Protein 3IMM (pdb70)

Sequence (579 aa):
NKWKPLFGKNLENANNYNPEVWSETDGVLGAVKDESIWTKDEYENFELDLDFKTDVGTNSGVVVYCTDTKDWIPNSVEIQIADDHCEKWGNGKPYEKCGAIYGHLGAVQDKVVKKPGEWNHRIKCAGQHIVILNGKKVTEDSKWTSGTKNPDGSDIPSWLPKPFAEELPTKGFIGLQQGGKHGDSLIWFRNIKIRSLNKWKPLFGKNLENANYNPEVWSETDGVLGAVKDESIWTKDEYENNFELDLDFKTDVGTNSGVVVYCTDTKDWIPNSVEIQIADDHCEKWWGNGKPYEKCGAIYGHLGAVQDKKVVKKPGEWNHRIKCAGQHIVILNGKKVTEDSKWTSGTKNPDGSDIPSWLPKPFAELPTKGFIGLQQGGKHGDSLIWFRNIKIRSLNKWKPLFGKNLENANYNPEVWSETDGVLGAVKDESIWTKDEYENFELLDLDFKTDVGTNSGVVVYCTDTTKDWIPNSVEIQIADDHCEKWGNGKPYEKCGAIYGHLGAVQDKVVKKPGEWNHHRIKCAGQHIVILNGKKVTEDSKWTSGTKNPDGSDIPSWLPKPFAELPTKGFIGLQGKHGDSLIWFRNIKIRSL

Nearest PDB structures (foldseek):
  3imm-assembly3_C  TM=9.948E-01  e=1.982E-38  Parabacteroides distasonis ATCC 8503
  3s5q-assembly1_A  TM=9.882E-01  e=2.092E-29  Parabacteroides distasonis ATCC 8503
  3wvj-assembly1_A  TM=5.140E-01  e=2.475E-04  Acetivibrio thermocellus ATCC 27405
  3i4i-assembly2_B  TM=4.918E-01  e=4.552E-04  uncultured murine large bowel bacterium BAC 14
  3o5s-assembly1_A  TM=4.762E-01  e=1.819E-03  Bacillus subtilis

Solvent-accessible surface area: 25806 Å² total

Structure (mmCIF, N/CA/C/O backbone):
data_3IMM
#
_entry.id   3IMM
#
_cell.length_a   45.404
_cell.length_b   45.404
_cell.length_c   241.069
_cell.angle_alpha   90.000
_cell.angle_beta   90.000
_cell.angle_gamma   120.000
#
_symmetry.space_group_name_H-M   'P 31'
#
loop_
_entity.id
_entity.type
_entity.pdbx_description
1 polymer 'Putative secreted glycosylhydrolase'
2 non-polymer 'SODIUM ION'
3 non-polymer 'CHLORIDE ION'
4 non-polymer 2-AMINO-2-HYDROXYMETHYL-PROPANE-1,3-DIOL
5 water water
#
loop_
_atom_site.group_PDB
_atom_site.id
_atom_site.type_symbol
_atom_site.label_atom_id
_atom_site.label_alt_id
_atom_site.label_comp_id
_atom_site.label_asym_id
_atom_site.label_entity_id
_atom_site.label_seq_id
_atom_site.pdbx_PDB_ins_code
_atom_site.Cartn_x
_atom_site.Cartn_y
_atom_site.Cartn_z
_atom_site.occupancy
_atom_site.B_iso_or_equiv
_atom_site.auth_seq_id
_atom_site.auth_comp_id
_atom_site.auth_asym_id
_atom_site.auth_atom_id
_atom_site.pdbx_PDB_model_num
ATOM 1 N N . ASN A 1 5 ? 8.148 -24.983 14.560 1.00 55.20 26 ASN A N 1
ATOM 2 C CA . ASN A 1 5 ? 8.456 -26.376 15.024 1.00 55.43 26 ASN A CA 1
ATOM 3 C C . ASN A 1 5 ? 9.979 -26.683 15.150 1.00 52.96 26 ASN A C 1
ATOM 4 O O . ASN A 1 5 ? 10.671 -26.041 15.946 1.00 55.06 26 ASN A O 1
ATOM 6 N N . LYS A 1 6 ? 10.490 -27.675 14.411 1.00 47.93 27 LYS A N 1
ATOM 7 C CA . LYS A 1 6 ? 11.930 -27.994 14.399 1.00 44.50 27 LYS A CA 1
ATOM 8 C C . LYS A 1 6 ? 12.587 -27.754 13.041 1.00 41.12 27 LYS A C 1
ATOM 9 O O . LYS A 1 6 ? 11.918 -27.763 12.000 1.00 39.41 27 LYS A O 1
ATOM 15 N N . TRP A 1 7 ? 13.908 -27.585 13.066 1.00 35.22 28 TRP A N 1
ATOM 16 C CA . TRP A 1 7 ? 14.696 -27.302 11.862 1.00 33.88 28 TRP A CA 1
ATOM 17 C C . TRP A 1 7 ? 14.817 -28.560 11.059 1.00 31.56 28 TRP A C 1
ATOM 18 O O . TRP A 1 7 ? 15.016 -29.621 11.628 1.00 31.69 28 TRP A O 1
ATOM 29 N N . LYS A 1 8 ? 14.718 -28.446 9.756 1.00 30.29 29 LYS A N 1
ATOM 30 C CA . LYS A 1 8 ? 15.137 -29.535 8.881 1.00 33.35 29 LYS A CA 1
ATOM 31 C C . LYS A 1 8 ? 16.000 -28.976 7.741 1.00 31.33 29 LYS A C 1
ATOM 32 O O . LYS A 1 8 ? 15.828 -27.798 7.319 1.00 31.67 29 LYS A O 1
ATOM 38 N N . PRO A 1 9 ? 16.925 -29.807 7.244 1.00 31.43 30 PRO A N 1
ATOM 39 C CA . PRO A 1 9 ? 17.680 -29.429 6.077 1.00 31.31 30 PRO A CA 1
ATOM 40 C C . PRO A 1 9 ? 16.726 -29.097 4.909 1.00 30.76 30 PRO A C 1
ATOM 41 O O . PRO A 1 9 ? 15.797 -29.857 4.617 1.00 27.96 30 PRO A O 1
ATOM 45 N N . LEU A 1 10 ? 16.929 -27.957 4.278 1.00 29.72 31 LEU A N 1
ATOM 46 C CA . LEU A 1 10 ? 15.988 -27.495 3.267 1.00 31.30 31 LEU A CA 1
ATOM 47 C C . LEU A 1 10 ? 15.867 -28.505 2.125 1.00 31.42 31 LEU A C 1
ATOM 48 O O . LEU A 1 10 ? 14.798 -28.672 1.561 1.00 33.78 31 LEU A O 1
ATOM 53 N N . PHE A 1 11 ? 16.971 -29.142 1.756 1.00 32.34 32 PHE A N 1
ATOM 54 C CA . PHE A 1 11 ? 16.969 -30.009 0.597 1.00 32.45 32 PHE A CA 1
ATOM 55 C C . PHE A 1 11 ? 17.098 -31.455 1.024 1.00 31.52 32 PHE A C 1
ATOM 56 O O . PHE A 1 11 ? 17.378 -32.309 0.192 1.00 33.12 32 PHE A O 1
ATOM 64 N N . GLY A 1 12 ? 16.851 -31.731 2.302 1.00 29.75 33 GLY A N 1
ATOM 65 C CA . GLY A 1 12 ? 17.067 -33.040 2.872 1.00 31.17 33 GLY A CA 1
ATOM 66 C C . GLY A 1 12 ? 18.520 -33.428 2.843 1.00 33.16 33 GLY A C 1
ATOM 67 O O . GLY A 1 12 ? 19.373 -32.587 2.672 1.00 35.78 33 GLY A O 1
ATOM 68 N N . LYS A 1 13 ? 18.798 -34.722 2.971 1.00 34.39 34 LYS A N 1
ATOM 69 C CA . LYS A 1 13 ? 20.160 -35.242 2.821 1.00 34.61 34 LYS A CA 1
ATOM 70 C C . LYS A 1 13 ? 20.408 -35.599 1.377 1.00 34.58 34 LYS A C 1
ATOM 71 O O . LYS A 1 13 ? 19.517 -36.090 0.677 1.00 31.22 34 LYS A O 1
ATOM 77 N N . ASN A 1 14 ? 21.627 -35.330 0.930 1.00 36.05 35 ASN A N 1
ATOM 78 C CA . ASN A 1 14 ? 22.056 -35.637 -0.439 1.00 36.71 35 ASN A CA 1
ATOM 79 C C . ASN A 1 14 ? 21.158 -35.016 -1.516 1.00 34.83 35 ASN A C 1
ATOM 80 O O . ASN A 1 14 ? 20.965 -35.595 -2.596 1.00 33.41 35 ASN A O 1
ATOM 85 N N . LEU A 1 15 ? 20.605 -33.849 -1.181 1.00 31.75 36 LEU A N 1
ATOM 86 C CA . LEU A 1 15 ? 19.724 -33.097 -2.060 1.00 30.36 36 LEU A CA 1
ATOM 87 C C . LEU A 1 15 ? 18.463 -33.884 -2.481 1.00 31.46 36 LEU A C 1
ATOM 88 O O . LEU A 1 15 ? 17.804 -33.535 -3.459 1.00 30.08 36 LEU A O 1
ATOM 93 N N . GLU A 1 16 ? 18.086 -34.881 -1.686 1.00 31.20 37 GLU A N 1
ATOM 94 C CA . GLU A 1 16 ? 16.943 -35.762 -1.993 1.00 33.28 37 GLU A CA 1
ATOM 95 C C . GLU A 1 16 ? 15.634 -35.004 -2.159 1.00 34.13 37 GLU A C 1
ATOM 96 O O . GLU A 1 16 ? 14.744 -35.448 -2.902 1.00 34.04 37 GLU A O 1
ATOM 102 N N . ASN A 1 17 ? 15.509 -33.864 -1.467 1.00 32.13 38 ASN A N 1
ATOM 103 C CA . ASN A 1 17 ? 14.294 -33.044 -1.513 1.00 32.23 38 ASN A CA 1
ATOM 104 C C . ASN A 1 17 ? 14.402 -31.799 -2.380 1.00 29.49 38 ASN A C 1
ATOM 105 O O . ASN A 1 17 ? 13.577 -30.895 -2.245 1.00 29.26 38 ASN A O 1
ATOM 110 N N . ALA A 1 18 ? 15.346 -31.808 -3.331 1.00 30.33 39 ALA A N 1
ATOM 111 C CA . ALA A 1 18 ? 15.530 -30.713 -4.257 1.00 28.91 39 ALA A CA 1
ATOM 112 C C . ALA A 1 18 ? 15.320 -31.102 -5.716 1.00 29.77 39 ALA A C 1
ATOM 113 O O . ALA A 1 18 ? 15.551 -32.258 -6.108 1.00 29.62 39 ALA A O 1
ATOM 115 N N A ASN A 1 19 ? 14.832 -30.152 -6.518 0.50 29.45 40 ASN A N 1
ATOM 116 N N B ASN A 1 19 ? 14.965 -30.087 -6.497 0.50 30.12 40 ASN A N 1
ATOM 117 C CA A ASN A 1 19 ? 14.843 -30.301 -7.970 0.50 29.33 40 ASN A CA 1
ATOM 118 C CA B ASN A 1 19 ? 14.818 -30.164 -7.935 0.50 30.60 40 ASN A CA 1
ATOM 119 C C A ASN A 1 19 ? 16.036 -29.511 -8.479 0.50 29.53 40 ASN A C 1
ATOM 120 C C B ASN A 1 19 ? 16.037 -29.454 -8.522 0.50 30.36 40 ASN A C 1
ATOM 121 O O A ASN A 1 19 ? 16.168 -28.296 -8.248 0.50 29.31 40 ASN A O 1
ATOM 122 O O B ASN A 1 19 ? 16.202 -28.230 -8.370 0.50 29.95 40 ASN A O 1
ATOM 131 N N . TYR A 1 20 ? 16.915 -30.231 -9.151 1.00 28.26 41 TYR A N 1
ATOM 132 C CA . TYR A 1 20 ? 18.154 -29.697 -9.688 1.00 28.10 41 TYR A CA 1
ATOM 133 C C . TYR A 1 20 ? 18.776 -30.691 -10.683 1.00 27.82 41 TYR A C 1
ATOM 134 O O . TYR A 1 20 ? 18.486 -31.898 -10.690 1.00 27.76 41 TYR A O 1
ATOM 143 N N . ASN A 1 21 ? 19.686 -30.158 -11.473 1.00 27.48 42 ASN A N 1
ATOM 144 C CA . ASN A 1 21 ? 20.554 -30.934 -12.313 1.00 29.27 42 ASN A CA 1
ATOM 145 C C . ASN A 1 21 ? 21.850 -31.277 -11.557 1.00 28.26 42 ASN A C 1
ATOM 146 O O . ASN A 1 21 ? 22.597 -30.364 -11.189 1.00 30.15 42 ASN A O 1
ATOM 151 N N . PRO A 1 22 ? 22.153 -32.574 -11.361 1.00 31.31 43 PRO A N 1
ATOM 152 C CA . PRO A 1 22 ? 23.380 -32.899 -10.624 1.00 31.00 43 PRO A CA 1
ATOM 153 C C . PRO A 1 22 ? 24.695 -32.554 -11.327 1.00 32.95 43 PRO A C 1
ATOM 154 O O . PRO A 1 22 ? 25.753 -32.667 -10.701 1.00 33.76 43 PRO A O 1
ATOM 158 N N . GLU A 1 23 ? 24.651 -32.179 -12.606 1.00 32.80 44 GLU A N 1
ATOM 159 C CA . GLU A 1 23 ? 25.835 -31.639 -13.268 1.00 33.41 44 GLU A CA 1
ATOM 160 C C . GLU A 1 23 ? 26.025 -30.149 -12.980 1.00 33.21 44 GLU A C 1
ATOM 161 O O . GLU A 1 23 ? 27.039 -29.566 -13.371 1.00 35.89 44 GLU A O 1
ATOM 167 N N . VAL A 1 24 ? 25.041 -29.519 -12.339 1.00 29.32 45 VAL A N 1
ATOM 168 C CA . VAL A 1 24 ? 25.157 -28.129 -11.981 1.00 28.67 45 VAL A CA 1
ATOM 169 C C . VAL A 1 24 ? 25.436 -28.044 -10.472 1.00 28.75 45 VAL A C 1
ATOM 170 O O . VAL A 1 24 ? 26.382 -27.393 -10.042 1.00 27.51 45 VAL A O 1
ATOM 174 N N . TRP A 1 25 ? 24.615 -28.721 -9.684 1.00 28.20 46 TRP A N 1
ATOM 175 C CA . TRP A 1 25 ? 24.616 -28.519 -8.241 1.00 29.25 46 TRP A CA 1
ATOM 176 C C . TRP A 1 25 ? 25.110 -29.734 -7.551 1.00 27.90 46 TRP A C 1
ATOM 177 O O . TRP A 1 25 ? 24.666 -30.832 -7.859 1.00 29.62 46 TRP A O 1
ATOM 188 N N . SER A 1 26 ? 26.005 -29.533 -6.594 1.00 29.21 47 SER A N 1
ATOM 189 C CA . SER A 1 26 ? 26.549 -30.653 -5.807 1.00 28.36 47 SER A CA 1
ATOM 190 C C . SER A 1 26 ? 27.073 -30.188 -4.445 1.00 27.90 47 SER A C 1
ATOM 191 O O . SER A 1 26 ? 27.464 -29.030 -4.235 1.00 27.50 47 SER A O 1
ATOM 194 N N . GLU A 1 27 ? 27.030 -31.096 -3.503 1.00 28.02 48 GLU A N 1
ATOM 195 C CA . GLU A 1 27 ? 27.656 -30.915 -2.211 1.00 29.82 48 GLU A CA 1
ATOM 196 C C . GLU A 1 27 ? 29.079 -31.518 -2.144 1.00 29.79 48 GLU A C 1
ATOM 197 O O . GLU A 1 27 ? 29.272 -32.720 -2.431 1.00 28.98 48 GLU A O 1
ATOM 203 N N . THR A 1 28 ? 30.049 -30.698 -1.717 1.00 28.18 49 THR A N 1
ATOM 204 C CA . THR A 1 28 ? 31.450 -31.112 -1.553 1.00 27.27 49 THR A CA 1
ATOM 205 C C . THR A 1 28 ? 31.821 -30.814 -0.112 1.00 27.19 49 THR A C 1
ATOM 206 O O . THR A 1 28 ? 31.734 -29.659 0.332 1.00 26.59 49 THR A O 1
ATOM 210 N N . ASP A 1 29 ? 32.165 -31.856 0.646 1.00 28.37 50 ASP A N 1
ATOM 211 C CA . ASP A 1 29 ? 32.551 -31.685 2.041 1.00 29.17 50 ASP A CA 1
ATOM 212 C C . ASP A 1 29 ? 31.490 -30.929 2.852 1.00 27.82 50 ASP A C 1
ATOM 213 O O . ASP A 1 29 ? 31.810 -30.131 3.745 1.00 27.53 50 ASP A O 1
ATOM 218 N N . GLY A 1 30 ? 30.223 -31.195 2.551 1.00 29.07 51 GLY A N 1
ATOM 219 C CA . GLY A 1 30 ? 29.122 -30.586 3.283 1.00 28.90 51 GLY A CA 1
ATOM 220 C C . GLY A 1 30 ? 28.737 -29.181 2.826 1.00 27.82 51 GLY A C 1
ATOM 221 O O . GLY A 1 30 ? 27.930 -28.517 3.468 1.00 30.37 51 GLY A O 1
ATOM 222 N N . VAL A 1 31 ? 29.315 -28.732 1.720 1.00 27.05 52 VAL A N 1
ATOM 223 C CA . VAL A 1 31 ? 29.174 -27.340 1.251 1.00 26.14 52 VAL A CA 1
ATOM 224 C C . VAL A 1 31 ? 28.592 -27.416 -0.164 1.00 27.71 52 VAL A C 1
ATOM 225 O O . VAL A 1 31 ? 29.123 -28.134 -1.004 1.00 27.31 52 VAL A O 1
ATOM 229 N N . LEU A 1 32 ? 27.452 -26.745 -0.367 1.00 25.74 53 LEU A N 1
ATOM 230 C CA . LEU A 1 32 ? 26.718 -26.760 -1.605 1.00 26.26 53 LEU A CA 1
ATOM 231 C C . LEU A 1 32 ? 27.263 -25.689 -2.550 1.00 27.38 53 LEU A C 1
ATOM 232 O O . LEU A 1 32 ? 27.481 -24.562 -2.149 1.00 26.95 53 LEU A O 1
ATOM 237 N N . GLY A 1 33 ? 27.466 -26.040 -3.809 1.00 26.79 54 GLY A N 1
ATOM 238 C CA . GLY A 1 33 ? 27.829 -25.038 -4.822 1.00 28.22 54 GLY A CA 1
ATOM 239 C C . GLY A 1 33 ? 27.393 -25.487 -6.194 1.00 29.95 54 GLY A C 1
ATOM 240 O O . GLY A 1 33 ? 26.984 -26.637 -6.375 1.00 30.77 54 GLY A O 1
ATOM 241 N N . ALA A 1 34 ? 27.533 -24.581 -7.148 1.00 27.82 55 ALA A N 1
ATOM 242 C CA . ALA A 1 34 ? 27.049 -24.739 -8.503 1.00 30.06 55 ALA A CA 1
ATOM 243 C C . ALA A 1 34 ? 28.203 -24.443 -9.458 1.00 30.14 55 ALA A C 1
ATOM 244 O O . ALA A 1 34 ? 29.022 -23.565 -9.203 1.00 32.28 55 ALA A O 1
ATOM 246 N N . VAL A 1 35 ? 28.263 -25.185 -10.552 1.00 32.17 56 VAL A N 1
ATOM 247 C CA . VAL A 1 35 ? 29.254 -24.947 -11.570 1.00 32.28 56 VAL A CA 1
ATOM 248 C C . VAL A 1 35 ? 28.631 -24.387 -12.844 1.00 33.62 56 VAL A C 1
ATOM 249 O O . VAL A 1 35 ? 29.344 -24.047 -13.789 1.00 33.61 56 VAL A O 1
ATOM 253 N N . LYS A 1 36 ? 27.306 -24.312 -12.880 1.00 33.51 57 LYS A N 1
ATOM 254 C CA . LYS A 1 36 ? 26.614 -23.682 -14.019 1.00 34.65 57 LYS A CA 1
ATOM 255 C C . LYS A 1 36 ? 25.479 -22.798 -13.502 1.00 34.75 57 LYS A C 1
ATOM 256 O O . LYS A 1 36 ? 25.256 -22.691 -12.278 1.00 29.74 57 LYS A O 1
ATOM 261 N N . ASP A 1 37 ? 24.765 -22.176 -14.446 1.00 34.42 58 ASP A N 1
ATOM 262 C CA . ASP A 1 37 ? 23.895 -21.042 -14.133 1.00 36.22 58 ASP A CA 1
ATOM 263 C C . ASP A 1 37 ? 22.502 -21.403 -13.598 1.00 35.57 58 ASP A C 1
ATOM 264 O O . ASP A 1 37 ? 21.877 -20.591 -12.935 1.00 38.31 58 ASP A O 1
ATOM 269 N N . GLU A 1 38 ? 22.035 -22.622 -13.849 1.00 34.70 59 GLU A N 1
ATOM 270 C CA . GLU A 1 38 ? 20.698 -23.027 -13.426 1.00 34.83 59 GLU A CA 1
ATOM 271 C C . GLU A 1 38 ? 20.533 -23.068 -11.910 1.00 34.04 59 GLU A C 1
ATOM 272 O O . GLU A 1 38 ? 21.489 -23.331 -11.178 1.00 34.05 59 GLU A O 1
ATOM 278 N N . SER A 1 39 ? 19.306 -22.792 -11.462 1.00 32.87 60 SER A N 1
ATOM 279 C CA . SER A 1 39 ? 18.938 -22.742 -10.062 1.00 31.45 60 SER A CA 1
ATOM 280 C C . SER A 1 39 ? 18.688 -24.125 -9.444 1.00 30.69 60 SER A C 1
ATOM 281 O O . SER A 1 39 ? 18.560 -25.143 -10.153 1.00 31.86 60 SER A O 1
ATOM 284 N N . ILE A 1 40 ? 18.598 -24.158 -8.119 1.00 27.57 61 ILE A N 1
ATOM 285 C CA . ILE A 1 40 ? 18.206 -25.369 -7.367 1.00 26.68 61 ILE A CA 1
ATOM 286 C C . ILE A 1 40 ? 16.955 -25.006 -6.565 1.00 28.03 61 ILE A C 1
ATOM 287 O O . ILE A 1 40 ? 16.889 -23.914 -5.978 1.00 29.81 61 ILE A O 1
ATOM 292 N N . TRP A 1 41 ? 15.950 -25.889 -6.563 1.00 27.82 62 TRP A N 1
ATOM 293 C CA . TRP A 1 41 ? 14.683 -25.565 -5.944 1.00 27.64 62 TRP A CA 1
ATOM 294 C C . TRP A 1 41 ? 14.287 -26.619 -4.974 1.00 29.67 62 TRP A C 1
ATOM 295 O O . TRP A 1 41 ? 14.661 -27.787 -5.119 1.00 29.57 62 TRP A O 1
ATOM 306 N N . THR A 1 42 ? 13.485 -26.202 -3.996 1.00 28.60 63 THR A N 1
ATOM 307 C CA . THR A 1 42 ? 12.772 -27.144 -3.181 1.00 29.17 63 THR A CA 1
ATOM 308 C C . THR A 1 42 ? 11.744 -27.861 -4.059 1.00 29.38 63 THR A C 1
ATOM 309 O O . THR A 1 42 ? 11.274 -27.312 -5.058 1.00 26.69 63 THR A O 1
ATOM 313 N N . LYS A 1 43 ? 11.417 -29.103 -3.699 1.00 30.29 64 LYS A N 1
ATOM 314 C CA . LYS A 1 43 ? 10.382 -29.841 -4.393 1.00 30.51 64 LYS A CA 1
ATOM 315 C C . LYS A 1 43 ? 8.994 -29.423 -3.881 1.00 32.28 64 LYS A C 1
ATOM 316 O O . LYS A 1 43 ? 7.978 -29.629 -4.565 1.00 32.86 64 LYS A O 1
ATOM 322 N N . ASP A 1 44 ? 8.974 -28.827 -2.688 1.00 31.87 65 ASP A N 1
ATOM 323 C CA . ASP A 1 44 ? 7.749 -28.419 -1.992 1.00 32.88 65 ASP A CA 1
ATOM 324 C C . ASP A 1 44 ? 7.661 -26.892 -1.806 1.00 30.61 65 ASP A C 1
ATOM 325 O O . ASP A 1 44 ? 8.663 -26.196 -1.850 1.00 30.22 65 ASP A O 1
ATOM 330 N N . GLU A 1 45 ? 6.448 -26.394 -1.589 1.00 30.35 66 GLU A N 1
ATOM 331 C CA . GLU A 1 45 ? 6.209 -24.971 -1.351 1.00 30.98 66 GLU A CA 1
ATOM 332 C C . GLU A 1 45 ? 6.168 -24.688 0.135 1.00 31.48 66 GLU A C 1
ATOM 333 O O . GLU A 1 45 ? 5.805 -25.550 0.940 1.00 32.14 66 GLU A O 1
ATOM 339 N N . TYR A 1 46 ? 6.604 -23.485 0.481 1.00 30.60 67 TYR A N 1
ATOM 340 C CA . TYR A 1 46 ? 6.696 -23.026 1.851 1.00 31.05 67 TYR A CA 1
ATOM 341 C C . TYR A 1 46 ? 6.085 -21.634 2.015 1.00 29.43 67 TYR A C 1
ATOM 342 O O . TYR A 1 46 ? 6.211 -20.777 1.145 1.00 29.49 67 TYR A O 1
ATOM 351 N N . GLU A 1 47 ? 5.447 -21.436 3.153 1.00 28.47 68 GLU A N 1
ATOM 352 C CA . GLU A 1 47 ? 5.034 -20.127 3.633 1.00 31.19 68 GLU A CA 1
ATOM 353 C C . GLU A 1 47 ? 5.199 -20.119 5.143 1.00 30.06 68 GLU A C 1
ATOM 354 O O . GLU A 1 47 ? 5.245 -21.204 5.784 1.00 30.47 68 GLU A O 1
ATOM 360 N N . ASN A 1 48 ? 5.293 -18.927 5.719 1.00 26.44 69 ASN A N 1
ATOM 361 C CA . ASN A 1 48 ? 5.306 -18.795 7.200 1.00 30.02 69 ASN A CA 1
ATOM 362 C C . ASN A 1 48 ? 6.427 -19.618 7.814 1.00 30.00 69 ASN A C 1
ATOM 363 O O . ASN A 1 48 ? 6.218 -20.531 8.617 1.00 28.74 69 ASN A O 1
ATOM 368 N N . PHE A 1 49 ? 7.627 -19.261 7.392 1.00 29.46 70 PHE A N 1
ATOM 369 C CA . PHE A 1 49 ? 8.817 -19.988 7.708 1.00 27.86 70 PHE A CA 1
ATOM 370 C C . PHE A 1 49 ? 9.992 -19.050 8.000 1.00 26.65 70 PHE A C 1
ATOM 371 O O . PHE A 1 49 ? 9.931 -17.875 7.728 1.00 27.65 70 PHE A O 1
ATOM 379 N N . GLU A 1 50 ? 11.019 -19.608 8.629 1.00 30.01 71 GLU A N 1
ATOM 380 C CA . GLU A 1 50 ? 12.316 -18.995 8.688 1.00 27.72 71 GLU A CA 1
ATOM 381 C C . GLU A 1 50 ? 13.358 -19.928 8.089 1.00 28.79 71 GLU A C 1
ATOM 382 O O . GLU A 1 50 ? 13.393 -21.170 8.386 1.00 27.17 71 GLU A O 1
ATOM 388 N N . LEU A 1 51 ? 14.169 -19.332 7.212 1.00 27.07 72 LEU A N 1
ATOM 389 C CA . LEU A 1 51 ? 15.196 -20.024 6.469 1.00 28.74 72 LEU A CA 1
ATOM 390 C C . LEU A 1 51 ? 16.527 -19.519 7.010 1.00 29.03 72 LEU A C 1
ATOM 391 O O . LEU A 1 51 ? 16.742 -18.320 7.103 1.00 28.79 72 LEU A O 1
ATOM 396 N N . ASP A 1 52 ? 17.393 -20.451 7.400 1.00 28.66 73 ASP A N 1
ATOM 397 C CA . ASP A 1 52 ? 18.771 -20.182 7.818 1.00 30.60 73 ASP A CA 1
ATOM 398 C C . ASP A 1 52 ? 19.723 -20.778 6.802 1.00 32.81 73 ASP A C 1
ATOM 399 O O . ASP A 1 52 ? 19.488 -21.894 6.266 1.00 32.51 73 ASP A O 1
ATOM 404 N N . LEU A 1 53 ? 20.816 -20.062 6.565 1.00 31.24 74 LEU A N 1
ATOM 405 C CA . LEU A 1 53 ? 21.871 -20.571 5.713 1.00 31.06 74 LEU A CA 1
ATOM 406 C C . LEU A 1 53 ? 23.173 -19.852 6.003 1.00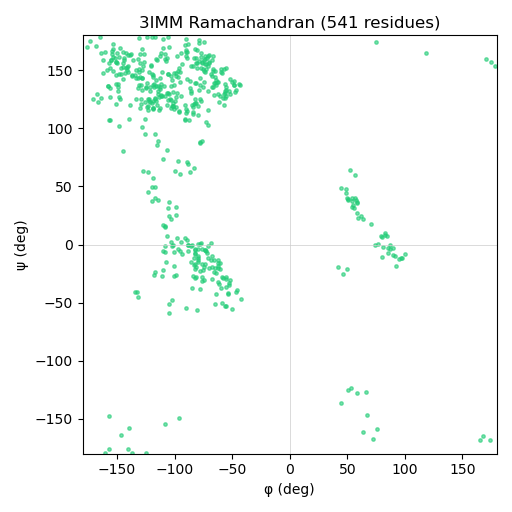 29.97 74 LEU A C 1
ATOM 407 O O . LEU A 1 53 ? 23.177 -18.691 6.399 1.00 29.28 74 LEU A O 1
ATOM 412 N N . ASP A 1 54 ? 24.273 -20.561 5.808 1.00 28.74 75 ASP A N 1
ATOM 413 C CA . ASP A 1 54 ? 25.595 -19.981 5.847 1.00 28.40 75 ASP A CA 1
ATOM 414 C C . ASP A 1 54 ? 25.926 -19.763 4.404 1.00 28.05 75 ASP A C 1
ATOM 415 O O . ASP A 1 54 ? 25.472 -20.543 3.552 1.00 29.29 75 ASP A O 1
ATOM 420 N N . PHE A 1 55 ? 26.693 -18.706 4.112 1.00 28.30 76 PHE A N 1
ATOM 421 C CA . PHE A 1 55 ? 27.292 -18.550 2.810 1.00 27.64 76 PHE A CA 1
ATOM 422 C C . PHE A 1 55 ? 28.667 -17.900 2.908 1.00 28.04 76 PHE A C 1
ATOM 423 O O . PHE A 1 55 ? 28.957 -17.160 3.873 1.00 25.44 76 PHE A O 1
ATOM 431 N N . LYS A 1 56 ? 29.516 -18.203 1.919 1.00 29.17 77 LYS A N 1
ATOM 432 C CA . LYS A 1 56 ? 30.858 -17.594 1.775 1.00 29.27 77 LYS A CA 1
ATOM 433 C C . LYS A 1 56 ? 30.965 -16.974 0.390 1.00 29.41 77 LYS A C 1
ATOM 434 O O . LYS A 1 56 ? 30.604 -17.578 -0.607 1.00 30.03 77 LYS A O 1
ATOM 440 N N . THR A 1 57 ? 31.482 -15.767 0.324 1.00 30.11 78 THR A N 1
ATOM 441 C CA . THR A 1 57 ? 31.638 -15.100 -0.952 1.00 27.20 78 THR A CA 1
ATOM 442 C C . THR A 1 57 ? 33.035 -15.234 -1.511 1.00 28.96 78 THR A C 1
ATOM 443 O O . THR A 1 57 ? 33.984 -15.602 -0.815 1.00 26.94 78 THR A O 1
ATOM 447 N N . ASP A 1 58 ? 33.089 -14.968 -2.808 1.00 28.21 79 ASP A N 1
ATOM 448 C CA . ASP A 1 58 ? 34.273 -14.666 -3.571 1.00 31.00 79 ASP A CA 1
ATOM 449 C C . ASP A 1 58 ? 34.277 -13.144 -3.845 1.00 29.52 79 ASP A C 1
ATOM 450 O O . ASP A 1 58 ? 33.253 -12.446 -3.662 1.00 29.45 79 ASP A O 1
ATOM 455 N N . VAL A 1 59 ? 35.391 -12.634 -4.360 1.00 29.87 80 VAL A N 1
ATOM 456 C CA . VAL A 1 59 ? 35.468 -11.248 -4.741 1.00 28.89 80 VAL A CA 1
ATOM 457 C C . VAL A 1 59 ? 34.420 -11.060 -5.834 1.00 31.07 80 VAL A C 1
ATOM 458 O O . VAL A 1 59 ? 34.408 -11.800 -6.799 1.00 30.49 80 VAL A O 1
ATOM 462 N N . GLY A 1 60 ? 33.489 -10.143 -5.605 1.00 29.21 81 GLY A N 1
ATOM 463 C CA . GLY A 1 60 ? 32.504 -9.739 -6.607 1.00 31.11 81 GLY A CA 1
ATOM 464 C C . GLY A 1 60 ? 31.292 -10.633 -6.733 1.00 31.49 81 GLY A C 1
ATOM 465 O O . GLY A 1 60 ? 30.516 -10.475 -7.673 1.00 28.23 81 GLY A O 1
ATOM 466 N N . THR A 1 61 ? 31.129 -11.577 -5.797 1.00 29.37 82 THR A N 1
ATOM 467 C CA . THR A 1 61 ? 29.920 -12.403 -5.740 1.00 30.93 82 THR A CA 1
ATOM 468 C C . THR A 1 61 ? 28.607 -11.607 -5.851 1.00 30.05 82 THR A C 1
ATOM 469 O O . THR A 1 61 ? 28.421 -10.607 -5.177 1.00 29.37 82 THR A O 1
ATOM 473 N N . ASN A 1 62 ? 27.714 -12.063 -6.716 1.00 30.56 83 ASN A N 1
ATOM 474 C CA . ASN A 1 62 ? 26.367 -11.509 -6.821 1.00 31.86 83 ASN A CA 1
ATOM 475 C C . ASN A 1 62 ? 25.396 -12.677 -7.024 1.00 31.12 83 ASN A C 1
ATOM 476 O O . ASN A 1 62 ? 25.362 -13.295 -8.077 1.00 33.55 83 ASN A O 1
ATOM 481 N N . SER A 1 63 ? 24.626 -12.984 -5.999 1.00 29.77 84 SER A N 1
ATOM 482 C CA . SER A 1 63 ? 23.765 -14.176 -5.999 1.00 31.78 84 SER A CA 1
ATOM 483 C C . SER A 1 63 ? 22.503 -13.840 -5.195 1.00 30.02 84 SER A C 1
ATOM 484 O O . SER A 1 63 ? 22.210 -12.688 -4.981 1.00 28.17 84 SER A O 1
ATOM 487 N N . GLY A 1 64 ? 21.731 -14.823 -4.769 1.00 32.87 85 GLY A N 1
ATOM 488 C CA . GLY A 1 64 ? 20.479 -14.504 -4.076 1.00 31.35 85 GLY A CA 1
ATOM 489 C C . GLY A 1 64 ? 19.704 -15.733 -3.690 1.00 31.80 85 GLY A C 1
ATOM 490 O O . GLY A 1 64 ? 19.850 -16.775 -4.297 1.00 31.79 85 GLY A O 1
ATOM 491 N N . VAL A 1 65 ? 18.897 -15.593 -2.648 1.00 31.30 86 VAL A N 1
ATOM 492 C CA . VAL A 1 65 ? 18.004 -16.628 -2.194 1.00 28.01 86 VAL A CA 1
ATOM 493 C C . VAL A 1 65 ? 16.632 -16.231 -2.727 1.00 29.34 86 VAL A C 1
ATOM 494 O O . VAL A 1 65 ? 16.209 -15.065 -2.573 1.00 27.66 86 VAL A O 1
ATOM 498 N N . VAL A 1 66 ? 15.937 -17.177 -3.349 1.00 27.42 87 VAL A N 1
ATOM 499 C CA . VAL A 1 66 ? 14.626 -16.907 -3.929 1.00 26.95 87 VAL A CA 1
ATOM 500 C C . VAL A 1 66 ? 13.567 -17.546 -3.057 1.00 25.29 87 VAL A C 1
ATOM 501 O O . VAL A 1 66 ? 13.700 -18.687 -2.683 1.00 26.32 87 VAL A O 1
ATOM 505 N N . VAL A 1 67 ? 12.544 -16.789 -2.697 1.00 25.27 88 VAL A N 1
ATOM 506 C CA . VAL A 1 67 ? 11.424 -17.308 -1.890 1.00 25.45 88 VAL A CA 1
ATOM 507 C C . VAL A 1 67 ? 10.132 -16.986 -2.627 1.00 27.04 88 VAL A C 1
ATOM 508 O O . VAL A 1 67 ? 10.109 -16.178 -3.593 1.00 27.57 88 VAL A O 1
ATOM 512 N N . TYR A 1 68 ? 9.063 -17.659 -2.220 1.00 27.10 89 TYR A N 1
ATOM 513 C CA . TYR A 1 68 ? 7.740 -17.363 -2.734 1.00 25.84 89 TYR A CA 1
ATOM 514 C C . TYR A 1 68 ? 7.681 -17.516 -4.251 1.00 26.80 89 TYR A C 1
ATOM 515 O O . TYR A 1 68 ? 7.003 -16.730 -4.945 1.00 28.39 89 TYR A O 1
ATOM 524 N N . CYS A 1 69 ? 8.392 -18.505 -4.776 1.00 28.15 90 CYS A N 1
ATOM 525 C CA . CYS A 1 69 ? 8.427 -18.719 -6.214 1.00 30.45 90 CYS A CA 1
ATOM 526 C C . CYS A 1 69 ? 7.250 -19.561 -6.657 1.00 28.63 90 CYS A C 1
ATOM 527 O O . CYS A 1 69 ? 7.097 -20.676 -6.224 1.00 30.56 90 CYS A O 1
ATOM 530 N N . THR A 1 70 ? 6.419 -19.004 -7.536 1.00 30.49 91 THR A N 1
ATOM 531 C CA . THR A 1 70 ? 5.196 -19.669 -7.965 1.00 29.79 91 THR A CA 1
ATOM 532 C C . THR A 1 70 ? 5.384 -20.302 -9.350 1.00 32.20 91 THR A C 1
ATOM 533 O O . THR A 1 70 ? 4.484 -20.977 -9.840 1.00 29.96 91 THR A O 1
ATOM 537 N N . ASP A 1 71 ? 6.580 -20.155 -9.926 1.00 31.26 92 ASP A N 1
ATOM 538 C CA . ASP A 1 71 ? 6.910 -20.773 -11.193 1.00 31.54 92 ASP A CA 1
ATOM 539 C C . ASP A 1 71 ? 8.407 -20.914 -11.274 1.00 31.15 92 ASP A C 1
ATOM 540 O O . ASP A 1 71 ? 9.102 -19.922 -11.458 1.00 33.21 92 ASP A O 1
ATOM 545 N N . THR A 1 72 ? 8.930 -22.127 -11.143 1.00 33.72 93 THR A N 1
ATOM 546 C CA . THR A 1 72 ? 10.401 -22.315 -11.127 1.00 34.61 93 THR A CA 1
ATOM 547 C C . THR A 1 72 ? 11.046 -22.198 -12.546 1.00 34.19 93 THR A C 1
ATOM 548 O O . THR A 1 72 ? 12.253 -21.976 -12.664 1.00 36.09 93 THR A O 1
ATOM 552 N N . LYS A 1 73 ? 10.244 -22.287 -13.606 1.00 35.73 94 LYS A N 1
ATOM 553 C CA . LYS A 1 73 ? 10.750 -22.052 -14.984 1.00 37.33 94 LYS A CA 1
ATOM 554 C C . LYS A 1 73 ? 10.833 -20.527 -15.252 1.00 37.31 94 LYS A C 1
ATOM 555 O O . LYS A 1 73 ? 11.909 -20.001 -15.542 1.00 40.81 94 LYS A O 1
ATOM 557 N N . ASP A 1 74 ? 9.714 -19.827 -15.091 1.00 35.87 95 ASP A N 1
ATOM 558 C CA . ASP A 1 74 ? 9.661 -18.362 -15.223 1.00 33.41 95 ASP A CA 1
ATOM 559 C C . ASP A 1 74 ? 9.694 -17.673 -13.851 1.00 30.86 95 ASP A C 1
ATOM 560 O O . ASP A 1 74 ? 8.758 -16.959 -13.457 1.00 28.18 95 ASP A O 1
ATOM 565 N N . TRP A 1 75 ? 10.799 -17.867 -13.143 1.00 29.54 96 TRP A N 1
ATOM 566 C CA . TRP A 1 75 ? 10.874 -17.520 -11.725 1.00 30.64 96 TRP A CA 1
ATOM 567 C C . TRP A 1 75 ? 11.159 -16.058 -11.455 1.00 30.56 96 TRP A C 1
ATOM 568 O O . TRP A 1 75 ? 10.735 -15.527 -10.451 1.00 28.18 96 TRP A O 1
ATOM 579 N N . ILE A 1 76 ? 11.866 -15.411 -12.384 1.00 30.80 97 ILE A N 1
ATOM 580 C CA . ILE A 1 76 ? 12.437 -14.109 -12.126 1.00 28.92 97 ILE A CA 1
ATOM 581 C C . ILE A 1 76 ? 11.336 -13.091 -11.759 1.00 29.13 97 ILE A C 1
ATOM 582 O O . ILE A 1 76 ? 11.471 -12.398 -10.759 1.00 31.14 97 ILE A O 1
ATOM 587 N N . PRO A 1 77 ? 10.258 -12.988 -12.570 1.00 29.49 98 PRO A N 1
ATOM 588 C CA . PRO A 1 77 ? 9.172 -12.096 -12.204 1.00 29.31 98 PRO A CA 1
ATOM 589 C C . PRO A 1 77 ? 8.166 -12.677 -11.210 1.00 30.15 98 PRO A C 1
ATOM 590 O O . PRO A 1 77 ? 7.303 -11.963 -10.754 1.00 33.38 98 PRO A O 1
ATOM 594 N N . ASN A 1 78 ? 8.262 -13.957 -10.867 1.00 30.50 99 ASN A N 1
ATOM 595 C CA . ASN A 1 78 ? 7.249 -14.581 -10.013 1.00 28.84 99 ASN A CA 1
ATOM 596 C C . ASN A 1 78 ? 7.866 -15.034 -8.719 1.00 28.52 99 ASN A C 1
ATOM 597 O O . ASN A 1 78 ? 7.680 -16.161 -8.304 1.00 27.92 99 ASN A O 1
ATOM 602 N N . SER A 1 79 ? 8.610 -14.138 -8.075 1.00 29.08 100 SER A N 1
ATOM 603 C CA . SER A 1 79 ? 9.331 -14.501 -6.855 1.00 28.21 100 SER A CA 1
ATOM 604 C C . SER A 1 79 ? 9.883 -13.271 -6.144 1.00 28.00 100 SER A C 1
ATOM 605 O O . SER A 1 79 ? 9.869 -12.161 -6.677 1.00 25.94 100 SER A O 1
ATOM 608 N N . VAL A 1 80 ? 10.387 -13.500 -4.932 1.00 25.05 101 VAL A N 1
ATOM 609 C CA . VAL A 1 80 ? 11.128 -12.470 -4.205 1.00 27.15 101 VAL A CA 1
ATOM 610 C C . VAL A 1 80 ? 12.570 -12.951 -4.024 1.00 27.45 101 VAL A C 1
ATOM 611 O O . VAL A 1 80 ? 12.809 -14.144 -3.705 1.00 25.87 101 VAL A O 1
ATOM 615 N N . GLU A 1 81 ? 13.529 -12.051 -4.253 1.00 26.99 102 GLU A N 1
ATOM 616 C CA . GLU A 1 81 ? 14.946 -12.377 -4.132 1.00 28.97 102 GLU A CA 1
ATOM 617 C C . GLU A 1 81 ? 15.630 -11.535 -3.051 1.00 28.55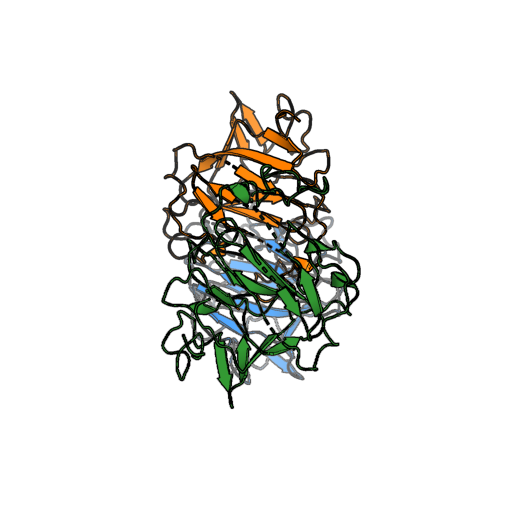 102 GLU A C 1
ATOM 618 O O . GLU A 1 81 ? 15.604 -10.285 -3.057 1.00 27.64 102 GLU A O 1
ATOM 624 N N . ILE A 1 82 ? 16.224 -12.270 -2.117 1.00 26.70 103 ILE A N 1
ATOM 625 C CA . ILE A 1 82 ? 17.081 -11.719 -1.103 1.00 27.04 103 ILE A CA 1
ATOM 626 C C . ILE A 1 82 ? 18.490 -11.735 -1.677 1.00 28.45 103 ILE A C 1
ATOM 627 O O . ILE A 1 82 ? 19.053 -12.786 -1.942 1.00 24.35 103 ILE A O 1
ATOM 632 N N . GLN A 1 83 ? 19.017 -10.539 -1.908 1.00 28.07 104 GLN A N 1
ATOM 633 C CA . GLN A 1 83 ? 20.339 -10.376 -2.493 1.00 28.36 104 GLN A CA 1
ATOM 634 C C . GLN A 1 83 ? 21.459 -10.919 -1.605 1.00 28.77 104 GLN A C 1
ATOM 635 O O . GLN A 1 83 ? 21.502 -10.656 -0.399 1.00 26.35 104 GLN A O 1
ATOM 641 N N . ILE A 1 84 ? 22.406 -11.609 -2.229 1.00 30.25 105 ILE A N 1
ATOM 642 C CA . ILE A 1 84 ? 23.671 -11.966 -1.594 1.00 30.74 105 ILE A CA 1
ATOM 643 C C . ILE A 1 84 ? 24.747 -11.386 -2.460 1.00 31.91 105 ILE A C 1
ATOM 644 O O . ILE A 1 84 ? 24.770 -11.625 -3.661 1.00 33.29 105 ILE A O 1
ATOM 649 N N . ALA A 1 85 ? 25.627 -10.590 -1.868 1.00 31.12 106 ALA A N 1
ATOM 650 C CA . ALA A 1 85 ? 26.611 -9.883 -2.645 1.00 30.84 106 ALA A CA 1
ATOM 651 C C . ALA A 1 85 ? 27.836 -9.584 -1.818 1.00 29.01 106 ALA A C 1
ATOM 652 O O . ALA A 1 85 ? 27.761 -9.371 -0.613 1.00 28.30 106 ALA A O 1
ATOM 654 N N . ASP A 1 86 ? 28.965 -9.551 -2.503 1.00 30.66 107 ASP A N 1
ATOM 655 C CA . ASP A 1 86 ? 30.205 -9.014 -1.942 1.00 31.26 107 ASP A CA 1
ATOM 656 C C . ASP A 1 86 ? 30.199 -7.496 -1.924 1.00 31.34 107 ASP A C 1
ATOM 657 O O . ASP A 1 86 ? 30.665 -6.860 -2.848 1.00 29.80 107 ASP A O 1
ATOM 662 N N . ASP A 1 87 ? 29.701 -6.914 -0.842 1.00 29.86 108 ASP A N 1
ATOM 663 C CA . ASP A 1 87 ? 29.652 -5.464 -0.703 1.00 30.40 108 ASP A CA 1
ATOM 664 C C . ASP A 1 87 ? 31.048 -4.790 -0.706 1.00 28.31 108 ASP A C 1
ATOM 665 O O . ASP A 1 87 ? 31.146 -3.574 -0.764 1.00 28.77 108 ASP A O 1
ATOM 670 N N . HIS A 1 88 ? 32.110 -5.558 -0.560 1.00 29.49 109 HIS A N 1
ATOM 671 C CA . HIS A 1 88 ? 33.442 -4.967 -0.472 1.00 30.33 109 HIS A CA 1
ATOM 672 C C . HIS A 1 88 ? 34.070 -4.786 -1.834 1.00 32.93 109 HIS A C 1
ATOM 673 O O . HIS A 1 88 ? 35.140 -4.258 -1.927 1.00 31.91 109 HIS A O 1
ATOM 680 N N . CYS A 1 89 ? 33.414 -5.264 -2.881 1.00 35.04 110 CYS A N 1
ATOM 681 C CA . CYS A 1 89 ? 33.854 -5.013 -4.253 1.00 37.50 110 CYS A CA 1
ATOM 682 C C . CYS A 1 89 ? 32.996 -3.879 -4.770 1.00 37.62 110 CYS A C 1
ATOM 683 O O . CYS A 1 89 ? 31.775 -3.998 -4.730 1.00 40.40 110 CYS A O 1
ATOM 686 N N . GLU A 1 90 ? 33.601 -2.800 -5.225 1.00 36.78 111 GLU A N 1
ATOM 687 C CA . GLU A 1 90 ? 32.831 -1.658 -5.732 1.00 38.51 111 GLU A CA 1
ATOM 688 C C . GLU A 1 90 ? 32.994 -1.526 -7.239 1.00 36.19 111 GLU A C 1
ATOM 689 O O . GLU A 1 90 ? 33.666 -0.628 -7.685 1.00 37.74 111 GLU A O 1
ATOM 691 N N . LYS A 1 91 ? 32.372 -2.416 -8.015 1.00 35.83 112 LYS A N 1
ATOM 692 C CA . LYS A 1 91 ? 32.624 -2.501 -9.484 1.00 34.37 112 LYS A CA 1
ATOM 693 C C . LYS A 1 91 ? 31.815 -1.543 -10.348 1.00 33.73 112 LYS A C 1
ATOM 694 O O . LYS A 1 91 ? 32.300 -1.051 -11.376 1.00 33.70 112 LYS A O 1
ATOM 700 N N . TRP A 1 92 ? 30.570 -1.341 -9.944 1.00 32.49 113 TRP A N 1
ATOM 701 C CA . TRP A 1 92 ? 29.590 -0.604 -10.709 1.00 33.57 113 TRP A CA 1
ATOM 702 C C . TRP A 1 92 ? 29.433 0.736 -10.044 1.00 35.04 113 TRP A C 1
ATOM 703 O O . TRP A 1 92 ? 28.335 1.284 -9.961 1.00 38.60 113 TRP A O 1
ATOM 714 N N . GLY A 1 93 ? 30.558 1.239 -9.540 1.00 37.55 114 GLY A N 1
ATOM 715 C CA . GLY A 1 93 ? 30.584 2.398 -8.642 1.00 37.79 114 GLY A CA 1
ATOM 716 C C . GLY A 1 93 ? 29.961 2.166 -7.272 1.00 37.61 114 GLY A C 1
ATOM 717 O O . GLY A 1 93 ? 30.000 1.052 -6.699 1.00 37.74 114 GLY A O 1
ATOM 718 N N . ASN A 1 94 ? 29.356 3.233 -6.755 1.00 36.94 115 ASN A N 1
ATOM 719 C CA . ASN A 1 94 ? 28.701 3.199 -5.456 1.00 35.81 115 ASN A CA 1
ATOM 720 C C . ASN A 1 94 ? 27.658 2.088 -5.374 1.00 35.76 115 ASN A C 1
ATOM 721 O O . ASN A 1 94 ? 27.383 1.583 -4.290 1.00 34.15 115 ASN A O 1
ATOM 726 N N . GLY A 1 95 ? 27.079 1.719 -6.518 1.00 37.12 116 GLY A N 1
ATOM 727 C CA . GLY A 1 95 ? 26.047 0.691 -6.546 1.00 37.42 116 GLY A CA 1
ATOM 728 C C . GLY A 1 95 ? 24.726 1.214 -6.014 1.00 37.30 116 GLY A C 1
ATOM 729 O O . GLY A 1 95 ? 24.633 2.359 -5.549 1.00 37.29 116 GLY A O 1
ATOM 730 N N . LYS A 1 96 ? 23.696 0.386 -6.110 1.00 32.84 117 LYS A N 1
ATOM 731 C CA . LYS A 1 96 ? 22.352 0.765 -5.673 1.00 32.75 117 LYS A CA 1
ATOM 732 C C . LYS A 1 96 ? 22.121 0.073 -4.334 1.00 30.10 117 LYS A C 1
ATOM 733 O O . LYS A 1 96 ? 22.621 -1.010 -4.133 1.00 29.55 117 LYS A O 1
ATOM 736 N N . PRO A 1 97 ? 21.405 0.711 -3.395 1.00 31.79 118 PRO A N 1
ATOM 737 C CA . PRO A 1 97 ? 21.123 0.030 -2.125 1.00 30.26 118 PRO A CA 1
ATOM 738 C C . PRO A 1 97 ? 20.495 -1.349 -2.242 1.00 28.75 118 PRO A C 1
ATOM 739 O O . PRO A 1 97 ? 20.785 -2.205 -1.413 1.00 29.37 118 PRO A O 1
ATOM 743 N N . TYR A 1 98 ? 19.637 -1.578 -3.237 1.00 30.91 119 TYR A N 1
ATOM 744 C CA . TYR A 1 98 ? 18.976 -2.904 -3.386 1.00 30.36 119 TYR A CA 1
ATOM 745 C C . TYR A 1 98 ? 19.881 -3.983 -4.003 1.00 31.06 119 TYR A C 1
ATOM 746 O O . TYR A 1 98 ? 19.454 -5.134 -4.193 1.00 29.56 119 TYR A O 1
ATOM 755 N N . GLU A 1 99 ? 21.122 -3.606 -4.318 1.00 32.38 120 GLU A N 1
ATOM 756 C CA . GLU A 1 99 ? 22.142 -4.543 -4.788 1.00 31.18 120 GLU A CA 1
ATOM 757 C C . GLU A 1 99 ? 23.066 -5.004 -3.667 1.00 32.46 120 GLU A C 1
ATOM 758 O O . GLU A 1 99 ? 23.883 -5.879 -3.882 1.00 33.12 120 GLU A O 1
ATOM 764 N N . LYS A 1 100 ? 22.901 -4.471 -2.466 1.00 32.73 121 LYS A N 1
ATOM 765 C CA . LYS A 1 100 ? 23.743 -4.820 -1.338 1.00 30.78 121 LYS A CA 1
ATOM 766 C C . LYS A 1 100 ? 23.307 -6.107 -0.675 1.00 30.70 121 LYS A C 1
ATOM 767 O O . LYS A 1 100 ? 22.159 -6.533 -0.809 1.00 26.16 121 LYS A O 1
ATOM 773 N N . CYS A 1 101 ? 24.223 -6.700 0.085 1.00 30.24 122 CYS A N 1
ATOM 774 C CA . CYS A 1 101 ? 23.954 -8.005 0.697 1.00 28.47 122 CYS A CA 1
ATOM 775 C C . CYS A 1 101 ? 22.839 -7.888 1.733 1.00 28.05 122 CYS A C 1
ATOM 776 O O . CYS A 1 101 ? 22.888 -6.999 2.582 1.00 30.29 122 CYS A O 1
ATOM 779 N N . GLY A 1 102 ? 21.822 -8.754 1.612 1.00 28.17 123 GLY A N 1
ATOM 780 C CA . GLY A 1 102 ? 20.658 -8.759 2.490 1.00 27.83 123 GLY A CA 1
ATOM 781 C C . GLY A 1 102 ? 19.557 -7.814 2.027 1.00 28.30 123 GLY A C 1
ATOM 782 O O . GLY A 1 102 ? 18.532 -7.739 2.651 1.00 27.88 123 GLY A O 1
ATOM 783 N N . ALA A 1 103 ? 19.758 -7.107 0.918 1.00 26.31 124 ALA A N 1
ATOM 784 C CA . ALA A 1 103 ? 18.683 -6.360 0.332 1.00 26.50 124 ALA A CA 1
ATOM 785 C C . ALA A 1 103 ? 17.634 -7.286 -0.279 1.00 26.49 124 ALA A C 1
ATOM 786 O O . ALA A 1 103 ? 17.900 -8.450 -0.567 1.00 27.28 124 ALA A O 1
ATOM 788 N N . ILE A 1 104 ? 16.452 -6.724 -0.519 1.00 24.87 125 ILE A N 1
ATOM 789 C CA . ILE A 1 104 ? 15.454 -7.347 -1.402 1.00 27.09 125 ILE A CA 1
ATOM 790 C C . ILE A 1 104 ? 15.731 -6.796 -2.783 1.00 26.20 125 ILE A C 1
ATOM 791 O O . ILE A 1 104 ? 15.509 -5.585 -3.082 1.00 27.35 125 ILE A O 1
ATOM 796 N N . TYR A 1 105 ? 16.296 -7.663 -3.618 1.00 27.57 126 TYR A N 1
ATOM 797 C CA . TYR A 1 105 ? 16.895 -7.243 -4.855 1.00 27.47 126 TYR A CA 1
ATOM 798 C C . TYR A 1 105 ? 15.877 -6.489 -5.678 1.00 26.83 126 TYR A C 1
ATOM 799 O O . TYR A 1 105 ? 14.750 -6.939 -5.861 1.00 29.87 126 TYR A O 1
ATOM 808 N N . GLY A 1 106 ? 16.303 -5.350 -6.181 1.00 26.36 127 GLY A N 1
ATOM 809 C CA . GLY A 1 106 ? 15.438 -4.495 -7.021 1.00 27.85 127 GLY A CA 1
ATOM 810 C C . GLY A 1 106 ? 14.335 -3.719 -6.339 1.00 28.28 127 GLY A C 1
ATOM 811 O O . GLY A 1 106 ? 13.625 -2.914 -7.010 1.00 29.23 127 GLY A O 1
ATOM 812 N N . HIS A 1 107 ? 14.224 -3.879 -5.010 1.00 27.84 128 HIS A N 1
ATOM 813 C CA . HIS A 1 107 ? 13.052 -3.412 -4.256 1.00 27.40 128 HIS A CA 1
ATOM 814 C C . HIS A 1 107 ? 13.327 -2.622 -2.974 1.00 28.20 128 HIS A C 1
ATOM 815 O O . HIS A 1 107 ? 12.616 -1.640 -2.675 1.00 24.52 128 HIS A O 1
ATOM 822 N N . LEU A 1 108 ? 14.318 -3.053 -2.200 1.00 26.34 129 LEU A N 1
ATOM 823 C CA . LEU A 1 108 ? 14.579 -2.474 -0.893 1.00 26.02 129 LEU A CA 1
ATOM 824 C C . LEU A 1 108 ? 16.025 -2.684 -0.461 1.00 27.47 129 LEU A C 1
ATOM 825 O O . LEU A 1 108 ? 16.520 -3.813 -0.448 1.00 28.45 129 LEU A O 1
ATOM 830 N N . GLY A 1 109 ? 16.689 -1.585 -0.102 1.00 27.01 130 GLY A N 1
ATOM 831 C CA . GLY A 1 109 ? 18.054 -1.617 0.380 1.00 28.28 130 GLY A CA 1
ATOM 832 C C . GLY A 1 109 ? 18.173 -2.167 1.792 1.00 32.02 130 GLY A C 1
ATOM 833 O O . GLY A 1 109 ? 17.185 -2.218 2.544 1.00 29.94 130 GLY A O 1
ATOM 834 N N . ALA A 1 110 ? 19.396 -2.564 2.149 1.00 34.22 131 ALA A N 1
ATOM 835 C CA . ALA A 1 110 ? 19.725 -2.928 3.532 1.00 34.93 131 ALA A CA 1
ATOM 836 C C . ALA A 1 110 ? 19.977 -1.632 4.294 1.00 35.27 131 ALA A C 1
ATOM 837 O O . ALA A 1 110 ? 20.270 -0.604 3.688 1.00 33.49 131 ALA A O 1
ATOM 839 N N . VAL A 1 111 ? 19.813 -1.652 5.621 1.00 38.94 132 VAL A N 1
ATOM 840 C CA . VAL A 1 111 ? 19.991 -0.423 6.400 1.00 39.96 132 VAL A CA 1
ATOM 841 C C . VAL A 1 111 ? 21.479 -0.095 6.577 1.00 42.21 132 VAL A C 1
ATOM 842 O O . VAL A 1 111 ? 21.850 1.084 6.653 1.00 42.93 132 VAL A O 1
ATOM 846 N N . GLN A 1 112 ? 22.334 -1.118 6.634 1.00 42.79 133 GLN A N 1
ATOM 847 C CA . GLN A 1 112 ? 23.785 -0.876 6.589 1.00 42.96 133 GLN A CA 1
ATOM 848 C C . GLN A 1 112 ? 24.352 -1.812 5.568 1.00 41.68 133 GLN A C 1
ATOM 849 O O . GLN A 1 112 ? 23.804 -2.894 5.361 1.00 40.16 133 GLN A O 1
ATOM 855 N N . ASP A 1 113 ? 25.450 -1.414 4.928 1.00 41.15 134 ASP A N 1
ATOM 856 C CA . ASP A 1 113 ? 26.162 -2.366 4.068 1.00 42.17 134 ASP A CA 1
ATOM 857 C C . ASP A 1 113 ? 27.486 -2.699 4.741 1.00 39.03 134 ASP A C 1
ATOM 858 O O . ASP A 1 113 ? 27.824 -2.162 5.812 1.00 36.47 134 ASP A O 1
ATOM 863 N N . LYS A 1 114 ? 28.193 -3.610 4.081 1.00 37.95 135 LYS A N 1
ATOM 864 C CA . LYS A 1 114 ? 29.401 -4.208 4.586 1.00 34.63 135 LYS A CA 1
ATOM 865 C C . LYS A 1 114 ? 29.163 -4.808 5.982 1.00 31.69 135 LYS A C 1
ATOM 866 O O . LYS A 1 114 ? 30.064 -4.886 6.809 1.00 31.70 135 LYS A O 1
ATOM 872 N N . VAL A 1 115 ? 27.946 -5.286 6.205 1.00 30.41 136 VAL A N 1
ATOM 873 C CA . VAL A 1 115 ? 27.700 -6.293 7.253 1.00 29.98 136 VAL A CA 1
ATOM 874 C C . VAL A 1 115 ? 28.218 -7.681 6.793 1.00 29.33 136 VAL A C 1
ATOM 875 O O . VAL A 1 115 ? 28.626 -8.508 7.597 1.00 27.76 136 VAL A O 1
ATOM 879 N N . VAL A 1 116 ? 28.187 -7.933 5.494 1.00 29.02 137 VAL A N 1
ATOM 880 C CA . VAL A 1 116 ? 28.733 -9.147 4.939 1.00 26.55 137 VAL A CA 1
ATOM 881 C C . VAL A 1 116 ? 30.228 -9.099 5.188 1.00 28.34 137 VAL A C 1
ATOM 882 O O . VAL A 1 116 ? 30.848 -8.043 5.176 1.00 26.23 137 VAL A O 1
ATOM 886 N N . LYS A 1 117 ? 30.806 -10.263 5.467 1.00 30.14 138 LYS A N 1
ATOM 887 C CA . LYS A 1 117 ? 32.241 -10.354 5.697 1.00 29.59 138 LYS A CA 1
ATOM 888 C C . LYS A 1 117 ? 32.951 -10.336 4.363 1.00 28.84 138 LYS A C 1
ATOM 889 O O . LYS A 1 117 ? 32.317 -10.340 3.301 1.00 29.72 138 LYS A O 1
ATOM 895 N N . LYS A 1 118 ? 34.271 -10.283 4.414 1.00 30.42 139 LYS A N 1
ATOM 896 C CA . LYS A 1 118 ? 35.093 -10.225 3.199 1.00 30.93 139 LYS A CA 1
ATOM 897 C C . LYS A 1 118 ? 35.139 -11.585 2.522 1.00 30.07 139 LYS A C 1
ATOM 898 O O . LYS A 1 118 ? 34.878 -12.577 3.174 1.00 33.22 139 LYS A O 1
ATOM 904 N N . PRO A 1 119 ? 35.455 -11.627 1.208 1.00 28.28 140 PRO A N 1
ATOM 905 C CA . PRO A 1 119 ? 35.531 -12.862 0.483 1.00 30.39 140 PRO A CA 1
ATOM 906 C C . PRO A 1 119 ? 36.259 -13.898 1.287 1.00 29.61 140 PRO A C 1
ATOM 907 O O . PRO A 1 119 ? 37.240 -13.571 1.929 1.00 28.44 140 PRO A O 1
ATOM 911 N N . GLY A 1 120 ? 35.744 -15.126 1.280 1.00 30.27 141 GLY A N 1
ATOM 912 C CA . GLY A 1 120 ? 36.406 -16.257 1.980 1.00 31.37 141 GLY A CA 1
ATOM 913 C C . GLY A 1 120 ? 36.115 -16.440 3.462 1.00 30.50 141 GLY A C 1
ATOM 914 O O . GLY A 1 120 ? 36.604 -17.407 4.071 1.00 30.02 141 GLY A O 1
ATOM 915 N N . GLU A 1 121 ? 35.322 -15.529 4.043 1.00 29.60 142 GLU A N 1
ATOM 916 C CA . GLU A 1 121 ? 34.883 -15.644 5.436 1.00 30.00 142 GLU A CA 1
ATOM 917 C C . GLU A 1 121 ? 33.465 -16.125 5.444 1.00 29.18 142 GLU A C 1
ATOM 918 O O . GLU A 1 121 ? 32.694 -15.675 4.619 1.00 29.00 142 GLU A O 1
ATOM 924 N N . TRP A 1 122 ? 33.102 -16.997 6.381 1.00 27.61 143 TRP A N 1
ATOM 925 C CA . TRP A 1 122 ? 31.744 -17.530 6.407 1.00 27.21 143 TRP A CA 1
ATOM 926 C C . TRP A 1 122 ? 30.775 -16.537 7.000 1.00 27.45 143 TRP A C 1
ATOM 927 O O . TRP A 1 122 ? 31.073 -15.857 7.981 1.00 26.08 143 TRP A O 1
ATOM 938 N N . ASN A 1 123 ? 29.624 -16.445 6.354 1.00 27.45 144 ASN A N 1
ATOM 939 C CA . ASN A 1 123 ? 28.510 -15.617 6.812 1.00 27.95 144 ASN A CA 1
ATOM 940 C C . ASN A 1 123 ? 27.324 -16.464 7.233 1.00 27.44 144 ASN A C 1
ATOM 941 O O . ASN A 1 123 ? 27.206 -17.641 6.868 1.00 25.53 144 ASN A O 1
ATOM 946 N N . HIS A 1 124 ? 26.431 -15.843 7.999 1.00 25.34 145 HIS A N 1
ATOM 947 C CA . HIS A 1 124 ? 25.173 -16.485 8.353 1.00 25.17 145 HIS A CA 1
ATOM 948 C C . HIS A 1 124 ? 24.029 -15.515 8.071 1.00 27.04 145 HIS A C 1
ATOM 949 O O . HIS A 1 124 ? 24.155 -14.311 8.295 1.00 25.92 145 HIS A O 1
ATOM 964 N N . ARG A 1 126 ? 19.615 -15.362 8.253 1.00 28.07 147 ARG A N 1
ATOM 965 C CA . ARG A 1 126 ? 18.270 -15.856 8.574 1.00 27.42 147 ARG A CA 1
ATOM 966 C C . ARG A 1 126 ? 17.215 -14.983 7.858 1.00 26.55 147 ARG A C 1
ATOM 967 O O . ARG A 1 126 ? 17.264 -13.741 7.914 1.00 28.19 147 ARG A O 1
ATOM 975 N N . ILE A 1 127 ? 16.299 -15.629 7.158 1.00 27.64 148 ILE A N 1
ATOM 976 C CA . ILE A 1 127 ? 15.235 -14.932 6.425 1.00 28.00 148 ILE A CA 1
ATOM 977 C C . ILE A 1 127 ? 13.926 -15.411 7.024 1.00 27.46 148 ILE A C 1
ATOM 978 O O . ILE A 1 127 ? 13.642 -16.586 6.994 1.00 28.98 148 ILE A O 1
ATOM 983 N N . LYS A 1 128 ? 13.167 -14.499 7.606 1.00 27.02 149 LYS A N 1
ATOM 984 C CA . LYS A 1 128 ? 11.876 -14.801 8.199 1.00 26.96 149 LYS A CA 1
ATOM 985 C C . LYS A 1 128 ? 10.812 -14.324 7.228 1.00 28.30 149 LYS A C 1
ATOM 986 O O . LYS A 1 128 ? 10.738 -13.131 6.892 1.00 26.51 149 LYS A O 1
ATOM 992 N N . CYS A 1 129 ? 10.000 -15.276 6.771 1.00 28.45 150 CYS A N 1
ATOM 993 C CA . CYS A 1 129 ? 9.007 -15.013 5.750 1.00 27.81 150 CYS A CA 1
ATOM 994 C C . CYS A 1 129 ? 7.610 -15.258 6.304 1.00 26.97 150 CYS A C 1
ATOM 995 O O . CYS A 1 129 ? 7.112 -16.373 6.321 1.00 26.81 150 CYS A O 1
ATOM 998 N N . ALA A 1 130 ? 6.989 -14.183 6.761 1.00 28.46 151 ALA A N 1
ATOM 999 C CA . ALA A 1 130 ? 5.719 -14.242 7.453 1.00 28.20 151 ALA A CA 1
ATOM 1000 C C . ALA A 1 130 ? 4.680 -13.530 6.606 1.00 28.69 151 ALA A C 1
ATOM 1001 O O . ALA A 1 130 ? 4.420 -12.347 6.782 1.00 26.59 151 ALA A O 1
ATOM 1003 N N . GLY A 1 131 ? 4.093 -14.261 5.658 1.00 28.94 152 GLY A N 1
ATOM 1004 C CA . GLY A 1 131 ? 3.239 -13.641 4.647 1.00 29.11 152 GLY A CA 1
ATOM 1005 C C . GLY A 1 131 ? 3.943 -12.460 3.981 1.00 26.95 152 GLY A C 1
ATOM 1006 O O . GLY A 1 131 ? 5.061 -12.599 3.470 1.00 27.47 152 GLY A O 1
ATOM 1007 N N . GLN A 1 132 ? 3.304 -11.297 3.998 1.00 26.26 153 GLN A N 1
ATOM 1008 C CA . GLN A 1 132 ? 3.862 -10.081 3.352 1.00 26.65 153 GLN A CA 1
ATOM 1009 C C . GLN A 1 132 ? 5.060 -9.452 4.066 1.00 27.20 153 GLN A C 1
ATOM 1010 O O . GLN A 1 132 ? 5.667 -8.505 3.544 1.00 26.81 153 GLN A O 1
ATOM 1016 N N . HIS A 1 133 ? 5.387 -9.945 5.260 1.00 28.26 154 HIS A N 1
ATOM 1017 C CA . HIS A 1 133 ? 6.537 -9.458 6.035 1.00 29.34 154 HIS A CA 1
ATOM 1018 C C . HIS A 1 133 ? 7.749 -10.385 5.908 1.00 29.38 154 HIS A C 1
ATOM 1019 O O . HIS A 1 133 ? 7.683 -11.576 6.292 1.00 31.02 154 HIS A O 1
ATOM 1026 N N . ILE A 1 134 ? 8.822 -9.840 5.332 1.00 28.34 155 ILE A N 1
ATOM 1027 C CA . ILE A 1 134 ? 10.126 -10.518 5.171 1.00 27.22 155 ILE A CA 1
ATOM 1028 C C . ILE A 1 134 ? 11.156 -9.731 5.977 1.00 27.50 155 ILE A C 1
ATOM 1029 O O . ILE A 1 134 ? 11.216 -8.515 5.882 1.00 27.80 155 ILE A O 1
ATOM 1050 N N . VAL A 1 136 ? 15.392 -9.826 7.034 1.00 24.98 157 VAL A N 1
ATOM 1051 C CA . VAL A 1 136 ? 16.685 -10.437 6.789 1.00 24.50 157 VAL A CA 1
ATOM 1052 C C . VAL A 1 136 ? 17.615 -10.082 7.946 1.00 25.34 157 VAL A C 1
ATOM 1053 O O . VAL A 1 136 ? 17.841 -8.914 8.270 1.00 23.82 157 VAL A O 1
ATOM 1057 N N . ILE A 1 137 ? 18.196 -11.120 8.534 1.00 24.15 158 ILE A N 1
ATOM 1058 C CA . ILE A 1 137 ? 19.141 -10.961 9.578 1.00 24.04 158 ILE A CA 1
ATOM 1059 C C . ILE A 1 137 ? 20.443 -11.502 9.024 1.00 24.86 158 ILE A C 1
ATOM 1060 O O . ILE A 1 137 ? 20.505 -12.669 8.669 1.00 25.46 158 ILE A O 1
ATOM 1065 N N . LEU A 1 138 ? 21.475 -10.667 8.960 1.00 25.86 159 LEU A N 1
ATOM 1066 C CA . LEU A 1 138 ? 22.772 -11.046 8.352 1.00 25.43 159 LEU A CA 1
ATOM 1067 C C . LEU A 1 138 ? 23.865 -10.889 9.425 1.00 27.10 159 LEU A C 1
ATOM 1068 O O . LEU A 1 138 ? 23.990 -9.835 10.008 1.00 24.79 159 LEU A O 1
ATOM 1073 N N . ASN A 1 139 ? 24.601 -11.961 9.724 1.00 25.55 160 ASN A N 1
ATOM 1074 C CA . ASN A 1 139 ? 25.630 -11.927 10.740 1.00 26.02 160 ASN A CA 1
ATOM 1075 C C . ASN A 1 139 ? 25.143 -11.324 12.073 1.00 27.49 160 ASN A C 1
ATOM 1076 O O . ASN A 1 139 ? 25.844 -10.567 12.736 1.00 24.93 160 ASN A O 1
ATOM 1081 N N . GLY A 1 140 ? 23.917 -11.682 12.437 1.00 28.38 161 GLY A N 1
ATOM 1082 C CA . GLY A 1 140 ? 23.312 -11.245 13.660 1.00 25.75 161 GLY A CA 1
ATOM 1083 C C . GLY A 1 140 ? 22.756 -9.836 13.638 1.00 25.41 161 GLY A C 1
ATOM 1084 O O . GLY A 1 140 ? 22.324 -9.361 14.651 1.00 27.91 161 GLY A O 1
ATOM 1085 N N . LYS A 1 141 ? 22.737 -9.181 12.486 1.00 28.24 162 LYS A N 1
ATOM 1086 C CA . LYS A 1 141 ? 22.214 -7.799 12.356 1.00 26.71 162 LYS A CA 1
ATOM 1087 C C . LYS A 1 141 ? 20.939 -7.794 11.547 1.00 26.95 162 LYS A C 1
ATOM 1088 O O . LYS A 1 141 ? 20.899 -8.325 10.419 1.00 25.15 162 LYS A O 1
ATOM 1094 N N . LYS A 1 142 ? 19.893 -7.177 12.098 1.00 28.15 163 LYS A N 1
ATOM 1095 C CA . LYS A 1 142 ? 18.670 -6.979 11.352 1.00 28.13 163 LYS A CA 1
ATOM 1096 C C . LYS A 1 142 ? 18.920 -5.921 10.278 1.00 28.76 163 LYS A C 1
ATOM 1097 O O . LYS A 1 142 ? 18.932 -4.723 10.572 1.00 29.94 163 LYS A O 1
ATOM 1103 N N . VAL A 1 143 ? 19.083 -6.364 9.038 1.00 27.12 164 VAL A N 1
ATOM 1104 C CA . VAL A 1 143 ? 19.430 -5.467 7.953 1.00 27.49 164 VAL A CA 1
ATOM 1105 C C . VAL A 1 143 ? 18.249 -5.014 7.083 1.00 27.55 164 VAL A C 1
ATOM 1106 O O . VAL A 1 143 ? 18.295 -3.936 6.536 1.00 28.16 164 VAL A O 1
ATOM 1110 N N . THR A 1 144 ? 17.191 -5.806 6.997 1.00 27.52 165 THR A N 1
ATOM 1111 C CA . THR A 1 144 ? 16.139 -5.548 6.017 1.00 26.81 165 THR A CA 1
ATOM 1112 C C . THR A 1 144 ? 14.831 -6.024 6.570 1.00 26.68 165 THR A C 1
ATOM 1113 O O . THR A 1 144 ? 14.744 -7.115 7.136 1.00 24.11 165 THR A O 1
ATOM 1117 N N . GLU A 1 145 ? 13.814 -5.187 6.407 1.00 26.59 166 GLU A N 1
ATOM 1118 C CA . GLU A 1 145 ? 12.442 -5.491 6.845 1.00 27.76 166 GLU A CA 1
ATOM 1119 C C . GLU A 1 145 ? 11.499 -4.931 5.807 1.00 29.72 166 GLU A C 1
ATOM 1120 O O . GLU A 1 145 ? 11.344 -3.715 5.689 1.00 29.96 166 GLU A O 1
ATOM 1134 N N . ASP A 1 147 ? 7.668 -4.824 4.235 1.00 25.64 168 ASP A N 1
ATOM 1135 C CA . ASP A 1 147 ? 6.214 -5.118 4.145 1.00 28.16 168 ASP A CA 1
ATOM 1136 C C . ASP A 1 147 ? 5.773 -4.966 2.689 1.00 26.14 168 ASP A C 1
ATOM 1137 O O . ASP A 1 147 ? 5.532 -3.874 2.231 1.00 26.66 168 ASP A O 1
ATOM 1150 N N . SER A 1 149 ? 3.106 -5.117 1.171 1.00 28.79 170 SER A N 1
ATOM 1151 C CA . SER A 1 149 ? 1.860 -4.396 0.890 1.00 28.03 170 SER A CA 1
ATOM 1152 C C . SER A 1 149 ? 2.129 -2.969 0.464 1.00 27.18 170 SER A C 1
ATOM 1153 O O . SER A 1 149 ? 1.299 -2.403 -0.214 1.00 27.27 170 SER A O 1
ATOM 1156 N N . LYS A 1 150 ? 3.307 -2.425 0.797 1.00 26.32 171 LYS A N 1
ATOM 1157 C CA . LYS A 1 150 ? 3.695 -1.080 0.367 1.00 27.10 171 LYS A CA 1
ATOM 1158 C C . LYS A 1 150 ? 4.070 -1.032 -1.094 1.00 27.43 171 LYS A C 1
ATOM 1159 O O . LYS A 1 150 ? 4.090 0.037 -1.690 1.00 28.51 171 LYS A O 1
ATOM 1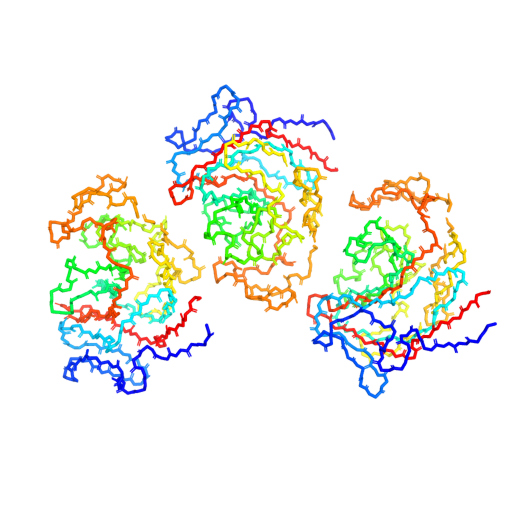165 N N . TRP A 1 151 ? 4.385 -2.176 -1.685 1.00 26.93 172 TRP A N 1
ATOM 1166 C CA . TRP A 1 151 ? 4.873 -2.211 -3.075 1.00 26.76 172 TRP A CA 1
ATOM 1167 C C . TRP A 1 151 ? 3.676 -2.329 -4.030 1.00 28.18 172 TRP A C 1
ATOM 1168 O O . TRP A 1 151 ? 3.442 -3.385 -4.642 1.00 28.97 172 TRP A O 1
ATOM 1179 N N . THR A 1 152 ? 2.923 -1.236 -4.115 1.00 28.40 173 THR A N 1
ATOM 1180 C CA . THR A 1 152 ? 1.754 -1.148 -4.962 1.00 30.09 173 THR A CA 1
ATOM 1181 C C . THR A 1 152 ? 2.149 -0.935 -6.424 1.00 28.56 173 THR A C 1
ATOM 1182 O O . THR A 1 152 ? 1.399 -1.286 -7.318 1.00 29.14 173 THR A O 1
ATOM 1186 N N . SER A 1 153 ? 3.348 -0.413 -6.648 1.00 28.49 174 SER A N 1
ATOM 1187 C CA . SER A 1 153 ? 3.898 -0.259 -7.986 1.00 27.89 174 SER A CA 1
ATOM 1188 C C . SER A 1 153 ? 4.903 -1.362 -8.322 1.00 29.03 174 SER A C 1
ATOM 1189 O O . SER A 1 153 ? 5.750 -1.754 -7.494 1.00 28.78 174 SER A O 1
ATOM 1192 N N . GLY A 1 154 ? 4.793 -1.867 -9.555 1.00 28.95 175 GLY A N 1
ATOM 1193 C CA . GLY A 1 154 ? 5.830 -2.661 -10.186 1.00 28.89 175 GLY A CA 1
ATOM 1194 C C . GLY A 1 154 ? 6.938 -1.881 -10.895 1.00 27.34 175 GLY A C 1
ATOM 1195 O O . GLY A 1 154 ? 7.849 -2.476 -11.435 1.00 28.59 175 GLY A O 1
ATOM 1196 N N . THR A 1 155 ? 6.878 -0.560 -10.890 1.00 26.27 176 THR A N 1
ATOM 1197 C CA . THR A 1 155 ? 7.893 0.238 -11.581 1.00 27.94 176 THR A CA 1
ATOM 1198 C C . THR A 1 155 ? 8.706 1.158 -10.623 1.00 28.58 176 THR A C 1
ATOM 1199 O O . THR A 1 155 ? 9.876 1.507 -10.914 1.00 26.75 176 THR A O 1
ATOM 1203 N N . LYS A 1 156 ? 8.113 1.545 -9.490 1.00 27.38 177 LYS A N 1
ATOM 1204 C CA . LYS A 1 156 ? 8.780 2.446 -8.573 1.00 27.40 177 LYS A CA 1
ATOM 1205 C C . LYS A 1 156 ? 8.709 1.946 -7.137 1.00 27.03 177 LYS A C 1
ATOM 1206 O O . LYS A 1 156 ? 7.665 1.499 -6.676 1.00 30.44 177 LYS A O 1
ATOM 1212 N N . ASN A 1 157 ? 9.840 1.996 -6.445 1.00 26.89 178 ASN A N 1
ATOM 1213 C CA . ASN A 1 157 ? 9.942 1.498 -5.066 1.00 26.50 178 ASN A CA 1
ATOM 1214 C C . ASN A 1 157 ? 9.522 2.558 -4.093 1.00 26.58 178 ASN A C 1
ATOM 1215 O O . ASN A 1 157 ? 9.661 3.756 -4.379 1.00 25.09 178 ASN A O 1
ATOM 1220 N N . PRO A 1 158 ? 9.043 2.145 -2.910 1.00 28.72 179 PRO A N 1
ATOM 1221 C CA . PRO A 1 158 ? 8.746 3.127 -1.868 1.00 28.90 179 PRO A CA 1
ATOM 1222 C C . PRO A 1 158 ? 9.894 4.087 -1.557 1.00 29.54 179 PRO A C 1
ATOM 1223 O O . PRO A 1 158 ? 9.661 5.217 -1.176 1.00 27.68 179 PRO A O 1
ATOM 1227 N N . ASP A 1 159 ? 11.126 3.645 -1.720 1.00 31.37 180 ASP A N 1
ATOM 1228 C CA . ASP A 1 159 ? 12.291 4.543 -1.557 1.00 32.87 180 ASP A CA 1
ATOM 1229 C C . ASP A 1 159 ? 12.591 5.451 -2.769 1.00 30.06 180 ASP A C 1
ATOM 1230 O O . ASP A 1 159 ? 13.527 6.234 -2.730 1.00 27.81 180 ASP A O 1
ATOM 1235 N N . GLY A 1 160 ? 11.789 5.350 -3.824 1.00 30.31 181 GLY A N 1
ATOM 1236 C CA . GLY A 1 160 ? 11.887 6.273 -4.977 1.00 31.21 181 GLY A CA 1
ATOM 1237 C C . GLY A 1 160 ? 12.691 5.773 -6.168 1.00 31.20 181 GLY A C 1
ATOM 1238 O O . GLY A 1 160 ? 12.644 6.368 -7.243 1.00 27.44 181 GLY A O 1
ATOM 1239 N N . SER A 1 161 ? 13.418 4.672 -5.977 1.00 29.73 182 SER A N 1
ATOM 1240 C CA . SER A 1 161 ? 14.231 4.084 -7.019 1.00 30.45 182 SER A CA 1
ATOM 1241 C C . SER A 1 161 ? 13.362 3.302 -8.006 1.00 31.58 182 SER A C 1
ATOM 1242 O O . SER A 1 161 ? 12.303 2.776 -7.656 1.00 28.94 182 SER A O 1
ATOM 1245 N N . ASP A 1 162 ? 13.819 3.207 -9.245 1.00 33.11 183 ASP A N 1
ATOM 1246 C CA . ASP A 1 162 ? 13.032 2.479 -10.251 1.00 31.92 183 ASP A CA 1
ATOM 1247 C C . ASP A 1 162 ? 13.299 0.987 -10.101 1.00 28.90 183 ASP A C 1
ATOM 1248 O O . ASP A 1 162 ? 14.426 0.590 -9.873 1.00 26.93 183 ASP A O 1
ATOM 1253 N N . ILE A 1 163 ? 12.231 0.194 -10.230 1.00 26.24 184 ILE A N 1
ATOM 1254 C CA . ILE A 1 163 ? 12.318 -1.266 -10.240 1.00 27.09 184 ILE A CA 1
ATOM 1255 C C . ILE A 1 163 ? 12.775 -1.714 -11.626 1.00 29.19 184 ILE A C 1
ATOM 1256 O O . ILE A 1 163 ? 12.212 -1.263 -12.622 1.00 28.30 184 ILE A O 1
ATOM 1261 N N . PRO A 1 164 ? 13.766 -2.621 -11.699 1.00 27.80 185 PRO A N 1
ATOM 1262 C CA . PRO A 1 164 ? 14.224 -3.079 -13.021 1.00 27.98 185 PRO A CA 1
ATOM 1263 C C . PRO A 1 164 ? 13.070 -3.551 -13.882 1.00 28.74 185 PRO A C 1
ATOM 1264 O O . PRO A 1 164 ? 12.118 -4.158 -13.376 1.00 28.71 185 PRO A O 1
ATOM 1268 N N . SER A 1 165 ? 13.149 -3.262 -15.174 1.00 29.31 186 SER A N 1
ATOM 1269 C CA . SER A 1 165 ? 12.071 -3.571 -16.082 1.00 28.71 186 SER A CA 1
ATOM 1270 C C . SER A 1 165 ? 11.670 -5.051 -16.054 1.00 28.54 186 SER A C 1
ATOM 1271 O O . SER A 1 165 ? 10.498 -5.383 -16.245 1.00 28.88 186 SER A O 1
ATOM 1274 N N . TRP A 1 166 ? 12.624 -5.937 -15.757 1.00 29.35 187 TRP A N 1
ATOM 1275 C CA . TRP A 1 166 ? 12.353 -7.383 -15.714 1.00 27.64 187 TRP A CA 1
ATOM 1276 C C . TRP A 1 166 ? 11.623 -7.876 -14.455 1.00 29.36 187 TRP A C 1
ATOM 1277 O O . TRP A 1 166 ? 11.337 -9.088 -14.330 1.00 30.13 187 TRP A O 1
ATOM 1288 N N . LEU A 1 167 ? 11.282 -6.957 -13.543 1.00 28.81 188 LEU A N 1
ATOM 1289 C CA . LEU A 1 167 ? 10.530 -7.305 -12.315 1.00 28.40 188 LEU A CA 1
ATOM 1290 C C . LEU A 1 167 ? 9.230 -6.502 -12.219 1.00 28.59 188 LEU A C 1
ATOM 1291 O O . LEU A 1 167 ? 9.057 -5.711 -11.293 1.00 28.72 188 LEU A O 1
ATOM 1296 N N . PRO A 1 168 ? 8.311 -6.687 -13.198 1.00 29.53 189 PRO A N 1
ATOM 1297 C CA . PRO A 1 168 ? 7.182 -5.785 -13.293 1.00 28.72 189 PRO A CA 1
ATOM 1298 C C . PRO A 1 168 ? 6.020 -6.035 -12.326 1.00 28.75 189 PRO A C 1
ATOM 1299 O O . PRO A 1 168 ? 5.161 -5.180 -12.185 1.00 29.55 189 PRO A O 1
ATOM 1303 N N . LYS A 1 169 ? 5.974 -7.175 -11.668 1.00 28.88 190 LYS A N 1
ATOM 1304 C CA . LYS A 1 169 ? 4.775 -7.545 -10.912 1.00 32.38 190 LYS A CA 1
ATOM 1305 C C . LYS A 1 169 ? 4.820 -6.891 -9.541 1.00 31.16 190 LYS A C 1
ATOM 1306 O O . LYS A 1 169 ? 5.777 -7.134 -8.797 1.00 32.06 190 LYS A O 1
ATOM 1312 N N . PRO A 1 170 ? 3.804 -6.049 -9.211 1.00 30.49 191 PRO A N 1
ATOM 1313 C CA . PRO A 1 170 ? 3.789 -5.349 -7.917 1.00 30.15 191 PRO A CA 1
ATOM 1314 C C . PRO A 1 170 ? 3.891 -6.342 -6.761 1.00 29.50 191 PRO A C 1
ATOM 1315 O O . PRO A 1 170 ? 3.121 -7.307 -6.701 1.00 28.88 191 PRO A O 1
ATOM 1319 N N . PHE A 1 171 ? 4.838 -6.127 -5.857 1.00 28.81 192 PHE A N 1
ATOM 1320 C CA . PHE A 1 171 ? 5.000 -7.055 -4.727 1.00 28.27 192 PHE A CA 1
ATOM 1321 C C . PHE A 1 171 ? 3.800 -7.090 -3.793 1.00 27.42 192 PHE A C 1
ATOM 1322 O O . PHE A 1 171 ? 3.584 -8.099 -3.140 1.00 28.53 192 PHE A O 1
ATOM 1330 N N . ALA A 1 172 ? 2.996 -6.018 -3.753 1.00 26.82 193 ALA A N 1
ATOM 1331 C CA . ALA A 1 172 ? 1.760 -6.006 -2.987 1.00 27.19 193 ALA A CA 1
ATOM 1332 C C . ALA A 1 172 ? 0.748 -7.059 -3.418 1.00 27.49 193 ALA A C 1
ATOM 1333 O O . ALA A 1 172 ? -0.119 -7.423 -2.630 1.00 26.77 193 ALA A O 1
ATOM 1335 N N A GLU A 1 173 ? 0.862 -7.561 -4.642 0.50 30.40 194 GLU A N 1
ATOM 1336 N N B GLU A 1 173 ? 0.879 -7.528 -4.663 0.50 29.43 194 GLU A N 1
ATOM 1337 C CA A GLU A 1 173 ? -0.101 -8.539 -5.151 0.50 31.38 194 GLU A CA 1
ATOM 1338 C CA B GLU A 1 173 ? -0.029 -8.508 -5.288 0.50 29.51 194 GLU A CA 1
ATOM 1339 C C A GLU A 1 173 ? 0.572 -9.900 -5.383 0.50 31.01 194 GLU A C 1
ATOM 1340 C C B GLU A 1 173 ? 0.552 -9.918 -5.280 0.50 29.74 194 GLU A C 1
ATOM 1341 O O A GLU A 1 173 ? -0.047 -10.828 -5.909 0.50 32.34 194 GLU A O 1
ATOM 1342 O O B GLU A 1 173 ? -0.147 -10.898 -5.541 0.50 30.26 194 GLU A O 1
ATOM 1353 N N . LEU A 1 174 ? 1.842 -10.018 -4.993 1.00 31.16 195 LEU A N 1
ATOM 1354 C CA . LEU A 1 174 ? 2.555 -11.282 -5.079 1.00 30.47 195 LEU A CA 1
ATOM 1355 C C . LEU A 1 174 ? 2.046 -12.249 -3.983 1.00 30.33 195 LEU A C 1
ATOM 1356 O O . LEU A 1 174 ? 1.807 -11.826 -2.828 1.00 27.29 195 LEU A O 1
ATOM 1361 N N . PRO A 1 175 ? 1.791 -13.516 -4.367 1.00 30.46 196 PRO A N 1
ATOM 1362 C CA . PRO A 1 175 ? 1.576 -14.572 -3.378 1.00 30.23 196 PRO A CA 1
ATOM 1363 C C . PRO A 1 175 ? 2.762 -14.731 -2.413 1.00 30.82 196 PRO A C 1
ATOM 1364 O O . PRO A 1 175 ? 3.932 -14.524 -2.807 1.00 28.81 196 PRO A O 1
ATOM 1368 N N . THR A 1 176 ? 2.454 -15.178 -1.189 1.00 30.57 197 THR A N 1
ATOM 1369 C CA . THR A 1 176 ? 3.4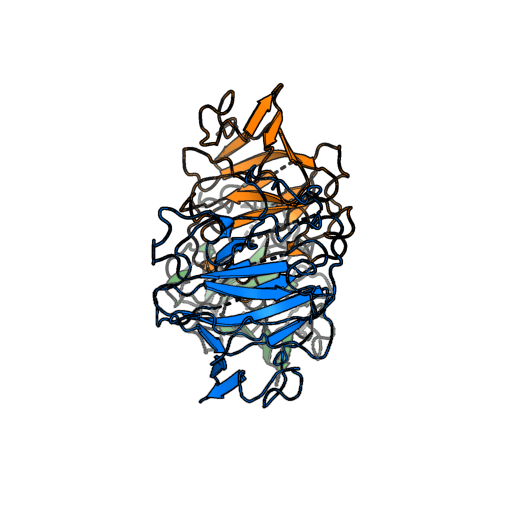17 -15.293 -0.117 1.00 27.44 197 THR A CA 1
ATOM 1370 C C . THR A 1 176 ? 3.612 -16.775 0.267 1.00 28.86 197 THR A C 1
ATOM 1371 O O . THR A 1 176 ? 3.744 -17.157 1.437 1.00 28.47 197 THR A O 1
ATOM 1375 N N . LYS A 1 177 ? 3.600 -17.592 -0.770 1.00 27.45 198 LYS A N 1
ATOM 1376 C CA . LYS A 1 177 ? 3.835 -19.021 -0.697 1.00 29.26 198 LYS A CA 1
ATOM 1377 C C . LYS A 1 177 ? 4.457 -19.447 -2.031 1.00 27.92 198 LYS A C 1
ATOM 1378 O O . LYS A 1 177 ? 3.997 -19.024 -3.097 1.00 28.59 198 LYS A O 1
ATOM 1384 N N . GLY A 1 178 ? 5.460 -20.311 -1.973 1.00 27.19 199 GLY A N 1
ATOM 1385 C CA . GLY A 1 178 ? 6.006 -20.938 -3.178 1.00 26.56 199 GLY A CA 1
ATOM 1386 C C . GLY A 1 178 ? 7.311 -21.652 -2.904 1.00 26.82 199 GLY A C 1
ATOM 1387 O O . GLY A 1 178 ? 7.695 -21.879 -1.752 1.00 26.79 199 GLY A O 1
ATOM 1388 N N . PHE A 1 179 ? 8.015 -21.976 -3.976 1.00 27.23 200 PHE A N 1
ATOM 1389 C CA . PHE A 1 179 ? 9.246 -22.736 -3.863 1.00 25.75 200 PHE A CA 1
ATOM 1390 C C . PHE A 1 179 ? 10.362 -21.804 -3.372 1.00 25.88 200 PHE A C 1
ATOM 1391 O O . PHE A 1 179 ? 10.264 -20.588 -3.536 1.00 26.40 200 PHE A O 1
ATOM 1399 N N . ILE A 1 180 ? 11.379 -22.423 -2.759 1.00 26.96 201 ILE A N 1
ATOM 1400 C CA . ILE A 1 180 ? 12.593 -21.776 -2.360 1.00 27.06 201 ILE A CA 1
ATOM 1401 C C . ILE A 1 180 ? 13.726 -22.266 -3.269 1.00 26.41 201 ILE A C 1
ATOM 1402 O O . ILE A 1 180 ? 13.804 -23.449 -3.622 1.00 28.73 201 ILE A O 1
ATOM 1407 N N . GLY A 1 181 ? 14.563 -21.345 -3.714 1.00 25.51 202 GLY A N 1
ATOM 1408 C CA . GLY A 1 181 ? 15.720 -21.714 -4.501 1.00 27.67 202 GLY A CA 1
ATOM 1409 C C . GLY A 1 181 ? 16.960 -20.871 -4.265 1.00 28.08 202 GLY A C 1
ATOM 1410 O O . GLY A 1 181 ? 16.915 -19.827 -3.640 1.00 27.88 202 GLY A O 1
ATOM 1411 N N . LEU A 1 182 ? 18.076 -21.390 -4.759 1.00 29.28 203 LEU A N 1
ATOM 1412 C CA . LEU A 1 182 ? 19.341 -20.678 -4.834 1.00 28.99 203 LEU A CA 1
ATOM 1413 C C . LEU A 1 182 ? 19.728 -20.574 -6.295 1.00 31.76 203 LEU A C 1
ATOM 1414 O O . LEU A 1 182 ? 19.428 -21.452 -7.109 1.00 30.30 203 LEU A O 1
ATOM 1419 N N A GLN A 1 183 ? 20.376 -19.470 -6.620 0.50 29.90 204 GLN A N 1
ATOM 1420 N N B GLN A 1 183 ? 20.465 -19.527 -6.637 0.50 35.88 204 GLN A N 1
ATOM 1421 C CA A GLN A 1 183 ? 20.804 -19.214 -7.980 0.50 30.71 204 GLN A CA 1
ATOM 1422 C CA B GLN A 1 183 ? 20.695 -19.197 -8.051 0.50 40.21 204 GLN A CA 1
ATOM 1423 C C A GLN A 1 183 ? 22.188 -19.775 -8.238 0.50 26.98 204 GLN A C 1
ATOM 1424 C C B GLN A 1 183 ? 21.711 -20.037 -8.848 0.50 40.69 204 GLN A C 1
ATOM 1425 O O A GLN A 1 183 ? 23.013 -19.872 -7.329 0.50 20.20 204 GLN A O 1
ATOM 1426 O O B GLN A 1 183 ? 21.342 -20.657 -9.834 0.50 43.98 204 GLN A O 1
ATOM 1437 N N A GLY A 1 184 ? 22.401 -20.124 -9.514 0.50 25.95 205 GLY A N 1
ATOM 1438 N N B GLY A 1 184 ? 22.980 -20.068 -8.492 0.50 40.97 205 GLY A N 1
ATOM 1439 C CA A GLY A 1 184 ? 23.601 -20.792 -9.989 0.50 27.88 205 GLY A CA 1
ATOM 1440 C CA B GLY A 1 184 ? 23.904 -20.767 -9.408 0.50 39.84 205 GLY A CA 1
ATOM 1441 C C A GLY A 1 184 ? 24.713 -19.816 -10.288 0.50 30.50 205 GLY A C 1
ATOM 1442 C C B GLY A 1 184 ? 24.773 -19.801 -10.190 0.50 37.73 205 GLY A C 1
ATOM 1443 O O A GLY A 1 184 ? 24.606 -18.648 -9.997 0.50 31.25 205 GLY A O 1
ATOM 1444 O O B GLY A 1 184 ? 24.515 -18.613 -10.201 0.50 38.20 205 GLY A O 1
ATOM 1445 N N . LYS A 1 185 ? 25.790 -20.327 -10.864 1.00 36.25 206 LYS A N 1
ATOM 1446 C CA . LYS A 1 185 ? 26.967 -19.545 -11.219 1.00 37.18 206 LYS A CA 1
ATOM 1447 C C . LYS A 1 185 ? 26.837 -18.899 -12.582 1.00 37.78 206 LYS A C 1
ATOM 1448 O O . LYS A 1 185 ? 26.642 -19.588 -13.574 1.00 33.74 206 LYS A O 1
ATOM 1454 N N . HIS A 1 186 ? 26.971 -17.571 -12.636 1.00 39.51 207 HIS A N 1
ATOM 1455 C CA . HIS A 1 186 ? 26.804 -16.855 -13.887 1.00 40.75 207 HIS A CA 1
ATOM 1456 C C . HIS A 1 186 ? 28.129 -16.316 -14.481 1.00 40.60 207 HIS A C 1
ATOM 1457 O O . HIS A 1 186 ? 28.170 -15.920 -15.662 1.00 42.68 207 HIS A O 1
ATOM 1464 N N . GLY A 1 187 ? 29.184 -16.276 -13.677 1.00 39.31 208 GLY A N 1
ATOM 1465 C CA . GLY A 1 187 ? 30.487 -15.805 -14.123 1.00 37.31 208 GLY A CA 1
ATOM 1466 C C . GLY A 1 187 ? 31.586 -16.363 -13.249 1.00 37.27 208 GLY A C 1
ATOM 1467 O O . GLY A 1 187 ? 31.465 -17.455 -12.700 1.00 39.33 208 GLY A O 1
ATOM 1468 N N . ASP A 1 188 ? 32.646 -15.597 -13.066 1.00 37.06 209 ASP A N 1
ATOM 1469 C CA . ASP A 1 188 ? 33.845 -16.102 -12.414 1.00 38.07 209 ASP A CA 1
ATOM 1470 C C . ASP A 1 188 ? 33.818 -16.085 -10.894 1.00 37.40 209 ASP A C 1
ATOM 1471 O O . ASP A 1 188 ? 34.640 -16.730 -10.296 1.00 36.27 209 ASP A O 1
ATOM 1476 N N . SER A 1 189 ? 32.912 -15.311 -10.280 1.00 36.03 210 SER A N 1
ATOM 1477 C CA . SER A 1 189 ? 32.815 -15.253 -8.815 1.00 36.29 210 SER A CA 1
ATOM 1478 C C . SER A 1 189 ? 31.991 -16.436 -8.319 1.00 36.20 210 SER A C 1
ATOM 1479 O O . SER A 1 189 ? 30.860 -16.665 -8.780 1.00 36.37 210 SER A O 1
ATOM 1482 N N . LEU A 1 190 ? 32.569 -17.212 -7.411 1.00 33.80 211 LEU A N 1
ATOM 1483 C CA . LEU A 1 190 ? 31.855 -18.339 -6.850 1.00 32.91 211 LEU A CA 1
ATOM 1484 C C . LEU A 1 190 ? 31.086 -17.896 -5.609 1.00 31.95 211 LEU A C 1
ATOM 1485 O O . LEU A 1 190 ? 31.247 -16.784 -5.100 1.00 28.16 211 LEU A O 1
ATOM 1490 N N . ILE A 1 191 ? 30.206 -18.781 -5.173 1.00 31.71 212 ILE A N 1
ATOM 1491 C CA . ILE A 1 191 ? 29.493 -18.658 -3.922 1.00 28.88 212 ILE A CA 1
ATOM 1492 C C . ILE A 1 191 ? 29.339 -20.080 -3.362 1.00 28.43 212 ILE A C 1
ATOM 1493 O O . ILE A 1 191 ? 29.214 -21.034 -4.120 1.00 30.32 212 ILE A O 1
ATOM 1498 N N . TRP A 1 192 ? 29.456 -20.225 -2.041 1.00 29.94 213 TRP A N 1
ATOM 1499 C CA . TRP A 1 192 ? 29.322 -21.489 -1.350 1.00 28.34 213 TRP A CA 1
ATOM 1500 C C . TRP A 1 192 ? 28.251 -21.393 -0.289 1.00 29.84 213 TRP A C 1
ATOM 1501 O O . TRP A 1 192 ? 28.193 -20.398 0.448 1.00 26.34 213 TRP A O 1
ATOM 1512 N N . PHE A 1 193 ? 27.433 -22.449 -0.177 1.00 28.56 214 PHE A N 1
ATOM 1513 C CA . PHE A 1 193 ? 26.422 -22.515 0.854 1.00 28.54 214 PHE A CA 1
ATOM 1514 C C . PHE A 1 193 ? 26.575 -23.715 1.789 1.00 29.58 214 PHE A C 1
ATOM 1515 O O . PHE A 1 193 ? 27.108 -24.790 1.409 1.00 29.81 214 PHE A O 1
ATOM 1523 N N . ARG A 1 194 ? 26.082 -23.553 3.011 1.00 30.04 215 ARG A N 1
ATOM 1524 C CA . ARG A 1 194 ? 26.022 -24.668 3.941 1.00 29.93 215 ARG A CA 1
ATOM 1525 C C . ARG A 1 194 ? 25.039 -24.454 5.057 1.00 29.51 215 ARG A C 1
ATOM 1526 O O . ARG A 1 194 ? 24.529 -23.353 5.260 1.00 28.42 215 ARG A O 1
ATOM 1534 N N . ASN A 1 195 ? 24.735 -25.540 5.753 1.00 25.79 216 ASN A N 1
ATOM 1535 C CA . ASN A 1 195 ? 23.756 -25.506 6.824 1.00 29.17 216 ASN A CA 1
ATOM 1536 C C . ASN A 1 195 ? 22.454 -24.806 6.393 1.00 28.81 216 ASN A C 1
ATOM 1537 O O . ASN A 1 195 ? 21.933 -24.001 7.120 1.00 30.39 216 ASN A O 1
ATOM 1542 N N . ILE A 1 196 ? 21.925 -25.162 5.227 1.00 29.43 217 ILE A N 1
ATOM 1543 C CA . ILE A 1 196 ? 20.675 -24.595 4.730 1.00 26.67 217 ILE A CA 1
ATOM 1544 C C . ILE A 1 196 ? 19.530 -25.384 5.346 1.00 27.32 217 ILE A C 1
ATOM 1545 O O . ILE A 1 196 ? 19.348 -26.592 5.076 1.00 27.48 217 ILE A O 1
ATOM 1550 N N . LYS A 1 197 ? 18.766 -24.694 6.185 1.00 27.09 218 LYS A N 1
ATOM 1551 C CA . LYS A 1 197 ? 17.705 -25.296 6.974 1.00 29.30 218 LYS A CA 1
ATOM 1552 C C . LYS A 1 197 ? 16.507 -24.379 7.143 1.00 28.36 218 LYS A C 1
ATOM 1553 O O . LYS A 1 197 ? 16.572 -23.173 6.951 1.00 29.39 218 LYS A O 1
ATOM 1559 N N . ILE A 1 198 ? 15.393 -24.978 7.479 1.00 29.90 219 ILE A N 1
ATOM 1560 C CA . ILE A 1 198 ? 14.135 -24.275 7.509 1.00 28.41 219 ILE A CA 1
ATOM 1561 C C . ILE A 1 198 ? 13.291 -24.797 8.688 1.00 29.18 219 ILE A C 1
ATOM 1562 O O . ILE A 1 198 ? 13.400 -25.952 9.083 1.00 27.70 219 ILE A O 1
ATOM 1567 N N . ARG A 1 199 ? 12.490 -23.922 9.276 1.00 31.30 220 ARG A N 1
ATOM 1568 C CA . ARG A 1 199 ? 11.409 -24.357 10.153 1.00 29.05 220 ARG A CA 1
ATOM 1569 C C . ARG A 1 199 ? 10.246 -23.396 10.086 1.00 29.71 220 ARG A C 1
ATOM 1570 O O . ARG A 1 199 ? 10.391 -22.261 9.650 1.00 28.02 220 ARG A O 1
ATOM 1578 N N . SER A 1 200 ? 9.079 -23.853 10.525 1.00 27.84 221 SER A N 1
ATOM 1579 C CA . SER A 1 200 ? 7.889 -23.022 10.485 1.00 32.13 221 SER A CA 1
ATOM 1580 C C . SER A 1 200 ? 7.918 -21.968 11.582 1.00 31.34 221 SER A C 1
ATOM 1581 O O . SER A 1 200 ? 8.519 -22.160 12.630 1.00 30.82 221 SER A O 1
ATOM 1584 N N . LEU A 1 201 ? 7.276 -20.845 11.317 1.00 32.78 222 LEU A N 1
ATOM 1585 C CA . LEU A 1 201 ? 7.092 -19.820 12.334 1.00 35.33 222 LEU A CA 1
ATOM 1586 C C . LEU A 1 201 ? 5.894 -20.239 13.221 1.00 37.20 222 LEU A C 1
ATOM 1587 O O . LEU A 1 201 ? 4.979 -20.946 12.789 1.00 37.58 222 LEU A O 1
ATOM 1593 N N . ASN B 1 5 ? 14.100 15.842 40.612 1.00 55.84 26 ASN B N 1
ATOM 1594 C CA . ASN B 1 5 ? 13.787 17.198 40.074 1.00 55.72 26 ASN B CA 1
ATOM 1595 C C . ASN B 1 5 ? 12.349 17.302 39.536 1.00 53.26 26 ASN B C 1
ATOM 1596 O O . ASN B 1 5 ? 11.507 16.451 39.812 1.00 54.68 26 ASN B O 1
ATOM 1601 N N . LYS B 1 6 ? 12.061 18.357 38.785 1.00 49.48 27 LYS B N 1
ATOM 1602 C CA . LYS B 1 6 ? 10.813 18.437 38.050 1.00 45.52 27 LYS B CA 1
ATOM 1603 C C . LYS B 1 6 ? 10.975 17.844 36.647 1.00 41.47 27 LYS B C 1
ATOM 1604 O O . LYS B 1 6 ? 12.084 17.581 36.158 1.00 40.48 27 LYS B O 1
ATOM 1608 N N . TRP B 1 7 ? 9.836 17.599 36.029 1.00 36.87 28 TRP B N 1
ATOM 1609 C CA . TRP B 1 7 ? 9.780 17.105 34.686 1.00 34.90 28 TRP B CA 1
ATOM 1610 C C . TRP B 1 7 ? 10.319 18.141 33.695 1.00 35.14 28 TRP B C 1
ATOM 1611 O O . TRP B 1 7 ? 10.049 19.323 33.831 1.00 31.23 28 TRP B O 1
ATOM 1622 N N . LYS B 1 8 ? 11.083 17.690 32.703 1.00 33.84 29 LYS B N 1
ATOM 1623 C CA . LYS B 1 8 ? 11.358 18.504 31.539 1.00 33.96 29 LYS B CA 1
ATOM 1624 C C . LYS B 1 8 ? 10.846 17.779 30.287 1.00 32.63 29 LYS B C 1
ATOM 1625 O O . LYS B 1 8 ? 10.710 16.558 30.286 1.00 30.23 29 LYS B O 1
ATOM 1631 N N . PRO B 1 9 ? 10.517 18.540 29.225 1.00 31.77 30 PRO B N 1
ATOM 1632 C CA . PRO B 1 9 ? 10.233 17.904 27.939 1.00 32.07 30 PRO B CA 1
ATOM 1633 C C . PRO B 1 9 ? 11.459 17.130 27.439 1.00 30.78 30 PRO B C 1
ATOM 1634 O O . PRO B 1 9 ? 12.535 17.682 27.403 1.00 31.94 30 PRO B O 1
ATOM 1638 N N . LEU B 1 10 ? 11.304 15.864 27.087 1.00 29.62 31 LEU B N 1
ATOM 1639 C CA . LEU B 1 10 ? 12.438 15.049 26.717 1.00 30.96 31 LEU B CA 1
ATOM 1640 C C . LEU B 1 10 ? 13.298 15.682 25.601 1.00 33.92 31 LEU B C 1
ATOM 1641 O O . LEU B 1 10 ? 14.533 15.644 25.660 1.00 33.66 31 LEU B O 1
ATOM 1646 N N . PHE B 1 11 ? 12.646 16.264 24.594 1.00 33.86 32 PHE B N 1
ATOM 1647 C CA . PHE B 1 11 ? 13.355 16.740 23.405 1.00 33.90 32 PHE B CA 1
ATOM 1648 C C . PHE B 1 11 ? 13.409 18.267 23.347 1.00 34.41 32 PHE B C 1
ATOM 1649 O O . PHE B 1 11 ? 13.707 18.849 22.301 1.00 37.39 32 PHE B O 1
ATOM 1657 N N . GLY B 1 12 ? 13.119 18.917 24.467 1.00 34.46 33 GLY B N 1
ATOM 1658 C CA . GLY B 1 12 ? 13.068 20.349 24.515 1.00 36.17 33 GLY B CA 1
ATOM 1659 C C . GLY B 1 12 ? 11.850 20.916 23.806 1.00 37.42 33 GLY B C 1
ATOM 1660 O O . GLY B 1 12 ? 10.903 20.198 23.476 1.00 38.94 33 GLY B O 1
ATOM 1661 N N . LYS B 1 13 ? 11.878 22.219 23.583 1.00 35.97 34 LYS B N 1
ATOM 1662 C CA . LYS B 1 13 ? 10.821 22.886 22.843 1.00 37.79 34 LYS B CA 1
ATOM 1663 C C . LYS B 1 13 ? 11.030 22.630 21.346 1.00 36.03 34 LYS B C 1
ATOM 1664 O O . LYS B 1 13 ? 12.104 22.864 20.805 1.00 33.04 34 LYS B O 1
ATOM 1670 N N . ASN B 1 14 ? 10.002 22.107 20.696 1.00 35.77 35 ASN B N 1
ATOM 1671 C CA . ASN B 1 14 ? 10.050 21.876 19.272 1.00 36.93 35 ASN B CA 1
ATOM 1672 C C . ASN B 1 14 ? 11.327 21.136 18.833 1.00 35.30 35 ASN B C 1
ATOM 1673 O O . ASN B 1 14 ? 11.960 21.496 17.844 1.00 36.94 35 ASN B O 1
ATOM 1678 N N . LEU B 1 15 ? 11.675 20.099 19.592 1.00 33.63 36 LEU B N 1
ATOM 1679 C CA . LEU B 1 15 ? 12.679 19.086 19.227 1.00 31.36 36 LEU B CA 1
ATOM 1680 C C . LEU B 1 15 ? 14.107 19.622 19.243 1.00 31.20 36 LEU B C 1
ATOM 1681 O O . LEU B 1 15 ? 15.006 18.989 18.695 1.00 28.79 36 LEU B O 1
ATOM 1686 N N . GLU B 1 16 ? 14.316 20.754 19.913 1.00 31.77 37 GLU B N 1
ATOM 1687 C CA . GLU B 1 16 ? 15.622 21.437 19.938 1.00 34.03 37 GLU B CA 1
ATOM 1688 C C . GLU B 1 16 ? 16.725 20.590 20.565 1.00 34.09 37 GLU B C 1
ATOM 1689 O O . GLU B 1 16 ? 17.869 20.699 20.148 1.00 36.53 37 GLU B O 1
ATOM 1695 N N . ASN B 1 17 ? 16.387 19.747 21.544 1.00 32.92 38 ASN B N 1
ATOM 1696 C CA . ASN B 1 17 ? 17.374 18.838 22.170 1.00 33.30 38 ASN B CA 1
ATOM 1697 C C . ASN B 1 17 ? 17.360 17.395 21.635 1.00 31.99 38 ASN B C 1
ATOM 1698 O O . ASN B 1 17 ? 17.788 16.459 22.325 1.00 29.81 38 ASN B O 1
ATOM 1703 N N . ALA B 1 18 ? 16.896 17.232 20.389 1.00 32.51 39 ALA B N 1
ATOM 1704 C CA . ALA B 1 18 ? 16.797 15.931 19.757 1.00 29.64 39 ALA B CA 1
ATOM 1705 C C . ALA B 1 18 ? 17.596 15.923 18.484 1.00 30.88 39 ALA B C 1
ATOM 1706 O O . ALA B 1 18 ? 17.693 16.944 17.784 1.00 25.13 39 ALA B O 1
ATOM 1708 N N . ASN B 1 19 ? 18.124 14.746 18.168 1.00 29.63 40 ASN B N 1
ATOM 1709 C CA . ASN B 1 19 ? 18.723 14.483 16.866 1.00 29.96 40 ASN B CA 1
ATOM 1710 C C . ASN B 1 19 ? 17.744 13.651 16.051 1.00 29.93 40 ASN B C 1
ATOM 1711 O O . ASN B 1 19 ? 17.265 12.630 16.513 1.00 30.67 40 ASN B O 1
ATOM 1716 N N . TYR B 1 20 ? 17.415 14.131 14.863 1.00 29.22 41 TYR B N 1
ATOM 1717 C CA . TYR B 1 20 ? 16.408 13.509 14.006 1.00 28.83 41 TYR B CA 1
ATOM 1718 C C . TYR B 1 20 ? 16.560 14.012 12.581 1.00 27.88 41 TYR B C 1
ATOM 1719 O O . TYR B 1 20 ? 17.108 15.105 12.346 1.00 26.04 41 TYR B O 1
ATOM 1728 N N . ASN B 1 21 ? 16.019 13.218 11.660 1.00 26.85 42 ASN B N 1
ATOM 1729 C CA . ASN B 1 21 ? 15.919 13.545 10.261 1.00 27.16 42 ASN B CA 1
ATOM 1730 C C . ASN B 1 21 ? 14.667 14.386 10.077 1.00 29.32 42 ASN B C 1
ATOM 1731 O O . ASN B 1 21 ? 13.555 13.889 10.320 1.00 28.21 42 ASN B O 1
ATOM 1736 N N . PRO B 1 22 ? 14.839 15.674 9.724 1.00 28.13 43 PRO B N 1
ATOM 1737 C CA . PRO B 1 22 ? 13.651 16.515 9.543 1.00 28.45 43 PRO B CA 1
ATOM 1738 C C . PRO B 1 22 ? 12.744 16.120 8.385 1.00 26.02 43 PRO B C 1
ATOM 1739 O O . PRO B 1 22 ? 11.656 16.633 8.319 1.00 25.71 43 PRO B O 1
ATOM 1743 N N . GLU B 1 23 ? 13.193 15.254 7.479 1.00 26.64 44 GLU B N 1
ATOM 1744 C CA . GLU B 1 23 ? 12.314 14.655 6.471 1.00 29.14 44 GLU B CA 1
ATOM 1745 C C . GLU B 1 23 ? 11.340 13.662 7.074 1.00 26.51 44 GLU B C 1
ATOM 1746 O O . GLU B 1 23 ? 10.344 13.293 6.449 1.00 27.90 44 GLU B O 1
ATOM 1752 N N . VAL B 1 24 ? 11.673 13.184 8.260 1.00 28.90 45 VAL B N 1
ATOM 1753 C CA . VAL B 1 24 ? 10.984 12.073 8.864 1.00 27.94 45 VAL B CA 1
ATOM 1754 C C . VAL B 1 24 ? 10.072 12.540 9.981 1.00 28.59 45 VAL B C 1
ATOM 1755 O O . VAL B 1 24 ? 8.859 12.304 9.937 1.00 28.56 45 VAL B O 1
ATOM 1759 N N . TRP B 1 25 ? 10.659 13.196 10.983 1.00 28.53 46 TRP B N 1
ATOM 1760 C CA . TRP B 1 25 ? 9.935 13.596 12.186 1.00 28.22 46 TRP B CA 1
ATOM 1761 C C . TRP B 1 25 ? 9.420 15.041 12.196 1.00 27.97 46 TRP B C 1
ATOM 1762 O O . TRP B 1 25 ? 10.060 15.940 11.678 1.00 27.27 46 TRP B O 1
ATOM 1773 N N . SER B 1 26 ? 8.246 15.229 12.791 1.00 27.77 47 SER B N 1
ATOM 1774 C CA . SER B 1 26 ? 7.671 16.537 13.028 1.00 29.33 47 SER B CA 1
ATOM 1775 C C . SER B 1 26 ? 6.867 16.535 14.336 1.00 29.52 47 SER B C 1
ATOM 1776 O O . SER B 1 26 ? 6.277 15.521 14.695 1.00 28.81 47 SER B O 1
ATOM 1779 N N . GLU B 1 27 ? 6.883 17.677 15.021 1.00 29.78 48 GLU B N 1
ATOM 1780 C CA . GLU B 1 27 ? 6.100 17.918 16.217 1.00 30.54 48 GLU B CA 1
ATOM 1781 C C . GLU B 1 27 ? 5.177 19.092 15.876 1.00 28.96 48 GLU B C 1
ATOM 1782 O O . GLU B 1 27 ? 5.638 20.190 15.609 1.00 28.69 48 GLU B O 1
ATOM 1788 N N . THR B 1 28 ? 3.883 18.857 15.878 1.00 27.12 49 THR B N 1
ATOM 1789 C CA . THR B 1 28 ? 2.938 19.842 15.378 1.00 26.37 49 THR B CA 1
ATOM 1790 C C . THR B 1 28 ? 1.770 19.848 16.319 1.00 26.45 49 THR B C 1
ATOM 1791 O O . THR B 1 28 ? 1.120 18.817 16.491 1.00 24.82 49 THR B O 1
ATOM 1795 N N . ASP B 1 29 ? 1.500 20.995 16.935 1.00 28.95 50 ASP B N 1
ATOM 1796 C CA . ASP B 1 29 ? 0.406 21.098 17.892 1.00 30.24 50 ASP B CA 1
ATOM 1797 C C . ASP B 1 29 ? 0.652 20.077 19.018 1.00 30.16 50 ASP B C 1
ATOM 1798 O O . ASP B 1 29 ? -0.280 19.466 19.557 1.00 27.96 50 ASP B O 1
ATOM 1803 N N . GLY B 1 30 ? 1.933 19.903 19.339 1.00 29.02 51 GLY B N 1
ATOM 1804 C CA . GLY B 1 30 ? 2.380 19.118 20.472 1.00 29.70 51 GLY B CA 1
ATOM 1805 C C . GLY B 1 30 ? 2.608 17.634 20.160 1.00 29.11 51 GLY B C 1
ATOM 1806 O O . GLY B 1 30 ? 3.137 16.915 20.985 1.00 31.43 51 GLY B O 1
ATOM 1807 N N . VAL B 1 31 ? 2.195 17.195 18.971 1.00 28.95 52 VAL B N 1
ATOM 1808 C CA . VAL B 1 31 ? 2.188 15.794 18.591 1.00 26.13 52 VAL B CA 1
ATOM 1809 C C . VAL B 1 31 ? 3.376 15.501 17.703 1.00 27.87 52 VAL B C 1
ATOM 1810 O O . VAL B 1 31 ? 3.523 16.109 16.646 1.00 25.96 52 VAL B O 1
ATOM 1814 N N . LEU B 1 32 ? 4.206 14.546 18.149 1.00 27.31 53 LEU B N 1
ATOM 1815 C CA . LEU B 1 32 ? 5.392 14.087 17.446 1.00 26.26 53 LEU B CA 1
ATOM 1816 C C . LEU B 1 32 ? 5.064 12.803 16.680 1.00 25.96 53 LEU B C 1
ATOM 1817 O O . LEU B 1 32 ? 4.478 11.867 17.221 1.00 27.57 53 LEU B O 1
ATOM 1822 N N . GLY B 1 33 ? 5.421 12.782 15.416 1.00 26.34 54 GLY B N 1
ATOM 1823 C CA . GLY B 1 33 ? 5.252 11.612 14.559 1.00 28.04 54 GLY B CA 1
ATOM 1824 C C . GLY B 1 33 ? 6.288 11.542 13.454 1.00 29.29 54 GLY B C 1
ATOM 1825 O O . GLY B 1 33 ? 6.875 12.574 13.087 1.00 27.36 54 GLY B O 1
ATOM 1826 N N . ALA B 1 34 ? 6.505 10.315 12.962 1.00 28.02 55 ALA B N 1
ATOM 1827 C CA . ALA B 1 34 ? 7.467 9.961 11.937 1.00 28.36 55 ALA B CA 1
ATOM 1828 C C . ALA B 1 34 ? 6.715 9.384 10.733 1.00 28.92 55 ALA B C 1
ATOM 1829 O O . ALA B 1 34 ? 5.715 8.677 10.895 1.00 30.32 55 ALA B O 1
ATOM 1831 N N . VAL B 1 35 ? 7.204 9.674 9.537 1.00 29.71 56 VAL B N 1
ATOM 1832 C CA . VAL B 1 35 ? 6.646 9.109 8.278 1.00 30.11 56 VAL B CA 1
ATOM 1833 C C . VAL B 1 35 ? 7.543 8.034 7.653 1.00 29.66 56 VAL B C 1
ATOM 1834 O O . VAL B 1 35 ? 7.276 7.564 6.557 1.00 29.51 56 VAL B O 1
ATOM 1838 N N . LYS B 1 36 ? 8.586 7.651 8.369 1.00 30.10 57 LYS B N 1
ATOM 1839 C CA . LYS B 1 36 ? 9.576 6.709 7.882 1.00 32.67 57 LYS B CA 1
ATOM 1840 C C . LYS B 1 36 ? 10.219 5.984 9.063 1.00 33.53 57 LYS B C 1
ATOM 1841 O O . LYS B 1 36 ? 10.145 6.431 10.207 1.00 33.12 57 LYS B O 1
ATOM 1847 N N . ASP B 1 37 ? 10.854 4.854 8.795 1.00 35.22 58 ASP B N 1
ATOM 1848 C CA . ASP B 1 37 ? 11.458 4.034 9.860 1.00 37.40 58 ASP B CA 1
ATOM 1849 C C . ASP B 1 37 ? 12.848 4.565 10.242 1.00 37.39 58 ASP B C 1
ATOM 1850 O O . ASP B 1 37 ? 13.844 3.908 9.981 1.00 38.75 58 ASP B O 1
ATOM 1855 N N . GLU B 1 38 ? 12.922 5.763 10.816 1.00 35.24 59 GLU B N 1
ATOM 1856 C CA . GLU B 1 38 ? 14.187 6.285 11.350 1.00 34.56 59 GLU B CA 1
ATOM 1857 C C . GLU B 1 38 ? 13.880 6.838 12.709 1.00 33.74 59 GLU B C 1
ATOM 1858 O O . GLU B 1 38 ? 12.815 7.374 12.918 1.00 34.07 59 GLU B O 1
ATOM 1864 N N . SER B 1 39 ? 14.810 6.680 13.636 1.00 32.86 60 SER B N 1
ATOM 1865 C CA . SER B 1 39 ? 14.551 6.960 15.031 1.00 31.62 60 SER B CA 1
ATOM 1866 C C . SER B 1 39 ? 14.858 8.415 15.347 1.00 29.67 60 SER B C 1
ATOM 1867 O O . SER B 1 39 ? 15.565 9.084 14.595 1.00 30.84 60 SER B O 1
ATOM 1870 N N . ILE B 1 40 ? 14.301 8.899 16.459 1.00 30.13 61 ILE B N 1
ATOM 1871 C CA . ILE B 1 40 ? 14.604 10.217 16.981 1.00 28.12 61 ILE B CA 1
ATOM 1872 C C . ILE B 1 40 ? 15.311 9.960 18.314 1.00 28.03 61 ILE B C 1
ATOM 1873 O O . ILE B 1 40 ? 14.906 9.070 19.059 1.00 27.78 61 ILE B O 1
ATOM 1878 N N . TRP B 1 41 ? 16.392 10.700 18.565 1.00 28.15 62 TRP B N 1
ATOM 1879 C CA . TRP B 1 41 ? 17.244 10.510 19.755 1.00 28.73 62 TRP B CA 1
ATOM 1880 C C . TRP B 1 41 ? 17.506 11.768 20.558 1.00 29.18 62 TRP B C 1
ATOM 1881 O O . TRP B 1 41 ? 17.718 12.857 20.008 1.00 30.45 62 TRP B O 1
ATOM 1892 N N . THR B 1 42 ? 17.552 11.610 21.875 1.00 26.12 63 THR B N 1
ATOM 1893 C CA . THR B 1 42 ? 18.053 12.647 22.733 1.00 28.35 63 THR B CA 1
ATOM 1894 C C . THR B 1 42 ? 19.487 12.961 22.376 1.00 29.02 63 THR B C 1
ATOM 1895 O O . THR B 1 42 ? 20.214 12.101 21.951 1.00 29.80 63 THR B O 1
ATOM 1899 N N . LYS B 1 43 ? 19.871 14.214 22.559 1.00 29.13 64 LYS B N 1
ATOM 1900 C CA . LYS B 1 43 ? 21.246 14.649 22.361 1.00 28.75 64 LYS B CA 1
ATOM 1901 C C . LYS B 1 43 ? 22.130 14.232 23.516 1.00 30.34 64 LYS B C 1
ATOM 1902 O O . LYS B 1 43 ? 23.325 14.054 23.326 1.00 28.99 64 LYS B O 1
ATOM 1908 N N . ASP B 1 44 ? 21.518 14.098 24.695 1.00 29.73 65 ASP B N 1
ATOM 1909 C CA . ASP B 1 44 ? 22.181 13.732 25.943 1.00 31.88 65 ASP B CA 1
ATOM 1910 C C . ASP B 1 44 ? 21.846 12.321 26.415 1.00 30.45 65 ASP B C 1
ATOM 1911 O O . ASP B 1 44 ? 20.843 11.730 26.031 1.00 28.43 65 ASP B O 1
ATOM 1916 N N . GLU B 1 45 ? 22.717 11.792 27.266 1.00 30.77 66 GLU B N 1
ATOM 1917 C CA . GLU B 1 45 ? 22.537 10.477 27.879 1.00 29.99 66 GLU B CA 1
ATOM 1918 C C . GLU B 1 45 ? 21.929 10.582 29.280 1.00 30.09 66 GLU B C 1
ATOM 1919 O O . GLU B 1 45 ? 22.151 11.542 30.001 1.00 30.46 66 GLU B O 1
ATOM 1925 N N . TYR B 1 46 ? 21.174 9.564 29.664 1.00 30.04 67 TYR B N 1
ATOM 1926 C CA . TYR B 1 46 ? 20.420 9.592 30.895 1.00 29.12 67 TYR B CA 1
ATOM 1927 C C . TYR B 1 46 ? 20.572 8.262 31.575 1.00 29.53 67 TYR B C 1
ATOM 1928 O O . TYR B 1 46 ? 20.631 7.226 30.896 1.00 27.02 67 TYR B O 1
ATOM 1937 N N . GLU B 1 47 ? 20.601 8.296 32.908 1.00 27.80 68 GLU B N 1
ATOM 1938 C CA . GLU B 1 47 ? 20.486 7.099 33.748 1.00 30.00 68 GLU B CA 1
ATOM 1939 C C . GLU B 1 47 ? 19.655 7.445 34.984 1.00 29.58 68 GLU B C 1
ATOM 1940 O O . GLU B 1 47 ? 19.481 8.611 35.284 1.00 28.72 68 GLU B O 1
ATOM 1946 N N A ASN B 1 48 ? 19.139 6.427 35.671 0.50 27.03 69 ASN B N 1
ATOM 1947 N N B ASN B 1 48 ? 19.164 6.440 35.708 0.50 28.03 69 ASN B N 1
ATOM 1948 C CA A ASN B 1 48 ? 18.389 6.635 36.906 0.50 25.96 69 ASN B CA 1
ATOM 1949 C CA B ASN B 1 48 ? 18.352 6.669 36.913 0.50 27.74 69 ASN B CA 1
ATOM 1950 C C A ASN B 1 48 ? 17.322 7.740 36.719 0.50 26.40 69 ASN B C 1
ATOM 1951 C C B ASN B 1 48 ? 17.315 7.768 36.702 0.50 27.42 69 ASN B C 1
ATOM 1952 O O A ASN B 1 48 ? 17.385 8.809 37.352 0.50 28.20 69 ASN B O 1
ATOM 1953 O O B ASN B 1 48 ? 17.383 8.858 37.299 0.50 28.92 69 ASN B O 1
ATOM 1962 N N . PHE B 1 49 ? 16.364 7.482 35.833 1.00 27.56 70 PHE B N 1
ATOM 1963 C CA . PHE B 1 49 ? 15.351 8.468 35.412 1.00 26.49 70 PHE B CA 1
ATOM 1964 C C . PHE B 1 49 ? 14.035 7.782 35.179 1.00 26.86 70 PHE B C 1
ATOM 1965 O O . PHE B 1 49 ? 13.957 6.565 35.040 1.00 29.22 70 PHE B O 1
ATOM 1973 N N . GLU B 1 50 ? 12.992 8.580 35.065 1.00 28.99 71 GLU B N 1
ATOM 1974 C CA . GLU B 1 50 ? 11.727 8.055 34.597 1.00 27.89 71 GLU B CA 1
ATOM 1975 C C . GLU B 1 50 ? 11.194 8.900 33.462 1.00 28.61 71 GLU B C 1
ATOM 1976 O O . GLU B 1 50 ? 11.416 10.128 33.384 1.00 28.36 71 GLU B O 1
ATOM 1982 N N . LEU B 1 51 ? 10.458 8.222 32.593 1.00 27.44 72 LEU B N 1
ATOM 1983 C CA . LEU B 1 51 ? 9.955 8.804 31.376 1.00 29.71 72 LEU B CA 1
ATOM 1984 C C . LEU B 1 51 ? 8.431 8.737 31.466 1.00 30.57 72 LEU B C 1
ATOM 1985 O O . LEU B 1 51 ? 7.895 7.722 31.929 1.00 29.80 72 LEU B O 1
ATOM 1990 N N . ASP B 1 52 ? 7.745 9.813 31.065 1.00 29.21 73 ASP B N 1
ATOM 1991 C CA . ASP B 1 52 ? 6.294 9.876 31.122 1.00 30.17 73 ASP B CA 1
ATOM 1992 C C . ASP B 1 52 ? 5.818 10.424 29.764 1.00 31.13 73 ASP B C 1
ATOM 1993 O O . ASP B 1 52 ? 6.290 11.455 29.340 1.00 31.15 73 ASP B O 1
ATOM 1998 N N . LEU B 1 53 ? 4.921 9.716 29.073 1.00 31.63 74 LEU B N 1
ATOM 1999 C CA . LEU B 1 53 ? 4.509 10.074 27.724 1.00 29.33 74 LEU B CA 1
ATOM 2000 C C . LEU B 1 53 ? 3.088 9.614 27.404 1.00 27.17 74 LEU B C 1
ATOM 2001 O O . LEU B 1 53 ? 2.502 8.776 28.102 1.00 25.99 74 LEU B O 1
ATOM 2006 N N . ASP B 1 54 ? 2.515 10.230 26.382 1.00 28.17 75 ASP B N 1
ATOM 2007 C CA . ASP B 1 54 ? 1.285 9.743 25.764 1.00 28.30 75 ASP B CA 1
ATOM 2008 C C . ASP B 1 54 ? 1.652 9.244 24.386 1.00 25.21 75 ASP B C 1
ATOM 2009 O O . ASP B 1 54 ? 2.550 9.756 23.763 1.00 26.29 75 ASP B O 1
ATOM 2014 N N . PHE B 1 55 ? 0.939 8.230 23.926 1.00 27.02 76 PHE B N 1
ATOM 2015 C CA . PHE B 1 55 ? 1.122 7.708 22.592 1.00 26.29 76 PHE B CA 1
ATOM 2016 C C . PHE B 1 55 ? -0.214 7.230 22.109 1.00 27.20 76 PHE B C 1
ATOM 2017 O O . PHE B 1 55 ? -1.104 6.854 22.926 1.00 25.56 76 PHE B O 1
ATOM 2025 N N . LYS B 1 56 ? -0.363 7.275 20.783 1.00 27.65 77 LYS B N 1
ATOM 2026 C CA . LYS B 1 56 ? -1.591 6.873 20.097 1.00 30.15 77 LYS B CA 1
ATOM 2027 C C . LYS B 1 56 ? -1.194 5.905 19.013 1.00 28.36 77 LYS B C 1
ATOM 2028 O O . LYS B 1 56 ? -0.351 6.238 18.189 1.00 27.74 77 LYS B O 1
ATOM 2034 N N . THR B 1 57 ? -1.795 4.713 19.000 1.00 29.38 78 THR B N 1
ATOM 2035 C CA . THR B 1 57 ? -1.463 3.727 17.968 1.00 28.55 78 THR B CA 1
ATOM 2036 C C . THR B 1 57 ? -2.326 3.851 16.697 1.00 30.38 78 THR B C 1
ATOM 2037 O O . THR B 1 57 ? -3.326 4.542 16.669 1.00 28.28 78 THR B O 1
ATOM 2041 N N . ASP B 1 58 ? -1.849 3.186 15.646 1.00 31.44 79 ASP B N 1
ATOM 2042 C CA . ASP B 1 58 ? -2.569 2.920 14.412 1.00 31.93 79 ASP B CA 1
ATOM 2043 C C . ASP B 1 58 ? -2.847 1.402 14.411 1.00 31.91 79 ASP B C 1
ATOM 2044 O O . ASP B 1 58 ? -2.297 0.666 15.236 1.00 31.89 79 ASP B O 1
ATOM 2049 N N . VAL B 1 59 ? -3.694 0.931 13.498 1.00 32.20 80 VAL B N 1
ATOM 2050 C CA . VAL B 1 59 ? -3.877 -0.496 13.308 1.00 29.60 80 VAL B CA 1
ATOM 2051 C C . VAL B 1 59 ? -2.539 -1.108 12.983 1.00 31.06 80 VAL B C 1
ATOM 2052 O O . VAL B 1 59 ? -1.893 -0.699 12.023 1.00 31.05 80 VAL B O 1
ATOM 2056 N N . GLY B 1 60 ? -2.098 -2.051 13.823 1.00 30.63 81 GLY B N 1
ATOM 2057 C CA . GLY B 1 60 ? -0.899 -2.825 13.564 1.00 29.98 81 GLY B CA 1
ATOM 2058 C C . GLY B 1 60 ? 0.406 -2.192 13.980 1.00 31.64 81 GLY B C 1
ATOM 2059 O O . GLY B 1 60 ? 1.484 -2.737 13.651 1.00 31.69 81 GLY B O 1
ATOM 2060 N N . THR B 1 61 ? 0.334 -1.055 14.680 1.00 27.98 82 THR B N 1
ATOM 2061 C CA . THR B 1 61 ? 1.531 -0.376 15.216 1.00 30.57 82 THR B CA 1
ATOM 2062 C C . THR B 1 61 ? 2.466 -1.311 15.960 1.00 30.19 82 THR B C 1
ATOM 2063 O O . THR B 1 61 ? 2.037 -2.177 16.723 1.00 33.21 82 THR B O 1
ATOM 2067 N N . ASN B 1 62 ? 3.749 -1.125 15.699 1.00 32.07 83 ASN B N 1
ATOM 2068 C CA . ASN B 1 62 ? 4.811 -1.828 16.366 1.00 34.87 83 ASN B CA 1
ATOM 2069 C C . ASN B 1 62 ? 5.958 -0.848 16.392 1.00 35.15 83 ASN B C 1
ATOM 2070 O O . ASN B 1 62 ? 6.655 -0.648 15.404 1.00 37.79 83 ASN B O 1
ATOM 2075 N N . SER B 1 63 ? 6.149 -0.238 17.545 1.00 32.32 84 SER B N 1
ATOM 2076 C CA . SER B 1 63 ? 7.146 0.797 17.740 1.00 31.39 84 SER B CA 1
ATOM 2077 C C . SER B 1 63 ? 7.786 0.536 19.127 1.00 27.74 84 SER B C 1
ATOM 2078 O O . SER B 1 63 ? 7.730 -0.573 19.648 1.00 30.34 84 SER B O 1
ATOM 2081 N N . GLY B 1 64 ? 8.375 1.538 19.742 1.00 30.09 85 GLY B N 1
ATOM 2082 C CA . GLY B 1 64 ? 9.068 1.300 21.008 1.00 29.79 85 GLY B CA 1
ATOM 2083 C C . GLY B 1 64 ? 9.794 2.512 21.504 1.00 29.28 85 GLY B C 1
ATOM 2084 O O . GLY B 1 64 ? 10.111 3.432 20.724 1.00 30.07 85 GLY B O 1
ATOM 2085 N N . VAL B 1 65 ? 10.020 2.524 22.805 1.00 27.56 86 VAL B N 1
ATOM 2086 C CA . VAL B 1 65 ? 10.833 3.514 23.458 1.00 26.96 86 VAL B CA 1
ATOM 2087 C C . VAL B 1 65 ? 12.150 2.857 23.750 1.00 28.01 86 VAL B C 1
ATOM 2088 O O . VAL B 1 65 ? 12.199 1.790 24.335 1.00 29.60 86 VAL B O 1
ATOM 2092 N N . VAL B 1 66 ? 13.231 3.455 23.276 1.00 28.45 87 VAL B N 1
ATOM 2093 C CA . VAL B 1 66 ? 14.555 2.823 23.406 1.00 28.83 87 VAL B CA 1
ATOM 2094 C C . VAL B 1 66 ? 15.317 3.567 24.493 1.00 26.11 87 VAL B C 1
ATOM 2095 O O . VAL B 1 66 ? 15.396 4.783 24.454 1.00 25.64 87 VAL B O 1
ATOM 2099 N N . VAL B 1 67 ? 15.883 2.837 25.442 1.00 25.45 88 VAL B N 1
ATOM 2100 C CA . VAL B 1 67 ? 16.644 3.441 26.519 1.00 24.93 88 VAL B CA 1
ATOM 2101 C C . VAL B 1 67 ? 17.997 2.779 26.620 1.00 26.49 88 VAL B C 1
ATOM 2102 O O . VAL B 1 67 ? 18.234 1.729 26.026 1.00 26.98 88 VAL B O 1
ATOM 2106 N N . TYR B 1 68 ? 18.884 3.407 27.408 1.00 28.43 89 TYR B N 1
ATOM 2107 C CA . TYR B 1 68 ? 20.242 2.899 27.661 1.00 25.73 89 TYR B CA 1
ATOM 2108 C C . TYR B 1 68 ? 21.011 2.665 26.346 1.00 26.37 89 TYR B C 1
ATOM 2109 O O . TYR B 1 68 ? 21.790 1.726 26.236 1.00 26.86 89 TYR B O 1
ATOM 2118 N N . CYS B 1 69 ? 20.775 3.494 25.346 1.00 26.52 90 CYS B N 1
ATOM 2119 C CA . CYS B 1 69 ? 21.419 3.289 24.045 1.00 28.49 90 CYS B CA 1
ATOM 2120 C C . CYS B 1 69 ? 22.845 3.806 24.078 1.00 26.17 90 CYS B C 1
ATOM 2121 O O . CYS B 1 69 ? 23.047 4.979 24.280 1.00 28.07 90 CYS B O 1
ATOM 2124 N N . THR B 1 70 ? 23.811 2.934 23.844 1.00 27.54 91 THR B N 1
ATOM 2125 C CA . THR B 1 70 ? 25.222 3.333 23.902 1.00 29.41 91 THR B CA 1
ATOM 2126 C C . THR B 1 70 ? 25.761 3.744 22.506 1.00 31.58 91 THR B C 1
ATOM 2127 O O . THR B 1 70 ? 26.860 4.271 22.412 1.00 35.06 91 THR B O 1
ATOM 2131 N N . ASP B 1 71 ? 24.985 3.541 21.439 1.00 32.55 92 ASP B N 1
ATOM 2132 C CA . ASP B 1 71 ? 25.428 3.838 20.076 1.00 31.85 92 ASP B CA 1
ATOM 2133 C C . ASP B 1 71 ? 24.215 4.051 19.226 1.00 31.82 92 ASP B C 1
ATOM 2134 O O . ASP B 1 71 ? 23.548 3.092 18.894 1.00 34.13 92 ASP B O 1
ATOM 2139 N N . THR B 1 72 ? 23.919 5.293 18.841 1.00 32.73 93 THR B N 1
ATOM 2140 C CA . THR B 1 72 ? 22.644 5.549 18.179 1.00 34.88 93 THR B CA 1
ATOM 2141 C C . THR B 1 72 ? 22.639 5.168 16.685 1.00 36.02 93 THR B C 1
ATOM 2142 O O . THR B 1 72 ? 21.605 5.276 16.067 1.00 39.80 93 THR B O 1
ATOM 2146 N N . LYS B 1 73 ? 23.772 4.732 16.126 1.00 38.23 94 LYS B N 1
ATOM 2147 C CA . LYS B 1 73 ? 23.796 4.225 14.755 1.00 40.54 94 LYS B CA 1
ATOM 2148 C C . LYS B 1 73 ? 23.539 2.711 14.746 1.00 40.11 94 LYS B C 1
ATOM 2149 O O . LYS B 1 73 ? 22.634 2.255 14.054 1.00 43.48 94 LYS B O 1
ATOM 2152 N N . ASP B 1 74 ? 24.332 1.954 15.508 1.00 37.82 95 ASP B N 1
ATOM 2153 C CA . ASP B 1 74 ? 24.126 0.502 15.731 1.00 36.40 95 ASP B CA 1
ATOM 2154 C C . ASP B 1 74 ? 23.342 0.309 17.047 1.00 32.69 95 ASP B C 1
ATOM 2155 O O . ASP B 1 74 ? 23.810 -0.321 17.972 1.00 32.85 95 ASP B O 1
ATOM 2160 N N . TRP B 1 75 ? 22.136 0.853 17.103 1.00 30.36 96 TRP B N 1
ATOM 2161 C CA . TRP B 1 75 ? 21.405 0.935 18.354 1.00 30.86 96 TRP B CA 1
ATOM 2162 C C . TRP B 1 75 ? 20.690 -0.358 18.727 1.00 31.32 96 TRP B C 1
ATOM 2163 O O . TRP B 1 75 ? 20.501 -0.624 19.923 1.00 28.87 96 TRP B O 1
ATOM 2174 N N . ILE B 1 76 ? 20.316 -1.154 17.715 1.00 29.22 97 ILE B N 1
ATOM 2175 C CA . ILE B 1 76 ? 19.447 -2.297 17.938 1.00 28.93 97 ILE B CA 1
ATOM 2176 C C . ILE B 1 76 ? 20.004 -3.252 19.011 1.00 27.40 97 ILE B C 1
ATOM 2177 O O . ILE B 1 76 ? 19.312 -3.558 19.980 1.00 29.52 97 ILE B O 1
ATOM 2182 N N . PRO B 1 77 ? 21.260 -3.705 18.869 1.00 26.78 98 PRO B N 1
ATOM 2183 C CA . PRO B 1 77 ? 21.807 -4.590 19.895 1.00 28.61 98 PRO B CA 1
ATOM 2184 C C . PRO B 1 77 ? 22.439 -3.886 21.116 1.00 30.05 98 PRO B C 1
ATOM 2185 O O . PRO B 1 77 ? 22.929 -4.579 22.020 1.00 33.77 98 PRO B O 1
ATOM 2189 N N . ASN B 1 78 ? 22.467 -2.552 21.125 1.00 28.03 99 ASN B N 1
ATOM 2190 C CA . ASN B 1 78 ? 23.131 -1.774 22.180 1.00 27.62 99 ASN B CA 1
ATOM 2191 C C . ASN B 1 78 ? 22.158 -0.848 22.946 1.00 28.23 99 ASN B C 1
ATOM 2192 O O . ASN B 1 78 ? 22.391 0.344 23.116 1.00 25.49 99 ASN B O 1
ATOM 2197 N N . SER B 1 79 ? 21.052 -1.408 23.377 1.00 27.65 100 SER B N 1
ATOM 2198 C CA . SER B 1 79 ? 19.962 -0.626 24.000 1.00 27.28 100 SER B CA 1
ATOM 2199 C C . SER B 1 79 ? 18.921 -1.596 24.518 1.00 27.59 100 SER B C 1
ATOM 2200 O O . SER B 1 79 ? 19.012 -2.813 24.298 1.00 28.80 100 SER B O 1
ATOM 2203 N N . VAL B 1 80 ? 17.918 -1.061 25.199 1.00 28.41 101 VAL B N 1
ATOM 2204 C CA . VAL B 1 80 ? 16.816 -1.855 25.718 1.00 27.35 101 VAL B CA 1
ATOM 2205 C C . VAL B 1 80 ? 15.556 -1.217 25.155 1.00 28.44 101 VAL B C 1
ATOM 2206 O O . VAL B 1 80 ? 15.450 0.005 25.163 1.00 26.55 101 VAL B O 1
ATOM 2210 N N . GLU B 1 81 ? 14.614 -2.037 24.665 1.00 24.77 102 GLU B N 1
ATOM 2211 C CA . GLU B 1 81 ? 13.395 -1.485 24.042 1.00 28.47 102 GLU B CA 1
ATOM 2212 C C . GLU B 1 81 ? 12.158 -1.831 24.878 1.00 26.28 102 GLU B C 1
ATOM 2213 O O . GLU B 1 81 ? 11.940 -2.987 25.184 1.00 25.50 102 GLU B O 1
ATOM 2219 N N . ILE B 1 82 ? 11.372 -0.797 25.227 1.00 27.38 103 ILE B N 1
ATOM 2220 C CA . ILE B 1 82 ? 10.029 -0.954 25.752 1.00 26.08 103 ILE B CA 1
ATOM 2221 C C . ILE B 1 82 ? 9.074 -0.963 24.559 1.00 27.21 103 ILE B C 1
ATOM 2222 O O . ILE B 1 82 ? 8.957 0.021 23.812 1.00 27.28 103 ILE B O 1
ATOM 2227 N N . GLN B 1 83 ? 8.423 -2.106 24.363 1.00 28.43 104 GLN B N 1
ATOM 2228 C CA . GLN B 1 83 ? 7.573 -2.334 23.224 1.00 28.38 104 GLN B CA 1
ATOM 2229 C C . GLN B 1 83 ? 6.346 -1.432 23.300 1.00 28.27 104 GLN B C 1
ATOM 2230 O O . GLN B 1 83 ? 5.774 -1.277 24.352 1.00 24.18 104 GLN B O 1
ATOM 2236 N N . ILE B 1 84 ? 5.994 -0.820 22.176 1.00 27.23 105 ILE B N 1
ATOM 2237 C CA . ILE B 1 84 ? 4.660 -0.235 21.979 1.00 30.33 105 ILE B CA 1
ATOM 2238 C C . ILE B 1 84 ? 4.063 -0.968 20.798 1.00 30.75 105 ILE B C 1
ATOM 2239 O O . ILE B 1 84 ? 4.642 -0.960 19.695 1.00 30.51 105 ILE B O 1
ATOM 2244 N N . ALA B 1 85 ? 2.916 -1.591 21.025 1.00 31.09 106 ALA B N 1
ATOM 2245 C CA . ALA B 1 85 ? 2.233 -2.347 19.992 1.00 31.48 106 ALA B CA 1
ATOM 2246 C C . ALA B 1 85 ? 0.723 -2.155 20.073 1.00 32.72 106 ALA B C 1
ATOM 2247 O O . ALA B 1 85 ? 0.171 -1.846 21.158 1.00 29.35 106 ALA B O 1
ATOM 2249 N N . ASP B 1 86 ? 0.086 -2.260 18.895 1.00 33.84 107 ASP B N 1
ATOM 2250 C CA . ASP B 1 86 ? -1.363 -2.452 18.788 1.00 31.78 107 ASP B CA 1
ATOM 2251 C C . ASP B 1 86 ? -1.737 -3.903 19.080 1.00 30.98 107 ASP B C 1
ATOM 2252 O O . ASP B 1 86 ? -1.852 -4.738 18.175 1.00 31.57 107 ASP B O 1
ATOM 2257 N N . ASP B 1 87 ? -1.939 -4.196 20.364 1.00 30.35 108 ASP B N 1
ATOM 2258 C CA . ASP B 1 87 ? -2.299 -5.531 20.817 1.00 30.32 108 ASP B CA 1
ATOM 2259 C C . ASP B 1 87 ? -3.642 -5.993 20.202 1.00 30.43 108 ASP B C 1
ATOM 2260 O O . ASP B 1 87 ? -3.955 -7.164 20.225 1.00 30.01 108 ASP B O 1
ATOM 2265 N N . HIS B 1 88 ? -4.421 -5.064 19.650 1.00 31.57 109 HIS B N 1
ATOM 2266 C CA . HIS B 1 88 ? -5.751 -5.373 19.110 1.00 32.25 109 HIS B CA 1
ATOM 2267 C C . HIS B 1 88 ? -5.771 -5.940 17.685 1.00 34.00 109 HIS B C 1
ATOM 2268 O O . HIS B 1 88 ? -6.813 -6.405 17.255 1.00 36.50 109 HIS B O 1
ATOM 2275 N N . CYS B 1 89 ? -4.666 -5.907 16.939 1.00 35.87 110 CYS B N 1
ATOM 2276 C CA . CYS B 1 89 ? -4.686 -6.487 15.581 1.00 39.32 110 CYS B CA 1
ATOM 2277 C C . CYS B 1 89 ? -4.295 -7.975 15.600 1.00 39.22 110 CYS B C 1
ATOM 2278 O O . CYS B 1 89 ? -3.687 -8.430 16.572 1.00 42.40 110 CYS B O 1
ATOM 2281 N N . GLU B 1 90 ? -4.615 -8.698 14.520 1.00 37.74 111 GLU B N 1
ATOM 2282 C CA . GLU B 1 90 ? -4.263 -10.124 14.360 1.00 36.74 111 GLU B CA 1
ATOM 2283 C C . GLU B 1 90 ? -2.787 -10.435 14.633 1.00 35.62 111 GLU B C 1
ATOM 2284 O O . GLU B 1 90 ? -2.486 -11.290 15.466 1.00 36.08 111 GLU B O 1
ATOM 2290 N N . LYS B 1 91 ? -1.879 -9.750 13.929 1.00 33.53 112 LYS B N 1
ATOM 2291 C CA . LYS B 1 91 ? -0.429 -10.059 13.977 1.00 32.23 112 LYS B CA 1
ATOM 2292 C C . LYS B 1 91 ? 0.193 -10.087 15.397 1.00 31.62 112 LYS B C 1
ATOM 2293 O O . LYS B 1 91 ? 0.910 -11.043 15.743 1.00 31.29 112 LYS B O 1
ATOM 2299 N N A TRP B 1 92 ? -0.066 -9.057 16.202 0.50 31.45 113 TRP B N 1
ATOM 2300 N N B TRP B 1 92 ? -0.097 -9.045 16.182 0.50 30.41 113 TRP B N 1
ATOM 2301 C CA A TRP B 1 92 ? 0.494 -8.967 17.566 0.50 31.07 113 TRP B CA 1
ATOM 2302 C CA B TRP B 1 92 ? 0.448 -8.872 17.538 0.50 29.32 113 TRP B CA 1
ATOM 2303 C C A TRP B 1 92 ? -0.463 -9.487 18.632 0.50 30.94 113 TRP B C 1
ATOM 2304 C C B TRP B 1 92 ? -0.458 -9.474 18.613 0.50 29.89 113 TRP B C 1
ATOM 2305 O O A TRP B 1 92 ? -0.102 -9.538 19.810 0.50 30.66 113 TRP B O 1
ATOM 2306 O O B TRP B 1 92 ? -0.056 -9.568 19.774 0.50 29.67 113 TRP B O 1
ATOM 2327 N N . GLY B 1 93 ? -1.672 -9.866 18.220 1.00 30.57 114 GLY B N 1
ATOM 2328 C CA . GLY B 1 93 ? -2.626 -10.553 19.101 1.00 31.34 114 GLY B CA 1
ATOM 2329 C C . GLY B 1 93 ? -2.438 -12.066 19.073 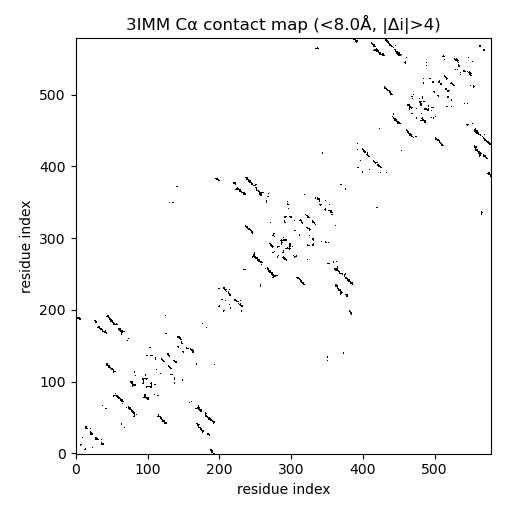1.00 32.32 114 GLY B C 1
ATOM 2330 O O . GLY B 1 93 ? -2.843 -12.763 20.005 1.00 32.03 114 GLY B O 1
ATOM 2331 N N . ASN B 1 94 ? -1.851 -12.569 17.983 1.00 33.64 115 ASN B N 1
ATOM 2332 C CA . ASN B 1 94 ? -1.365 -13.951 17.899 1.00 34.65 115 ASN B CA 1
ATOM 2333 C C . ASN B 1 94 ? 0.170 -13.997 17.981 1.00 35.85 115 ASN B C 1
ATOM 2334 O O . ASN B 1 94 ? 0.808 -14.885 17.401 1.00 36.14 115 ASN B O 1
ATOM 2336 N N . GLY B 1 95 ? 0.739 -13.042 18.728 1.00 37.93 116 GLY B N 1
ATOM 2337 C CA . GLY B 1 95 ? 2.173 -12.859 18.867 1.00 36.27 116 GLY B CA 1
ATOM 2338 C C . GLY B 1 95 ? 2.706 -13.322 20.211 1.00 35.41 116 GLY B C 1
ATOM 2339 O O . GLY B 1 95 ? 1.981 -13.809 21.084 1.00 35.95 116 GLY B O 1
ATOM 2340 N N . LYS B 1 96 ? 4.007 -13.192 20.350 1.00 33.34 117 LYS B N 1
ATOM 2341 C CA . LYS B 1 96 ? 4.702 -13.584 21.558 1.00 32.84 117 LYS B CA 1
ATOM 2342 C C . LYS B 1 96 ? 4.400 -12.574 22.647 1.00 31.04 117 LYS B C 1
ATOM 2343 O O . LYS B 1 96 ? 4.137 -11.420 22.339 1.00 33.46 117 LYS B O 1
ATOM 2349 N N . PRO B 1 97 ? 4.365 -13.004 23.916 1.00 31.00 118 PRO B N 1
ATOM 2350 C CA . PRO B 1 97 ? 4.242 -12.073 25.024 1.00 29.49 118 PRO B CA 1
ATOM 2351 C C . PRO B 1 97 ? 5.170 -10.870 24.920 1.00 29.55 118 PRO B C 1
ATOM 2352 O O . PRO B 1 97 ? 4.754 -9.763 25.216 1.00 27.62 118 PRO B O 1
ATOM 2356 N N . TYR B 1 98 ? 6.413 -11.059 24.465 1.00 29.68 119 TYR B N 1
ATOM 2357 C CA . TYR B 1 98 ? 7.348 -9.924 24.462 1.00 29.79 119 TYR B CA 1
ATOM 2358 C C . TYR B 1 98 ? 7.091 -8.900 23.331 1.00 28.41 119 TYR B C 1
ATOM 2359 O O . TYR B 1 98 ? 7.752 -7.864 23.297 1.00 30.03 119 TYR B O 1
ATOM 2368 N N . GLU B 1 99 ? 6.125 -9.188 22.458 1.00 29.05 120 GLU B N 1
ATOM 2369 C CA . GLU B 1 99 ? 5.687 -8.273 21.369 1.00 30.81 120 GLU B CA 1
ATOM 2370 C C . GLU B 1 99 ? 4.467 -7.408 21.747 1.00 31.57 120 GLU B C 1
ATOM 2371 O O . GLU B 1 99 ? 4.040 -6.579 20.960 1.00 31.02 120 GLU B O 1
ATOM 2377 N N . LYS B 1 100 ? 3.888 -7.644 22.925 1.00 32.56 121 LYS B N 1
ATOM 2378 C CA . LYS B 1 100 ? 2.723 -6.917 23.377 1.00 32.66 121 LYS B CA 1
ATOM 2379 C C . LYS B 1 100 ? 3.191 -5.559 23.902 1.00 31.90 121 LYS B C 1
ATOM 2380 O O . LYS B 1 100 ? 4.341 -5.387 24.279 1.00 29.57 121 LYS B O 1
ATOM 2386 N N . CYS B 1 101 ? 2.272 -4.610 23.920 1.00 31.99 122 CYS B N 1
ATOM 2387 C CA . CYS B 1 101 ? 2.515 -3.287 24.459 1.00 29.57 122 CYS B CA 1
ATOM 2388 C C . CYS B 1 101 ? 3.027 -3.345 25.916 1.00 27.96 122 CYS B C 1
ATOM 2389 O O . CYS B 1 101 ? 2.505 -4.095 26.744 1.00 28.02 122 CYS B O 1
ATOM 2392 N N . GLY B 1 102 ? 4.087 -2.583 26.195 1.00 27.54 123 GLY B N 1
ATOM 2393 C CA . GLY B 1 102 ? 4.652 -2.500 27.539 1.00 28.87 123 GLY B CA 1
ATOM 2394 C C . GLY B 1 102 ? 5.666 -3.592 27.895 1.00 29.46 123 GLY B C 1
ATOM 2395 O O . GLY B 1 102 ? 6.300 -3.532 28.941 1.00 27.19 123 GLY B O 1
ATOM 2396 N N . ALA B 1 103 ? 5.833 -4.587 27.023 1.00 27.42 124 ALA B N 1
ATOM 2397 C CA . ALA B 1 103 ? 6.838 -5.617 27.211 1.00 25.43 124 ALA B CA 1
ATOM 2398 C C . ALA B 1 103 ? 8.211 -4.976 27.082 1.00 25.22 124 ALA B C 1
ATOM 2399 O O . ALA B 1 103 ? 8.338 -3.915 26.515 1.00 26.67 124 ALA B O 1
ATOM 2401 N N . ILE B 1 104 ? 9.227 -5.671 27.579 1.00 27.18 125 ILE B N 1
ATOM 2402 C CA . ILE B 1 104 ? 10.615 -5.426 27.168 1.00 27.82 125 ILE B CA 1
ATOM 2403 C C . ILE B 1 104 ? 10.832 -6.295 25.934 1.00 26.63 125 ILE B C 1
ATOM 2404 O O . ILE B 1 104 ? 10.900 -7.516 26.026 1.00 26.83 125 ILE B O 1
ATOM 2409 N N . TYR B 1 105 ? 10.899 -5.661 24.778 1.00 26.40 126 TYR B N 1
ATOM 2410 C CA . TYR B 1 105 ? 10.888 -6.392 23.542 1.00 28.05 126 TYR B CA 1
ATOM 2411 C C . TYR B 1 105 ? 11.991 -7.428 23.505 1.00 26.07 126 TYR B C 1
ATOM 2412 O O . TYR B 1 105 ? 13.133 -7.142 23.877 1.00 27.93 126 TYR B O 1
ATOM 2421 N N . GLY B 1 106 ? 11.623 -8.618 23.046 1.00 25.49 127 GLY B N 1
ATOM 2422 C CA . GLY B 1 106 ? 12.548 -9.722 22.906 1.00 26.59 127 GLY B CA 1
ATOM 2423 C C . GLY B 1 106 ? 12.842 -10.460 24.208 1.00 28.05 127 GLY B C 1
ATOM 2424 O O . GLY B 1 106 ? 13.458 -11.519 24.167 1.00 28.54 127 GLY B O 1
ATOM 2425 N N . HIS B 1 107 ? 12.415 -9.911 25.357 1.00 27.88 128 HIS B N 1
ATOM 2426 C CA . HIS B 1 107 ? 13.024 -10.287 26.651 1.00 27.06 128 HIS B CA 1
ATOM 2427 C C . HIS B 1 107 ? 12.063 -10.622 27.757 1.00 26.47 128 HIS B C 1
ATOM 2428 O O . HIS B 1 107 ? 12.307 -11.580 28.484 1.00 26.22 128 HIS B O 1
ATOM 2435 N N . LEU B 1 108 ? 11.017 -9.817 27.935 1.00 27.17 129 LEU B N 1
ATOM 2436 C CA . LEU B 1 108 ? 10.064 -10.014 29.023 1.00 26.33 129 LEU B CA 1
ATOM 2437 C C . LEU B 1 108 ? 8.695 -9.582 28.561 1.00 28.84 129 LEU B C 1
ATOM 2438 O O . LEU B 1 108 ? 8.534 -8.468 28.117 1.00 30.35 129 LEU B O 1
ATOM 2443 N N . GLY B 1 109 ? 7.698 -10.471 28.669 1.00 29.67 130 GLY B N 1
ATOM 2444 C CA . GLY B 1 109 ? 6.312 -10.136 28.361 1.00 28.90 130 GLY B CA 1
ATOM 2445 C C . GLY B 1 109 ? 5.703 -9.222 29.398 1.00 30.10 130 GLY B C 1
ATOM 2446 O O . GLY B 1 109 ? 6.214 -9.090 30.485 1.00 27.81 130 GLY B O 1
ATOM 2447 N N . ALA B 1 110 ? 4.601 -8.581 29.032 1.00 32.33 131 ALA B N 1
ATOM 2448 C CA . ALA B 1 110 ? 3.767 -7.832 29.949 1.00 33.24 131 ALA B CA 1
ATOM 2449 C C . ALA B 1 110 ? 2.871 -8.814 30.684 1.00 33.51 131 ALA B C 1
ATOM 2450 O O . ALA B 1 110 ? 2.598 -9.893 30.175 1.00 31.83 131 ALA B O 1
ATOM 2452 N N . VAL B 1 111 ? 2.402 -8.436 31.872 1.00 35.84 132 VAL B N 1
ATOM 2453 C CA . VAL B 1 111 ? 1.534 -9.309 32.689 1.00 36.61 132 VAL B CA 1
ATOM 2454 C C . VAL B 1 111 ? 0.216 -9.637 31.966 1.00 37.83 132 VAL B C 1
ATOM 2455 O O . VAL B 1 111 ? -0.327 -10.707 32.107 1.00 36.50 132 VAL B O 1
ATOM 2459 N N . GLN B 1 112 ? -0.290 -8.703 31.189 1.00 37.97 133 GLN B N 1
ATOM 2460 C CA . GLN B 1 112 ? -1.398 -8.999 30.310 1.00 40.24 133 GLN B CA 1
ATOM 2461 C C . GLN B 1 112 ? -1.382 -8.043 29.128 1.00 39.50 133 GLN B C 1
ATOM 2462 O O . GLN B 1 112 ? -0.699 -7.002 29.154 1.00 36.41 133 GLN B O 1
ATOM 2468 N N . ASP B 1 113 ? -2.126 -8.415 28.090 1.00 39.17 134 ASP B N 1
ATOM 2469 C CA . ASP B 1 113 ? -2.178 -7.606 26.868 1.00 39.80 134 ASP B CA 1
ATOM 2470 C C . ASP B 1 113 ? -3.484 -6.821 26.830 1.00 36.00 134 ASP B C 1
ATOM 2471 O O . ASP B 1 113 ? -4.289 -6.900 27.750 1.00 35.71 134 ASP B O 1
ATOM 2476 N N A LYS B 1 114 ? -3.655 -6.038 25.772 0.50 34.41 135 LYS B N 1
ATOM 2477 N N B LYS B 1 114 ? -3.660 -6.045 25.768 0.50 34.59 135 LYS B N 1
ATOM 2478 C CA A LYS B 1 114 ? -4.821 -5.177 25.599 0.50 34.03 135 LYS B CA 1
ATOM 2479 C CA B LYS B 1 114 ? -4.832 -5.193 25.594 0.50 34.32 135 LYS B CA 1
ATOM 2480 C C A LYS B 1 114 ? -5.077 -4.229 26.790 0.50 33.23 135 LYS B C 1
ATOM 2481 C C B LYS B 1 114 ? -5.080 -4.238 26.791 0.50 33.41 135 LYS B C 1
ATOM 2482 O O A LYS B 1 114 ? -6.206 -3.819 27.040 0.50 35.32 135 LYS B O 1
ATOM 2483 O O B LYS B 1 114 ? -6.209 -3.831 27.046 0.50 35.51 135 LYS B O 1
ATOM 2494 N N . VAL B 1 115 ? -4.004 -3.871 27.503 1.00 32.83 136 VAL B N 1
ATOM 2495 C CA . VAL B 1 115 ? -4.018 -2.749 28.454 1.00 29.83 136 VAL B CA 1
ATOM 2496 C C . VAL B 1 115 ? -3.898 -1.468 27.574 1.00 30.58 136 VAL B C 1
ATOM 2497 O O . VAL B 1 115 ? -4.460 -0.413 27.906 1.00 28.96 136 VAL B O 1
ATOM 2501 N N . VAL B 1 116 ? -3.181 -1.592 26.438 1.00 29.58 137 VAL B N 1
ATOM 2502 C CA . VAL B 1 116 ? -3.148 -0.551 25.398 1.00 28.78 137 VAL B CA 1
ATOM 2503 C C . VAL B 1 116 ? -4.570 -0.393 24.876 1.00 29.77 137 VAL B C 1
ATOM 2504 O O . VAL B 1 116 ? -5.304 -1.368 24.743 1.00 29.62 137 VAL B O 1
ATOM 2508 N N . LYS B 1 117 ? -4.958 0.845 24.628 1.00 30.78 138 LYS B N 1
ATOM 2509 C CA . LYS B 1 117 ? -6.234 1.146 24.000 1.00 30.63 138 LYS B CA 1
ATOM 2510 C C . LYS B 1 117 ? -6.185 0.816 22.521 1.00 30.37 138 LYS B C 1
ATOM 2511 O O . LYS B 1 117 ? -5.138 0.444 21.969 1.00 29.46 138 LYS B O 1
ATOM 2517 N N . LYS B 1 118 ? -7.341 0.937 21.879 1.00 32.71 139 LYS B N 1
ATOM 2518 C CA . LYS B 1 118 ? -7.452 0.693 20.443 1.00 32.80 139 LYS B CA 1
ATOM 2519 C C . LYS B 1 118 ? -6.799 1.803 19.617 1.00 31.28 139 LYS B C 1
ATOM 2520 O O . LYS B 1 118 ? -6.525 2.885 20.116 1.00 30.80 139 LYS B O 1
ATOM 2526 N N . PRO B 1 119 ? -6.486 1.508 18.358 1.00 32.36 140 PRO B N 1
ATOM 2527 C CA . PRO B 1 119 ? -5.934 2.508 17.475 1.00 31.70 140 PRO B CA 1
ATOM 2528 C C . PRO B 1 119 ? -6.754 3.775 17.527 1.00 32.94 140 PRO B C 1
ATOM 2529 O O . PRO B 1 119 ? -7.973 3.705 17.623 1.00 33.65 140 PRO B O 1
ATOM 2533 N N . GLY B 1 120 ? -6.094 4.923 17.492 1.00 31.52 141 GLY B N 1
ATOM 2534 C CA . GLY B 1 120 ? -6.822 6.180 17.497 1.00 31.20 141 GLY B CA 1
ATOM 2535 C C . GLY B 1 120 ? -7.050 6.786 18.867 1.00 30.22 141 GLY B C 1
ATOM 2536 O O . GLY B 1 120 ? -7.313 7.991 18.963 1.00 29.54 141 GLY B O 1
ATOM 2537 N N . GLU B 1 121 ? -6.929 5.990 19.929 1.00 27.34 142 GLU B N 1
ATOM 2538 C CA . GLU B 1 121 ? -7.069 6.529 21.285 1.00 29.43 142 GLU B CA 1
ATOM 2539 C C . GLU B 1 121 ? -5.693 6.864 21.891 1.00 29.02 142 GLU B C 1
ATOM 2540 O O . GLU B 1 121 ? -4.702 6.223 21.583 1.00 30.90 142 GLU B O 1
ATOM 2546 N N . TRP B 1 122 ? -5.656 7.831 22.797 1.00 28.12 143 TRP B N 1
ATOM 2547 C CA . TRP B 1 122 ? -4.446 8.173 23.506 1.00 27.66 143 TRP B CA 1
ATOM 2548 C C . TRP B 1 122 ? -4.215 7.316 24.752 1.00 27.58 143 TRP B C 1
ATOM 2549 O O . TRP B 1 122 ? -5.099 7.123 25.578 1.00 29.81 143 TRP B O 1
ATOM 2560 N N . ASN B 1 123 ? -2.993 6.812 24.862 1.00 28.45 144 ASN B N 1
ATOM 2561 C CA . ASN B 1 123 ? -2.539 6.031 25.986 1.00 27.09 144 ASN B CA 1
ATOM 2562 C C . ASN B 1 123 ? -1.556 6.862 26.800 1.00 28.06 144 ASN B C 1
ATOM 2563 O O . ASN B 1 123 ? -1.003 7.849 26.322 1.00 26.78 144 ASN B O 1
ATOM 2568 N N . HIS B 1 124 ? -1.312 6.413 28.021 1.00 29.44 145 HIS B N 1
ATOM 2569 C CA . HIS B 1 124 ? -0.276 6.976 28.862 1.00 28.54 145 HIS B CA 1
ATOM 2570 C C . HIS B 1 124 ? 0.692 5.870 29.316 1.00 27.09 145 HIS B C 1
ATOM 2571 O O . HIS B 1 124 ? 0.281 4.772 29.651 1.00 27.65 145 HIS B O 1
ATOM 2586 N N . ARG B 1 126 ? 4.295 5.258 31.747 1.00 25.95 147 ARG B N 1
ATOM 2587 C CA . ARG B 1 126 ? 5.469 5.634 32.515 1.00 26.36 147 ARG B CA 1
ATOM 2588 C C . ARG B 1 126 ? 6.519 4.508 32.563 1.00 26.72 147 ARG B C 1
ATOM 2589 O O . ARG B 1 126 ? 6.195 3.361 32.753 1.00 28.76 147 ARG B O 1
ATOM 2597 N N . ILE B 1 127 ? 7.765 4.862 32.347 1.00 27.41 148 ILE B N 1
ATOM 2598 C CA . ILE B 1 127 ? 8.879 3.943 32.321 1.00 28.12 148 ILE B CA 1
ATOM 2599 C C . ILE B 1 127 ? 9.890 4.418 33.354 1.00 28.58 148 ILE B C 1
ATOM 2600 O O . ILE B 1 127 ? 10.409 5.553 33.296 1.00 30.02 148 ILE B O 1
ATOM 2605 N N . LYS B 1 128 ? 10.151 3.564 34.331 1.00 28.07 149 LYS B N 1
ATOM 2606 C CA . LYS B 1 128 ? 11.095 3.861 35.366 1.00 27.78 149 LYS B CA 1
ATOM 2607 C C . LYS B 1 128 ? 12.357 3.031 35.142 1.00 27.50 149 LYS B C 1
ATOM 2608 O O . LYS B 1 128 ? 12.351 1.788 35.167 1.00 28.13 149 LYS B O 1
ATOM 2614 N N . CYS B 1 129 ? 13.457 3.746 34.964 1.00 25.80 150 CYS B N 1
ATOM 2615 C CA . CYS B 1 129 ? 14.724 3.156 34.657 1.00 27.69 150 CYS B CA 1
ATOM 2616 C C . CYS B 1 129 ? 15.740 3.349 35.772 1.00 26.79 150 CYS B C 1
ATOM 2617 O O . CYS B 1 129 ? 16.488 4.341 35.758 1.00 27.26 150 CYS B O 1
ATOM 2620 N N . ALA B 1 130 ? 15.770 2.404 36.719 1.00 27.81 151 ALA B N 1
ATOM 2621 C CA . ALA B 1 130 ? 16.628 2.479 37.905 1.00 26.30 151 ALA B CA 1
ATOM 2622 C C . ALA B 1 130 ? 17.769 1.511 37.782 1.00 27.46 151 ALA B C 1
ATOM 2623 O O . ALA B 1 130 ? 17.724 0.408 38.331 1.00 27.68 151 ALA B O 1
ATOM 2625 N N . GLY B 1 131 ? 18.804 1.917 37.049 1.00 29.30 152 GLY B N 1
ATOM 2626 C CA . GLY B 1 131 ? 19.899 1.021 36.709 1.00 27.01 152 GLY B CA 1
ATOM 2627 C C . GLY B 1 131 ? 19.368 -0.245 36.057 1.00 23.63 152 GLY B C 1
ATOM 2628 O O . GLY B 1 131 ? 18.652 -0.194 35.082 1.00 23.60 152 GLY B O 1
ATOM 2629 N N . GLN B 1 132 ? 19.689 -1.396 36.633 1.00 25.00 153 GLN B N 1
ATOM 2630 C CA . GLN B 1 132 ? 19.248 -2.659 36.069 1.00 26.79 153 GLN B CA 1
ATOM 2631 C C . GLN B 1 132 ? 17.750 -2.950 36.259 1.00 27.94 153 GLN B C 1
ATOM 2632 O O . GLN B 1 132 ? 17.259 -3.932 35.717 1.00 29.37 153 GLN B O 1
ATOM 2638 N N . HIS B 1 133 ? 17.040 -2.106 37.004 1.00 27.30 154 HIS B N 1
ATOM 2639 C CA . HIS B 1 133 ? 15.627 -2.296 37.277 1.00 27.36 154 HIS B CA 1
ATOM 2640 C C . HIS B 1 133 ? 14.783 -1.368 36.421 1.00 28.20 154 HIS B C 1
ATOM 2641 O O . HIS B 1 133 ? 14.884 -0.154 36.532 1.00 27.45 154 HIS B O 1
ATOM 2648 N N . ILE B 1 134 ? 13.954 -1.960 35.563 1.00 28.16 155 ILE B N 1
ATOM 2649 C CA . ILE B 1 134 ? 13.038 -1.226 34.692 1.00 27.52 155 ILE B CA 1
ATOM 2650 C C . ILE B 1 134 ? 11.574 -1.611 34.990 1.00 27.90 155 ILE B C 1
ATOM 2651 O O . ILE B 1 134 ? 11.234 -2.792 35.018 1.00 28.56 155 ILE B O 1
ATOM 2672 N N . VAL B 1 136 ? 7.489 -0.748 33.803 1.00 26.15 157 VAL B N 1
ATOM 2673 C CA . VAL B 1 136 ? 6.572 -0.147 32.824 1.00 23.06 157 VAL B CA 1
ATOM 2674 C C . VAL B 1 136 ? 5.165 -0.133 33.378 1.00 26.95 157 VAL B C 1
ATOM 2675 O O . VAL B 1 136 ? 4.656 -1.161 33.854 1.00 25.66 157 VAL B O 1
ATOM 2679 N N . ILE B 1 137 ? 4.572 1.071 33.394 1.00 25.33 158 ILE B N 1
ATOM 2680 C CA . ILE B 1 137 ? 3.192 1.304 33.831 1.00 25.94 158 ILE B CA 1
ATOM 2681 C C . ILE B 1 137 ? 2.484 1.834 32.603 1.00 23.98 158 ILE B C 1
ATOM 2682 O O . ILE B 1 137 ? 2.967 2.763 32.002 1.00 26.09 158 ILE B O 1
ATOM 2687 N N . LEU B 1 138 ? 1.384 1.195 32.206 1.00 24.43 159 LEU B N 1
ATOM 2688 C CA . LEU B 1 138 ? 0.634 1.527 30.987 1.00 24.19 159 LEU B CA 1
ATOM 2689 C C . LEU B 1 138 ? -0.824 1.792 31.312 1.00 24.55 159 LEU B C 1
ATOM 2690 O O . LEU B 1 138 ? -1.495 0.963 31.880 1.00 26.51 159 LEU B O 1
ATOM 2695 N N . ASN B 1 139 ? -1.329 2.973 30.971 1.00 28.29 160 ASN B N 1
ATOM 2696 C CA . ASN B 1 139 ? -2.686 3.344 31.388 1.00 26.27 160 ASN B CA 1
ATOM 2697 C C . ASN B 1 139 ? -2.974 2.995 32.856 1.00 28.17 160 ASN B C 1
ATOM 2698 O O . ASN B 1 139 ? -3.986 2.369 33.183 1.00 25.79 160 ASN B O 1
ATOM 2703 N N . GLY B 1 140 ? -2.049 3.387 33.731 1.00 27.57 161 GLY B N 1
ATOM 2704 C CA . GLY B 1 140 ? -2.216 3.179 35.172 1.00 28.27 161 GLY B CA 1
ATOM 2705 C C . GLY B 1 140 ? -1.894 1.797 35.734 1.00 28.33 161 GLY B C 1
ATOM 2706 O O . GLY B 1 140 ? -1.958 1.585 36.939 1.00 29.21 161 GLY B O 1
ATOM 2707 N N . LYS B 1 141 ? -1.533 0.858 34.876 1.00 29.17 162 LYS B N 1
ATOM 2708 C CA . LYS B 1 141 ? -1.318 -0.518 35.293 1.00 28.17 162 LYS B CA 1
ATOM 2709 C C . LYS B 1 141 ? 0.131 -0.892 35.053 1.00 27.30 162 LYS B C 1
ATOM 2710 O O . LYS B 1 141 ? 0.674 -0.722 33.941 1.00 27.00 162 LYS B O 1
ATOM 2716 N N . LYS B 1 142 ? 0.755 -1.381 36.122 1.00 27.42 163 LYS B N 1
ATOM 2717 C CA . LYS B 1 142 ? 2.114 -1.880 36.086 1.00 29.21 163 LYS B CA 1
ATOM 2718 C C . LYS B 1 142 ? 2.070 -3.195 35.312 1.00 28.26 163 LYS B C 1
ATOM 2719 O O . LYS B 1 142 ? 1.456 -4.174 35.753 1.00 26.77 163 LYS B O 1
ATOM 2725 N N . VAL B 1 143 ? 2.727 -3.215 34.169 1.00 26.57 164 VAL B N 1
ATOM 2726 C CA . VAL B 1 143 ? 2.657 -4.369 33.266 1.00 24.63 164 VAL B CA 1
ATOM 2727 C C . VAL B 1 143 ? 3.952 -5.147 33.210 1.00 26.85 164 VAL B C 1
ATOM 2728 O O . VAL B 1 143 ? 3.940 -6.314 32.835 1.00 28.39 164 VAL B O 1
ATOM 2732 N N . THR B 1 144 ? 5.072 -4.518 33.560 1.00 25.85 165 THR B N 1
ATOM 2733 C CA . THR B 1 144 ? 6.384 -5.147 33.342 1.00 27.01 165 THR B CA 1
ATOM 2734 C C . THR B 1 144 ? 7.367 -4.690 34.397 1.00 26.84 165 THR B C 1
ATOM 2735 O O . THR B 1 144 ? 7.483 -3.472 34.673 1.00 26.64 165 THR B O 1
ATOM 2739 N N . GLU B 1 145 ? 8.070 -5.647 34.993 1.00 26.57 166 GLU B N 1
ATOM 2740 C CA . GLU B 1 145 ? 9.140 -5.310 35.933 1.00 27.81 166 GLU B CA 1
ATOM 2741 C C . GLU B 1 145 ? 10.314 -6.213 35.697 1.00 27.74 166 GLU B C 1
ATOM 2742 O O . GLU B 1 145 ? 10.270 -7.417 35.938 1.00 27.31 166 GLU B O 1
ATOM 2756 N N . ASP B 1 147 ? 14.317 -7.079 36.204 1.00 27.18 168 ASP B N 1
ATOM 2757 C CA . ASP B 1 147 ? 15.647 -7.041 36.817 1.00 26.79 168 ASP B CA 1
ATOM 2758 C C . ASP B 1 147 ? 16.651 -7.598 35.794 1.00 27.21 168 ASP B C 1
ATOM 2759 O O . ASP B 1 147 ? 16.752 -8.817 35.601 1.00 26.34 168 ASP B O 1
ATOM 2772 N N . SER B 1 149 ? 19.799 -8.040 35.733 1.00 28.10 170 SER B N 1
ATOM 2773 C CA . SER B 1 149 ? 20.769 -9.012 36.194 1.00 28.11 170 SER B CA 1
ATOM 2774 C C . SER B 1 149 ? 20.348 -10.479 35.985 1.00 27.94 170 SER B C 1
ATOM 2775 O O . SER B 1 149 ? 21.208 -11.383 35.976 1.00 28.60 170 SER B O 1
ATOM 2778 N N . LYS B 1 150 ? 19.065 -10.738 35.793 1.00 27.94 171 LYS B N 1
ATOM 2779 C CA . LYS B 1 150 ? 18.630 -12.100 35.555 1.00 28.81 171 LYS B CA 1
ATOM 2780 C C . LYS B 1 150 ? 18.964 -12.567 34.124 1.00 28.23 171 LYS B C 1
ATOM 2781 O O . LYS B 1 150 ? 19.050 -13.765 33.891 1.00 27.31 171 LYS B O 1
ATOM 2787 N N . TRP B 1 151 ? 19.158 -11.615 33.216 1.00 26.87 172 TRP B N 1
ATOM 2788 C CA . TRP B 1 151 ? 19.361 -11.868 31.768 1.00 27.41 172 TRP B CA 1
ATOM 2789 C C . TRP B 1 151 ? 20.820 -12.138 31.398 1.00 27.25 172 TRP B C 1
ATOM 2790 O O . TRP B 1 151 ? 21.470 -11.381 30.684 1.00 25.81 172 TRP B O 1
ATOM 2801 N N . THR B 1 152 ? 21.338 -13.211 31.952 1.00 28.08 173 THR B N 1
ATOM 2802 C CA . THR B 1 152 ? 22.749 -13.581 31.767 1.00 29.54 173 THR B CA 1
ATOM 2803 C C . THR B 1 152 ? 23.034 -14.284 30.425 1.00 27.47 173 THR B C 1
ATOM 2804 O O . THR B 1 152 ? 24.181 -14.364 30.017 1.00 29.15 173 THR B O 1
ATOM 2808 N N . SER B 1 153 ? 21.997 -14.749 29.736 1.00 27.83 174 SER B N 1
ATOM 2809 C CA . SER B 1 153 ? 22.112 -15.249 28.358 1.00 27.28 174 SER B CA 1
ATOM 2810 C C . SER B 1 153 ? 21.522 -14.246 27.351 1.00 27.37 174 SER B C 1
ATOM 2811 O O . SER B 1 153 ? 20.546 -13.558 27.644 1.00 30.50 174 SER B O 1
ATOM 2814 N N . GLY B 1 154 ? 22.118 -14.188 26.165 1.00 27.22 175 GLY B N 1
ATOM 2815 C CA . GLY B 1 154 ? 21.637 -13.365 25.081 1.00 28.37 175 GLY B CA 1
ATOM 2816 C C . GLY B 1 154 ? 20.910 -14.167 24.012 1.00 27.46 175 GLY B C 1
ATOM 2817 O O . GLY B 1 154 ? 20.512 -13.610 23.013 1.00 25.30 175 GLY B O 1
ATOM 2818 N N . THR B 1 155 ? 20.769 -15.471 24.231 1.00 28.55 176 THR B N 1
ATOM 2819 C CA . THR B 1 155 ? 19.987 -16.347 23.362 1.00 27.65 176 THR B CA 1
ATOM 2820 C C . THR B 1 155 ? 18.693 -16.865 24.046 1.00 28.17 176 THR B C 1
ATOM 2821 O O . THR B 1 155 ? 17.742 -17.134 23.359 1.00 26.99 176 THR B O 1
ATOM 2825 N N . LYS B 1 156 ? 18.664 -16.969 25.381 1.00 27.48 177 LYS B N 1
ATOM 2826 C CA . LYS B 1 156 ? 17.505 -17.428 26.130 1.00 28.20 177 LYS B CA 1
ATOM 2827 C C . LYS B 1 156 ? 17.135 -16.492 27.265 1.00 28.21 177 LYS B C 1
ATOM 2828 O O . LYS B 1 156 ? 17.974 -16.039 28.039 1.00 28.47 177 LYS B O 1
ATOM 2834 N N . ASN B 1 157 ? 15.836 -16.264 27.386 1.00 26.21 178 ASN B N 1
ATOM 2835 C CA . ASN B 1 157 ? 15.260 -15.517 28.487 1.00 27.76 178 ASN B CA 1
ATOM 2836 C C . ASN B 1 157 ? 15.229 -16.395 29.749 1.00 27.06 178 ASN B C 1
ATOM 2837 O O . ASN B 1 157 ? 15.298 -17.603 29.630 1.00 26.77 178 ASN B O 1
ATOM 2842 N N . PRO B 1 158 ? 15.176 -15.787 30.943 1.00 27.86 179 PRO B N 1
ATOM 2843 C CA . PRO B 1 158 ? 15.064 -16.583 32.172 1.00 31.99 179 PRO B CA 1
ATOM 2844 C C . PRO B 1 158 ? 14.018 -17.685 32.149 1.00 33.41 179 PRO B C 1
ATOM 2845 O O . PRO B 1 158 ? 14.292 -18.792 32.634 1.00 37.52 179 PRO B O 1
ATOM 2849 N N . ASP B 1 159 ? 12.848 -17.396 31.581 1.00 35.31 180 ASP B N 1
ATOM 2850 C CA . ASP B 1 159 ? 11.790 -18.397 31.457 1.00 37.96 180 ASP B CA 1
ATOM 2851 C C . ASP B 1 159 ? 12.053 -19.468 30.398 1.00 38.32 180 ASP B C 1
ATOM 2852 O O . ASP B 1 159 ? 11.277 -20.422 30.281 1.00 41.86 180 ASP B O 1
ATOM 2857 N N . GLY B 1 160 ? 13.139 -19.342 29.641 1.00 38.54 181 GLY B N 1
ATOM 2858 C CA . GLY B 1 160 ? 13.536 -20.356 28.655 1.00 35.58 181 GLY B CA 1
ATOM 2859 C C . GLY B 1 160 ? 13.150 -20.016 27.221 1.00 33.97 181 GLY B C 1
ATOM 2860 O O . GLY B 1 160 ? 13.582 -20.691 26.306 1.00 34.01 181 GLY B O 1
ATOM 2861 N N . SER B 1 161 ? 12.365 -18.963 27.022 1.00 33.25 182 SER B N 1
ATOM 2862 C CA . SER B 1 161 ? 11.979 -18.525 25.664 1.00 31.86 182 SER B CA 1
ATOM 2863 C C . SER B 1 161 ? 13.186 -17.996 24.857 1.00 32.78 182 SER B C 1
ATOM 2864 O O . SER B 1 161 ? 14.156 -17.465 25.428 1.00 30.40 182 SER B O 1
ATOM 2867 N N . ASP B 1 162 ? 13.133 -18.169 23.536 1.00 30.69 183 ASP B N 1
ATOM 2868 C CA . ASP B 1 162 ? 14.183 -17.650 22.662 1.00 29.64 183 ASP B CA 1
ATOM 2869 C C . ASP B 1 162 ? 14.167 -16.126 22.556 1.00 28.88 183 ASP B C 1
ATOM 2870 O O . ASP B 1 162 ? 13.131 -15.539 22.287 1.00 29.44 183 ASP B O 1
ATOM 2875 N N . ILE B 1 163 ? 15.335 -15.509 22.710 1.00 26.69 184 ILE B N 1
ATOM 2876 C CA . ILE B 1 163 ? 15.564 -14.106 22.409 1.00 24.92 184 ILE B CA 1
ATOM 2877 C C . ILE B 1 163 ? 15.812 -13.999 20.876 1.00 26.13 184 ILE B C 1
ATOM 2878 O O . ILE B 1 163 ? 16.508 -14.854 20.322 1.00 24.22 184 ILE B O 1
ATOM 2883 N N . PRO B 1 164 ? 15.261 -12.971 20.211 1.00 25.13 185 PRO B N 1
ATOM 2884 C CA . PRO B 1 164 ? 15.584 -12.664 18.804 1.00 26.66 185 PRO B CA 1
ATOM 2885 C C . PRO B 1 164 ? 17.085 -12.677 18.512 1.00 27.56 185 PRO B C 1
ATOM 2886 O O . PRO B 1 164 ? 17.892 -12.120 19.282 1.00 25.06 185 PRO B O 1
ATOM 2890 N N . SER B 1 165 ? 17.447 -13.339 17.423 1.00 27.55 186 SER B N 1
ATOM 2891 C CA . SER B 1 165 ? 18.848 -13.547 17.052 1.00 25.24 186 SER B CA 1
ATOM 2892 C C . SER B 1 165 ? 19.554 -12.207 16.783 1.00 25.56 186 SER B C 1
ATOM 2893 O O . SER B 1 165 ? 20.752 -12.131 16.790 1.00 24.87 186 SER B O 1
ATOM 2896 N N . TRP B 1 166 ? 18.797 -11.129 16.598 1.00 25.94 187 TRP B N 1
ATOM 2897 C CA . TRP B 1 166 ? 19.413 -9.838 16.392 1.00 25.08 187 TRP B CA 1
A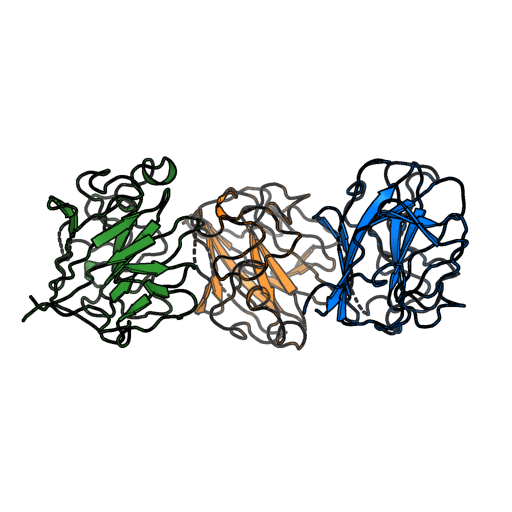TOM 2898 C C . TRP B 1 166 ? 19.653 -9.034 17.675 1.00 27.18 187 TRP B C 1
ATOM 2899 O O . TRP B 1 166 ? 20.124 -7.884 17.602 1.00 25.74 187 TRP B O 1
ATOM 2910 N N . LEU B 1 167 ? 19.378 -9.653 18.821 1.00 24.63 188 LEU B N 1
ATOM 2911 C CA . LEU B 1 167 ? 19.578 -9.061 20.135 1.00 26.51 188 LEU B CA 1
ATOM 2912 C C . LEU B 1 167 ? 20.413 -10.000 21.012 1.00 25.97 188 LEU B C 1
ATOM 2913 O O . LEU B 1 167 ? 19.914 -10.491 22.045 1.00 26.26 188 LEU B O 1
ATOM 2918 N N . PRO B 1 168 ? 21.679 -10.259 20.602 1.00 28.42 189 PRO B N 1
ATOM 2919 C CA . PRO B 1 168 ? 22.563 -11.232 21.257 1.00 29.36 189 PRO B CA 1
ATOM 2920 C C . PRO B 1 168 ? 23.281 -10.807 22.536 1.00 29.29 189 PRO B C 1
ATOM 2921 O O . PRO B 1 168 ? 23.917 -11.642 23.181 1.00 27.22 189 PRO B O 1
ATOM 2925 N N . LYS B 1 169 ? 23.235 -9.531 22.894 1.00 28.24 190 LYS B N 1
ATOM 2926 C CA . LYS B 1 169 ? 23.975 -9.091 24.097 1.00 30.65 190 LYS B CA 1
ATOM 2927 C C . LYS B 1 169 ? 23.190 -9.395 25.362 1.00 28.18 190 LYS B C 1
ATOM 2928 O O . LYS B 1 169 ? 22.062 -8.944 25.499 1.00 29.26 190 LYS B O 1
ATOM 2934 N N . PRO B 1 170 ? 23.775 -10.178 26.290 1.00 28.88 191 PRO B N 1
ATOM 2935 C CA . PRO B 1 170 ? 23.054 -10.430 27.540 1.00 28.53 191 PRO B CA 1
ATOM 2936 C C . PRO B 1 170 ? 22.703 -9.128 28.245 1.00 27.60 191 PRO B C 1
ATOM 2937 O O . PRO B 1 170 ? 23.561 -8.294 28.429 1.00 28.62 191 PRO B O 1
ATOM 2941 N N . PHE B 1 171 ? 21.441 -8.948 28.634 1.00 27.16 192 PHE B N 1
ATOM 2942 C CA . PHE B 1 171 ? 21.043 -7.705 29.287 1.00 26.42 192 PHE B CA 1
ATOM 2943 C C . PHE B 1 171 ? 21.704 -7.511 30.664 1.00 27.36 192 PHE B C 1
ATOM 2944 O O . PHE B 1 171 ? 21.884 -6.360 31.114 1.00 27.62 192 PHE B O 1
ATOM 2952 N N . ALA B 1 172 ? 22.131 -8.616 31.302 1.00 26.34 193 ALA B N 1
ATOM 2953 C CA . ALA B 1 172 ? 22.885 -8.546 32.588 1.00 26.62 193 ALA B CA 1
ATOM 2954 C C . ALA B 1 172 ? 24.240 -7.811 32.426 1.00 27.26 193 ALA B C 1
ATOM 2955 O O . ALA B 1 172 ? 24.825 -7.316 33.385 1.00 27.65 193 ALA B O 1
ATOM 2957 N N . GLU B 1 173 ? 24.717 -7.687 31.194 1.00 30.57 194 GLU B N 1
ATOM 2958 C CA . GLU B 1 173 ? 25.991 -7.022 30.939 1.00 29.86 194 GLU B CA 1
ATOM 2959 C C . GLU B 1 173 ? 25.851 -5.668 30.275 1.00 30.29 194 GLU B C 1
ATOM 2960 O O . GLU B 1 173 ? 26.858 -4.963 30.115 1.00 30.78 194 GLU B O 1
ATOM 2966 N N . LEU B 1 174 ? 24.643 -5.266 29.863 1.00 28.59 195 LEU B N 1
ATOM 2967 C CA . LEU B 1 174 ? 24.478 -3.949 29.239 1.00 29.32 195 LEU B CA 1
ATOM 2968 C C . LEU B 1 174 ? 24.719 -2.837 30.236 1.00 28.30 195 LEU B C 1
ATOM 2969 O O . LEU B 1 174 ? 24.361 -2.969 31.404 1.00 27.50 195 LEU B O 1
ATOM 2974 N N . PRO B 1 175 ? 25.304 -1.724 29.776 1.00 29.82 196 PRO B N 1
ATOM 2975 C CA . PRO B 1 175 ? 25.284 -0.473 30.513 1.00 29.95 196 PRO B CA 1
ATOM 2976 C C . PRO B 1 175 ? 23.873 0.039 30.762 1.00 28.10 196 PRO B C 1
ATOM 2977 O O . PRO B 1 175 ? 22.980 -0.206 29.951 1.00 30.58 196 PRO B O 1
ATOM 2981 N N . THR B 1 176 ? 23.679 0.774 31.864 1.00 27.47 197 THR B N 1
ATOM 2982 C CA . THR B 1 176 ? 22.339 1.253 32.260 1.00 27.35 197 THR B CA 1
ATOM 2983 C C . THR B 1 176 ? 22.342 2.793 32.231 1.00 28.27 197 THR B C 1
ATOM 2984 O O . THR B 1 176 ? 21.808 3.474 33.121 1.00 28.29 197 THR B O 1
ATOM 2988 N N . LYS B 1 177 ? 23.018 3.311 31.198 1.00 29.43 198 LYS B N 1
ATOM 2989 C CA . LYS B 1 177 ? 23.088 4.707 30.878 1.00 28.57 198 LYS B CA 1
ATOM 2990 C C . LYS B 1 177 ? 23.245 4.826 29.352 1.00 28.77 198 LYS B C 1
ATOM 2991 O O . LYS B 1 177 ? 23.970 4.046 28.722 1.00 28.04 198 LYS B O 1
ATOM 2997 N N . GLY B 1 178 ? 22.531 5.772 28.754 1.00 23.49 199 GLY B N 1
ATOM 2998 C CA . GLY B 1 178 ? 22.710 6.050 27.337 1.00 24.25 199 GLY B CA 1
ATOM 2999 C C . GLY B 1 178 ? 21.711 7.048 26.807 1.00 23.95 199 GLY B C 1
ATOM 3000 O O . GLY B 1 178 ? 20.957 7.665 27.546 1.00 24.33 199 GLY B O 1
ATOM 3001 N N . PHE B 1 179 ? 21.672 7.147 25.501 1.00 25.64 200 PHE B N 1
ATOM 3002 C CA . PHE B 1 179 ? 20.631 7.918 24.830 1.00 25.97 200 PHE B CA 1
ATOM 3003 C C . PHE B 1 179 ? 19.256 7.263 24.990 1.00 27.43 200 PHE B C 1
ATOM 3004 O O . PHE B 1 179 ? 19.150 6.058 25.219 1.00 25.31 200 PHE B O 1
ATOM 3012 N N . ILE B 1 180 ? 18.229 8.091 24.818 1.00 26.73 201 ILE B N 1
ATOM 3013 C CA . ILE B 1 180 ? 16.847 7.686 24.744 1.00 25.75 201 ILE B CA 1
ATOM 3014 C C . ILE B 1 180 ? 16.346 8.049 23.330 1.00 25.77 201 ILE B C 1
ATOM 3015 O O . ILE B 1 180 ? 16.686 9.091 22.760 1.00 29.18 201 ILE B O 1
ATOM 3020 N N . GLY B 1 181 ? 15.527 7.179 22.764 1.00 27.61 202 GLY B N 1
ATOM 3021 C CA . GLY B 1 181 ? 15.007 7.378 21.445 1.00 25.36 202 GLY B CA 1
ATOM 3022 C C . GLY B 1 181 ? 13.637 6.756 21.263 1.00 28.84 202 GLY B C 1
ATOM 3023 O O . GLY B 1 181 ? 13.174 5.969 22.078 1.00 26.64 202 GLY B O 1
ATOM 3024 N N . LEU B 1 182 ? 12.978 7.172 20.195 1.00 28.71 203 LEU B N 1
ATOM 3025 C CA . LEU B 1 182 ? 11.671 6.633 19.832 1.00 31.50 203 LEU B CA 1
ATOM 3026 C C . LEU B 1 182 ? 11.834 6.079 18.450 1.00 31.85 203 LEU B C 1
ATOM 3027 O O . LEU B 1 182 ? 12.497 6.691 17.608 1.00 30.45 203 LEU B O 1
ATOM 3032 N N A GLN B 1 183 ? 11.173 4.964 18.163 0.50 35.16 204 GLN B N 1
ATOM 3033 N N B GLN B 1 183 ? 11.314 4.869 18.267 0.50 33.26 204 GLN B N 1
ATOM 3034 C CA A GLN B 1 183 ? 11.445 4.214 16.929 0.50 37.56 204 GLN B CA 1
ATOM 3035 C CA B GLN B 1 183 ? 11.335 4.244 16.967 0.50 34.72 204 GLN B CA 1
ATOM 3036 C C A GLN B 1 183 ? 10.953 4.812 15.612 0.50 38.23 204 GLN B C 1
ATOM 3037 C C B GLN B 1 183 ? 10.416 5.006 16.049 0.50 33.30 204 GLN B C 1
ATOM 3038 O O A GLN B 1 183 ? 11.660 4.712 14.582 0.50 39.74 204 GLN B O 1
ATOM 3039 O O B GLN B 1 183 ? 9.429 5.584 16.475 0.50 28.80 204 GLN B O 1
ATOM 3050 N N A GLY B 1 184 ? 9.733 5.343 15.607 0.50 38.54 205 GLY B N 1
ATOM 3051 N N B GLY B 1 184 ? 10.755 4.966 14.770 0.50 38.03 205 GLY B N 1
ATOM 3052 C CA A GLY B 1 184 ? 9.101 5.766 14.341 0.50 39.46 205 GLY B CA 1
ATOM 3053 C CA B GLY B 1 184 ? 9.920 5.547 13.756 0.50 39.39 205 GLY B CA 1
ATOM 3054 C C A GLY B 1 184 ? 8.937 4.644 13.307 0.50 40.58 205 GLY B C 1
ATOM 3055 C C B GLY B 1 184 ? 8.822 4.597 13.346 0.50 41.23 205 GLY B C 1
ATOM 3056 O O A GLY B 1 184 ? 9.555 3.578 13.430 0.50 40.93 205 GLY B O 1
ATOM 3057 O O B GLY B 1 184 ? 8.507 3.599 14.039 0.50 43.84 205 GLY B O 1
ATOM 3058 N N . LYS B 1 185 ? 8.190 4.965 12.241 1.00 39.60 206 LYS B N 1
ATOM 3059 C CA . LYS B 1 185 ? 7.307 4.076 11.505 1.00 40.57 206 LYS B CA 1
ATOM 3060 C C . LYS B 1 185 ? 7.855 2.677 11.266 1.00 40.68 206 LYS B C 1
ATOM 3061 O O . LYS B 1 185 ? 8.947 2.501 10.745 1.00 42.41 206 LYS B O 1
ATOM 3067 N N . HIS B 1 186 ? 7.068 1.692 11.662 1.00 43.03 207 HIS B N 1
ATOM 3068 C CA . HIS B 1 186 ? 7.346 0.310 11.375 1.00 42.02 207 HIS B CA 1
ATOM 3069 C C . HIS B 1 186 ? 6.297 -0.259 10.412 1.00 42.31 207 HIS B C 1
ATOM 3070 O O . HIS B 1 186 ? 5.108 0.003 10.522 1.00 43.18 207 HIS B O 1
ATOM 3077 N N . GLY B 1 187 ? 6.767 -1.007 9.421 1.00 44.41 208 GLY B N 1
ATOM 3078 C CA . GLY B 1 187 ? 5.913 -1.472 8.323 1.00 43.37 208 GLY B CA 1
ATOM 3079 C C . GLY B 1 187 ? 5.059 -0.334 7.848 1.00 43.13 208 GLY B C 1
ATOM 3080 O O . GLY B 1 187 ? 5.541 0.799 7.732 1.00 48.01 208 GLY B O 1
ATOM 3081 N N . ASP B 1 188 ? 3.779 -0.612 7.605 1.00 42.75 209 ASP B N 1
ATOM 3082 C CA . ASP B 1 188 ? 2.841 0.423 7.196 1.00 40.50 209 ASP B CA 1
ATOM 3083 C C . ASP B 1 188 ? 1.955 0.994 8.309 1.00 40.46 209 ASP B C 1
ATOM 3084 O O . ASP B 1 188 ? 0.845 1.428 8.016 1.00 42.85 209 ASP B O 1
ATOM 3089 N N . SER B 1 189 ? 2.459 1.064 9.549 1.00 37.51 210 SER B N 1
ATOM 3090 C CA . SER B 1 189 ? 1.681 1.555 10.694 1.00 35.45 210 SER B CA 1
ATOM 3091 C C . SER B 1 189 ? 2.361 2.727 11.398 1.00 32.05 210 SER B C 1
ATOM 3092 O O . SER B 1 189 ? 3.514 2.649 11.826 1.00 30.99 210 SER B O 1
ATOM 3095 N N . LEU B 1 190 ? 1.619 3.806 11.526 1.00 32.44 211 LEU B N 1
ATOM 3096 C CA . LEU B 1 190 ? 2.088 5.003 12.207 1.00 32.96 211 LEU B CA 1
ATOM 3097 C C . LEU B 1 190 ? 1.934 4.896 13.728 1.00 32.19 211 LEU B C 1
ATOM 3098 O O . LEU B 1 190 ? 1.267 3.987 14.281 1.00 29.41 211 LEU B O 1
ATOM 3103 N N . ILE B 1 191 ? 2.573 5.852 14.387 1.00 30.06 212 ILE B N 1
ATOM 3104 C CA . ILE B 1 191 ? 2.447 6.059 15.802 1.00 29.46 212 ILE B CA 1
ATOM 3105 C C . ILE B 1 191 ? 2.678 7.543 16.072 1.00 29.23 212 ILE B C 1
ATOM 3106 O O . ILE B 1 191 ? 3.429 8.227 15.351 1.00 31.80 212 ILE B O 1
ATOM 3111 N N . TRP B 1 192 ? 1.969 8.058 17.064 1.00 29.29 213 TRP B N 1
ATOM 3112 C CA . TRP B 1 192 ? 2.101 9.470 17.458 1.00 27.43 213 TRP B CA 1
ATOM 3113 C C . TRP B 1 192 ? 2.291 9.556 18.970 1.00 27.60 213 TRP B C 1
ATOM 3114 O O . TRP B 1 192 ? 1.761 8.715 19.704 1.00 25.83 213 TRP B O 1
ATOM 3125 N N . PHE B 1 193 ? 3.039 10.566 19.417 1.00 25.94 214 PHE B N 1
ATOM 3126 C CA . PHE B 1 193 ? 3.374 10.784 20.816 1.00 27.34 214 PHE B CA 1
ATOM 3127 C C . PHE B 1 193 ? 3.079 12.242 21.200 1.00 28.51 214 PHE B C 1
ATOM 3128 O O . PHE B 1 193 ? 3.070 13.074 20.353 1.00 25.62 214 PHE B O 1
ATOM 3136 N N . ARG B 1 194 ? 2.861 12.520 22.486 1.00 29.11 215 ARG B N 1
ATOM 3137 C CA . ARG B 1 194 ? 2.886 13.895 23.019 1.00 29.36 215 ARG B CA 1
ATOM 3138 C C . ARG B 1 194 ? 3.249 13.894 24.515 1.00 28.54 215 ARG B C 1
ATOM 3139 O O . ARG B 1 194 ? 3.201 12.846 25.150 1.00 27.30 215 ARG B O 1
ATOM 3147 N N . ASN B 1 195 ? 3.552 15.076 25.077 1.00 28.16 216 ASN B N 1
ATOM 3148 C CA . ASN B 1 195 ? 3.793 15.222 26.521 1.00 28.10 216 ASN B CA 1
ATOM 3149 C C . ASN B 1 195 ? 4.876 14.240 27.010 1.00 29.01 216 ASN B C 1
ATOM 3150 O O . ASN B 1 195 ? 4.746 13.607 28.092 1.00 28.51 216 ASN B O 1
ATOM 3155 N N . ILE B 1 196 ? 5.917 14.085 26.187 1.00 28.71 217 ILE B N 1
ATOM 3156 C CA . ILE B 1 196 ? 7.050 13.227 26.527 1.00 29.78 217 ILE B CA 1
ATOM 3157 C C . ILE B 1 196 ? 7.938 13.991 27.464 1.00 28.31 217 ILE B C 1
ATOM 3158 O O . ILE B 1 196 ? 8.571 14.927 27.041 1.00 29.71 217 ILE B O 1
ATOM 3163 N N . LYS B 1 197 ? 8.013 13.572 28.730 1.00 30.58 218 LYS B N 1
ATOM 3164 C CA . LYS B 1 197 ? 8.853 14.244 29.729 1.00 30.01 218 LYS B CA 1
ATOM 3165 C C . LYS B 1 197 ? 9.717 13.271 30.534 1.00 29.16 218 LYS B C 1
ATOM 3166 O O . LYS B 1 197 ? 9.449 12.069 30.571 1.00 28.50 218 LYS B O 1
ATOM 3172 N N . ILE B 1 198 ? 10.772 13.821 31.136 1.00 28.25 219 ILE B N 1
ATOM 3173 C CA . ILE B 1 198 ? 11.799 13.062 31.842 1.00 27.12 219 ILE B CA 1
ATOM 3174 C C . ILE B 1 198 ? 12.158 13.748 33.138 1.00 29.14 219 ILE B C 1
ATOM 3175 O O . ILE B 1 198 ? 12.138 14.997 33.241 1.00 28.45 219 ILE B O 1
ATOM 3180 N N . ARG B 1 199 ? 12.447 12.945 34.148 1.00 29.48 220 ARG B N 1
ATOM 3181 C CA . ARG B 1 199 ? 13.002 13.486 35.387 1.00 30.11 220 ARG B CA 1
ATOM 3182 C C . ARG B 1 199 ? 13.873 12.434 36.015 1.00 29.43 220 ARG B C 1
ATOM 3183 O O . ARG B 1 199 ? 13.722 11.250 35.737 1.00 25.28 220 ARG B O 1
ATOM 3191 N N . SER B 1 200 ? 14.816 12.873 36.827 1.00 27.58 221 SER B N 1
ATOM 3192 C CA . SER B 1 200 ? 15.651 11.947 37.571 1.00 30.85 221 SER B CA 1
ATOM 3193 C C . SER B 1 200 ? 14.855 11.198 38.657 1.00 31.11 221 SER B C 1
ATOM 3194 O O . SER B 1 200 ? 13.918 11.733 39.248 1.00 28.76 221 SER B O 1
ATOM 3197 N N . LEU B 1 201 ? 15.242 9.949 38.900 1.00 31.62 222 LEU B N 1
ATOM 3198 C CA . LEU B 1 201 ? 14.762 9.188 40.049 1.00 33.57 222 LEU B CA 1
ATOM 3199 C C . LEU B 1 201 ? 15.556 9.569 41.287 1.00 34.34 222 LEU B C 1
ATOM 3200 O O . LEU B 1 201 ? 16.508 10.350 41.267 1.00 31.68 222 LEU B O 1
ATOM 3206 N N . ASN C 1 5 ? 2.950 -25.390 69.281 1.00 56.28 26 ASN C N 1
ATOM 3207 C CA . ASN C 1 5 ? 3.045 -25.767 67.841 1.00 55.52 26 ASN C CA 1
ATOM 3208 C C . ASN C 1 5 ? 4.371 -26.518 67.528 1.00 53.84 26 ASN C C 1
ATOM 3209 O O . ASN C 1 5 ? 5.439 -26.206 68.072 1.00 56.44 26 ASN C O 1
ATOM 3214 N N . LYS C 1 6 ? 4.268 -27.541 66.678 1.00 49.87 27 LYS C N 1
ATOM 3215 C CA . LYS C 1 6 ? 5.400 -28.386 66.276 1.00 45.85 27 LYS C CA 1
ATOM 3216 C C . LYS C 1 6 ? 5.807 -28.076 64.821 1.00 40.12 27 LYS C C 1
ATOM 3217 O O . LYS C 1 6 ? 4.993 -27.603 64.016 1.00 38.59 27 LYS C O 1
ATOM 3221 N N . TRP C 1 7 ? 7.043 -28.407 64.469 1.00 37.05 28 TRP C N 1
ATOM 3222 C CA . TRP C 1 7 ? 7.538 -28.190 63.094 1.00 35.32 28 TRP C CA 1
ATOM 3223 C C . TRP C 1 7 ? 6.789 -29.047 62.095 1.00 33.17 28 TRP C C 1
ATOM 3224 O O . TRP C 1 7 ? 6.559 -30.218 62.347 1.00 30.37 28 TRP C O 1
ATOM 3235 N N . LYS C 1 8 ? 6.469 -28.465 60.945 1.00 31.70 29 LYS C N 1
ATOM 3236 C CA . LYS C 1 8 ? 5.927 -29.198 59.809 1.00 33.80 29 LYS C CA 1
ATOM 3237 C C . LYS C 1 8 ? 6.639 -28.778 58.523 1.00 33.10 29 LYS C C 1
ATOM 3238 O O . LYS C 1 8 ? 7.034 -27.591 58.370 1.00 33.52 29 LYS C O 1
ATOM 3244 N N . PRO C 1 9 ? 6.810 -29.723 57.583 1.00 32.62 30 PRO C N 1
ATOM 3245 C CA . PRO C 1 9 ? 7.422 -29.282 56.313 1.00 33.71 30 PRO C CA 1
ATOM 3246 C C . PRO C 1 9 ? 6.652 -28.095 55.751 1.00 32.58 30 PRO C C 1
ATOM 3247 O O . PRO C 1 9 ? 5.443 -28.150 55.733 1.00 29.29 30 PRO C O 1
ATOM 3251 N N . LEU C 1 10 ? 7.336 -27.023 55.339 1.00 31.40 31 LEU C N 1
ATOM 3252 C CA . LEU C 1 10 ? 6.645 -25.850 54.800 1.00 32.00 31 LEU C CA 1
ATOM 3253 C C . LEU C 1 10 ? 5.732 -26.189 53.619 1.00 32.67 31 LEU C C 1
ATOM 3254 O O . LEU C 1 10 ? 4.674 -25.586 53.473 1.00 35.22 31 LEU C O 1
ATOM 3259 N N . PHE C 1 11 ? 6.136 -27.130 52.772 1.00 32.97 32 PHE C N 1
ATOM 3260 C CA . PHE C 1 11 ? 5.379 -27.373 51.542 1.00 34.20 32 PHE C CA 1
ATOM 3261 C C . PHE C 1 11 ? 4.596 -28.676 51.518 1.00 35.71 32 PHE C C 1
ATOM 3262 O O . PHE C 1 11 ? 4.128 -29.096 50.459 1.00 36.60 32 PHE C O 1
ATOM 3270 N N . GLY C 1 12 ? 4.401 -29.282 52.691 1.00 35.45 33 GLY C N 1
ATOM 3271 C CA . GLY C 1 12 ? 3.784 -30.583 52.782 1.00 35.25 33 GLY C CA 1
ATOM 3272 C C . GLY C 1 12 ? 4.756 -31.675 52.361 1.00 37.39 33 GLY C C 1
ATOM 3273 O O . GLY C 1 12 ? 5.977 -31.492 52.409 1.00 40.69 33 GLY C O 1
ATOM 3274 N N . LYS C 1 13 ? 4.214 -32.828 51.984 1.00 38.30 34 LYS C N 1
ATOM 3275 C CA . LYS C 1 13 ? 5.003 -33.893 51.373 1.00 38.76 34 LYS C CA 1
ATOM 3276 C C . LYS C 1 13 ? 4.883 -33.750 49.867 1.00 38.57 34 LYS C C 1
ATOM 3277 O O . LYS C 1 13 ? 3.794 -33.470 49.365 1.00 37.90 34 LYS C O 1
ATOM 3279 N N . ASN C 1 14 ? 5.995 -33.959 49.154 1.00 38.71 35 ASN C N 1
ATOM 3280 C CA . ASN C 1 14 ? 6.017 -33.937 47.676 1.00 37.64 35 ASN C CA 1
ATOM 3281 C C . ASN C 1 14 ? 5.627 -32.577 47.116 1.00 34.80 35 ASN C C 1
ATOM 3282 O O . ASN C 1 14 ? 5.142 -32.494 45.998 1.00 34.27 35 ASN C O 1
ATOM 3287 N N . LEU C 1 15 ? 5.811 -31.530 47.913 1.00 33.89 36 LEU C N 1
ATOM 3288 C CA . LEU C 1 15 ? 5.445 -30.170 47.535 1.00 32.00 36 LEU C CA 1
ATOM 3289 C C . LEU C 1 15 ? 3.938 -29.998 47.325 1.00 32.65 36 LEU C C 1
ATOM 3290 O O . LEU C 1 15 ? 3.518 -29.064 46.654 1.00 29.07 36 LEU C O 1
ATOM 3295 N N . GLU C 1 16 ? 3.108 -30.869 47.895 1.00 32.88 37 GLU C N 1
ATOM 3296 C CA . GLU C 1 16 ? 1.665 -30.755 47.610 1.00 33.99 37 GLU C CA 1
ATOM 3297 C C . GLU C 1 16 ? 0.976 -29.505 48.206 1.00 32.34 37 GLU C C 1
ATOM 3298 O O . GLU C 1 16 ? -0.131 -29.171 47.815 1.00 32.47 37 GLU C O 1
ATOM 3304 N N . ASN C 1 17 ? 1.621 -28.803 49.120 1.00 31.12 38 ASN C N 1
ATOM 3305 C CA . ASN C 1 17 ? 1.024 -27.570 49.644 1.00 33.43 38 ASN C CA 1
ATOM 3306 C C . ASN C 1 17 ? 1.679 -26.311 49.095 1.00 31.23 38 ASN C C 1
ATOM 3307 O O . ASN C 1 17 ? 1.587 -25.238 49.715 1.00 30.55 38 ASN C O 1
ATOM 3312 N N . ALA C 1 18 ? 2.287 -26.442 47.913 1.00 29.53 39 ALA C N 1
ATOM 3313 C CA . ALA C 1 18 ? 2.940 -25.316 47.240 1.00 28.46 39 ALA C CA 1
ATOM 3314 C C . ALA C 1 18 ? 2.295 -25.061 45.882 1.00 28.03 39 ALA C C 1
ATOM 3315 O O . ALA C 1 18 ? 1.789 -25.993 45.265 1.00 29.78 39 ALA C O 1
ATOM 3317 N N . ASN C 1 19 ? 2.262 -23.791 45.482 1.00 27.77 40 ASN C N 1
ATOM 3318 C CA . ASN C 1 19 ? 1.977 -23.363 44.116 1.00 29.03 40 ASN C CA 1
ATOM 3319 C C . ASN C 1 19 ? 3.315 -23.069 43.432 1.00 28.74 40 ASN C C 1
ATOM 3320 O O . ASN C 1 19 ? 4.111 -22.209 43.899 1.00 28.27 40 ASN C O 1
ATOM 3325 N N . TYR C 1 20 ? 3.572 -23.835 42.374 1.00 27.00 41 TYR C N 1
ATOM 3326 C CA . TYR C 1 20 ? 4.851 -23.907 41.685 1.00 28.00 41 TYR C CA 1
ATOM 3327 C C . TYR C 1 20 ? 4.650 -24.549 40.328 1.00 28.24 41 TYR C C 1
ATOM 3328 O O . TYR C 1 20 ? 3.628 -25.196 40.086 1.00 28.49 41 TYR C O 1
ATOM 3337 N N . ASN C 1 21 ? 5.645 -24.405 39.465 1.00 27.52 42 ASN C N 1
ATOM 3338 C CA . ASN C 1 21 ? 5.667 -25.061 38.172 1.00 27.53 42 ASN C CA 1
ATOM 3339 C C . ASN C 1 21 ? 6.597 -26.240 38.342 1.00 30.62 42 ASN C C 1
ATOM 3340 O O . ASN C 1 21 ? 7.792 -26.024 38.683 1.00 27.37 42 ASN C O 1
ATOM 3345 N N . PRO C 1 22 ? 6.071 -27.485 38.138 1.00 29.88 43 PRO C N 1
ATOM 3346 C CA . PRO C 1 22 ? 6.902 -28.671 38.353 1.00 30.76 43 PRO C CA 1
ATOM 3347 C C . PRO C 1 22 ? 8.003 -28.874 37.312 1.00 31.17 43 PRO C C 1
ATOM 3348 O O . PRO C 1 22 ? 8.889 -29.715 37.530 1.00 30.34 43 PRO C O 1
ATOM 3352 N N . GLU C 1 23 ? 7.958 -28.115 36.209 1.00 31.46 44 GLU C N 1
ATOM 3353 C CA . GLU C 1 23 ? 9.113 -28.009 35.314 1.00 32.98 44 GLU C CA 1
ATOM 3354 C C . GLU C 1 23 ? 10.213 -27.042 35.798 1.00 32.47 44 GLU C C 1
ATOM 3355 O O . GLU C 1 23 ? 11.302 -27.016 35.232 1.00 35.19 44 GLU C O 1
ATOM 3361 N N . VAL C 1 24 ? 9.930 -26.238 36.817 1.00 32.79 45 VAL C N 1
ATOM 3362 C CA . VAL C 1 24 ? 10.926 -25.353 37.432 1.00 29.03 45 VAL C CA 1
ATOM 3363 C C . VAL C 1 24 ? 11.469 -25.910 38.771 1.00 31.14 45 VAL C C 1
ATOM 3364 O O . VAL C 1 24 ? 12.688 -25.908 39.020 1.00 32.22 45 VAL C O 1
ATOM 3368 N N . TRP C 1 25 ? 10.562 -26.339 39.647 1.00 29.08 46 TRP C N 1
ATOM 3369 C CA . TRP C 1 25 ? 10.920 -26.810 40.978 1.00 28.92 46 TRP C CA 1
ATOM 3370 C C . TRP C 1 25 ? 10.680 -28.286 41.123 1.00 29.29 46 TRP C C 1
ATOM 3371 O O . TRP C 1 25 ? 9.661 -28.807 40.696 1.00 28.86 46 TRP C O 1
ATOM 3382 N N . SER C 1 26 ? 11.621 -28.947 41.771 1.00 30.73 47 SER C N 1
ATOM 3383 C CA . SER C 1 26 ? 11.478 -30.348 42.082 1.00 30.00 47 SER C CA 1
ATOM 3384 C C . SER C 1 26 ? 12.369 -30.695 43.262 1.00 29.45 47 SER C C 1
ATOM 3385 O O . SER C 1 26 ? 13.355 -30.019 43.580 1.00 29.28 47 SER C O 1
ATOM 3388 N N . GLU C 1 27 ? 11.961 -31.752 43.920 1.00 30.15 48 GLU C N 1
ATOM 3389 C CA . GLU C 1 27 ? 12.549 -32.229 45.152 1.00 31.65 48 GLU C CA 1
ATOM 3390 C C . GLU C 1 27 ? 13.128 -33.625 44.823 1.00 30.18 48 GLU C C 1
ATOM 3391 O O . GLU C 1 27 ? 12.415 -34.480 44.301 1.00 28.92 48 GLU C O 1
ATOM 3397 N N . THR C 1 28 ? 14.426 -33.826 45.067 1.00 31.05 49 THR C N 1
ATOM 3398 C CA . THR C 1 28 ? 15.080 -35.141 44.865 1.00 30.00 49 THR C CA 1
ATOM 3399 C C . THR C 1 28 ? 15.863 -35.540 46.104 1.00 29.84 49 THR C C 1
ATOM 3400 O O . THR C 1 28 ? 16.776 -34.819 46.517 1.00 30.52 49 THR C O 1
ATOM 3404 N N . ASP C 1 29 ? 15.512 -36.689 46.682 1.00 28.79 50 ASP C N 1
ATOM 3405 C CA . ASP C 1 29 ? 16.084 -37.179 47.953 1.00 31.87 50 ASP C CA 1
ATOM 3406 C C . ASP C 1 29 ? 16.026 -36.105 49.035 1.00 31.69 50 ASP C C 1
ATOM 3407 O O . ASP C 1 29 ? 16.957 -35.950 49.814 1.00 30.98 50 ASP C O 1
ATOM 3412 N N . GLY C 1 30 ? 14.932 -35.343 49.048 1.00 32.81 51 GLY C N 1
ATOM 3413 C CA . GLY C 1 30 ? 14.707 -34.319 50.059 1.00 31.48 51 GLY C CA 1
ATOM 3414 C C . GLY C 1 30 ? 15.218 -32.941 49.672 1.00 30.68 51 GLY C C 1
ATOM 3415 O O . GLY C 1 30 ? 14.922 -31.965 50.364 1.00 31.71 51 GLY C O 1
ATOM 3416 N N . VAL C 1 31 ? 15.979 -32.862 48.578 1.00 29.70 52 VAL C N 1
ATOM 3417 C CA . VAL C 1 31 ? 16.598 -31.614 48.137 1.00 28.02 52 VAL C CA 1
ATOM 3418 C C . VAL C 1 31 ? 15.745 -30.917 47.076 1.00 27.91 52 VAL C C 1
ATOM 3419 O O . VAL C 1 31 ? 15.519 -31.432 45.964 1.00 28.91 52 VAL C O 1
ATOM 3423 N N . LEU C 1 32 ? 15.227 -29.762 47.457 1.00 26.45 53 LEU C N 1
ATOM 3424 C CA . LEU C 1 32 ? 14.469 -28.909 46.569 1.00 27.62 53 LEU C CA 1
ATOM 3425 C C . LEU C 1 32 ? 15.410 -27.985 45.777 1.00 27.95 53 LEU C C 1
ATOM 3426 O O . LEU C 1 32 ? 16.323 -27.353 46.330 1.00 25.34 53 LEU C O 1
ATOM 3431 N N . GLY C 1 33 ? 15.211 -27.961 44.463 1.00 30.23 54 GLY C N 1
ATOM 3432 C CA . GLY C 1 33 ? 16.003 -27.127 43.584 1.00 29.89 54 GLY C CA 1
ATOM 3433 C C . GLY C 1 33 ? 15.185 -26.519 42.469 1.00 29.33 54 GLY C C 1
ATOM 3434 O O . GLY C 1 33 ? 14.175 -27.070 42.051 1.00 27.16 54 GLY C O 1
ATOM 3435 N N . ALA C 1 34 ? 15.651 -25.366 41.998 1.00 30.13 55 ALA C N 1
ATOM 3436 C CA . ALA C 1 34 ? 15.018 -24.630 40.921 1.00 30.41 55 ALA C CA 1
ATOM 3437 C C . ALA C 1 34 ? 15.953 -24.620 39.723 1.00 30.52 55 ALA C C 1
ATOM 3438 O O . ALA C 1 34 ? 17.136 -24.282 39.842 1.00 32.08 55 ALA C O 1
ATOM 3440 N N . VAL C 1 35 ? 15.420 -24.992 38.561 1.00 32.21 56 VAL C N 1
ATOM 3441 C CA . VAL C 1 35 ? 16.166 -24.916 37.308 1.00 31.15 56 VAL C CA 1
ATOM 3442 C C . VAL C 1 35 ? 15.760 -23.707 36.450 1.00 32.73 56 VAL C C 1
ATOM 3443 O O . VAL C 1 35 ? 16.339 -23.501 35.399 1.00 31.58 56 VAL C O 1
ATOM 3447 N N . LYS C 1 36 ? 14.791 -22.905 36.903 1.00 33.30 57 LYS C N 1
ATOM 3448 C CA . LYS C 1 36 ? 14.422 -21.652 36.224 1.00 34.12 57 LYS C CA 1
ATOM 3449 C C . LYS C 1 36 ? 14.128 -20.575 37.260 1.00 33.66 57 LYS C C 1
ATOM 3450 O O . LYS C 1 36 ? 14.307 -20.808 38.461 1.00 31.55 57 LYS C O 1
ATOM 3456 N N . ASP C 1 37 ? 13.696 -19.403 36.796 1.00 32.37 58 ASP C N 1
ATOM 3457 C CA . ASP C 1 37 ? 13.645 -18.206 37.642 1.00 37.05 58 ASP C CA 1
ATOM 3458 C C . ASP C 1 37 ? 12.376 -18.030 38.488 1.00 37.64 58 ASP C C 1
ATOM 3459 O O . ASP C 1 37 ? 12.402 -17.291 39.460 1.00 43.08 58 ASP C O 1
ATOM 3464 N N . GLU C 1 38 ? 11.313 -18.754 38.207 1.00 36.57 59 GLU C N 1
ATOM 3465 C CA . GLU C 1 38 ? 10.067 -18.560 38.926 1.00 35.10 59 GLU C CA 1
ATOM 3466 C C . GLU C 1 38 ? 10.133 -19.055 40.387 1.00 34.33 59 GLU C C 1
ATOM 3467 O O . GLU C 1 38 ? 10.942 -19.914 40.753 1.00 31.15 59 GLU C O 1
ATOM 3473 N N . SER C 1 39 ? 9.303 -18.447 41.223 1.00 31.83 60 SER C N 1
ATOM 3474 C CA . SER C 1 39 ? 9.255 -18.760 42.628 1.00 32.57 60 SER C CA 1
ATOM 3475 C C . SER C 1 39 ? 8.390 -19.961 42.933 1.00 31.74 60 SER C C 1
ATOM 3476 O O . SER C 1 39 ? 7.567 -20.366 42.107 1.00 30.43 60 SER C O 1
ATOM 3479 N N . ILE C 1 40 ? 8.617 -20.534 44.122 1.00 30.83 61 ILE C N 1
ATOM 3480 C CA . ILE C 1 40 ? 7.733 -21.514 44.706 1.00 29.26 61 ILE C CA 1
ATOM 3481 C C . ILE C 1 40 ? 7.093 -20.852 45.918 1.00 30.05 61 ILE C C 1
ATOM 3482 O O . ILE C 1 40 ? 7.798 -20.280 46.739 1.00 31.39 61 ILE C O 1
ATOM 3487 N N . TRP C 1 41 ? 5.756 -20.919 45.995 1.00 29.87 62 TRP C N 1
ATOM 3488 C CA . TRP C 1 41 ? 4.936 -20.268 47.045 1.00 29.11 62 TRP C CA 1
ATOM 3489 C C . TRP C 1 41 ? 4.135 -21.276 47.872 1.00 30.38 62 TRP C C 1
ATOM 3490 O O . TRP C 1 41 ? 3.652 -22.299 47.345 1.00 29.64 62 TRP C O 1
ATOM 3501 N N . THR C 1 42 ? 3.959 -20.961 49.162 1.00 30.20 63 THR C N 1
ATOM 3502 C CA . THR C 1 42 ? 2.977 -21.649 49.993 1.00 28.89 63 THR C CA 1
ATOM 3503 C C . THR C 1 42 ? 1.569 -21.371 49.444 1.00 29.47 63 THR C C 1
ATOM 3504 O O . THR C 1 42 ? 1.284 -20.252 48.978 1.00 29.81 63 THR C O 1
ATOM 3508 N N . LYS C 1 43 ? 0.708 -22.392 49.481 1.00 31.38 64 LYS C N 1
ATOM 3509 C CA . LYS C 1 43 ? -0.742 -22.237 49.173 1.00 32.35 64 LYS C CA 1
ATOM 3510 C C . LYS C 1 43 ? -1.457 -21.397 50.248 1.00 32.05 64 LYS C C 1
ATOM 3511 O O . LYS C 1 43 ? -2.445 -20.704 49.952 1.00 32.74 64 LYS C O 1
ATOM 3517 N N . ASP C 1 44 ? -0.944 -21.468 51.477 1.00 32.04 65 ASP C N 1
ATOM 3518 C CA . ASP C 1 44 ? -1.491 -20.755 52.630 1.00 32.97 65 ASP C CA 1
ATOM 3519 C C . ASP C 1 44 ? -0.655 -19.560 53.098 1.00 31.54 65 ASP C C 1
ATOM 3520 O O . ASP C 1 44 ? 0.564 -19.456 52.823 1.00 29.69 65 ASP C O 1
ATOM 3525 N N . GLU C 1 45 ? -1.323 -18.688 53.848 1.00 30.49 66 GLU C N 1
ATOM 3526 C CA . GLU C 1 45 ? -0.715 -17.489 54.414 1.00 31.40 66 GLU C CA 1
ATOM 3527 C C . GLU C 1 45 ? -0.225 -17.817 55.827 1.00 31.69 66 GLU C C 1
ATOM 3528 O O . GLU C 1 45 ? -0.720 -18.733 56.480 1.00 33.08 66 GLU C O 1
ATOM 3534 N N . TYR C 1 46 ? 0.755 -17.073 56.291 1.00 32.79 67 TYR C N 1
ATOM 3535 C CA . TYR C 1 46 ? 1.327 -17.308 57.603 1.00 32.00 67 TYR C CA 1
ATOM 3536 C C . TYR C 1 46 ? 1.714 -15.982 58.247 1.00 31.34 67 TYR C C 1
ATOM 3537 O O . TYR C 1 46 ? 2.016 -14.996 57.576 1.00 29.37 67 TYR C O 1
ATOM 3546 N N . GLU C 1 47 ? 1.765 -16.028 59.568 1.00 31.23 68 GLU C N 1
ATOM 3547 C CA . GLU C 1 47 ? 1.877 -14.862 60.417 1.00 32.31 68 GLU C CA 1
ATOM 3548 C C . GLU C 1 47 ? 2.355 -15.419 61.756 1.00 31.65 68 GLU C C 1
ATOM 3549 O O . GLU C 1 47 ? 2.017 -16.533 62.087 1.00 31.62 68 GLU C O 1
ATOM 3555 N N . ASN C 1 48 ? 3.149 -14.680 62.506 1.00 31.46 69 ASN C N 1
ATOM 3556 C CA . ASN C 1 48 ? 3.606 -15.155 63.804 1.00 30.77 69 ASN C CA 1
ATOM 3557 C C . ASN C 1 48 ? 4.246 -16.544 63.797 1.00 29.92 69 ASN C C 1
ATOM 3558 O O . ASN C 1 48 ? 3.774 -17.481 64.459 1.00 29.99 69 ASN C O 1
ATOM 3563 N N . PHE C 1 49 ? 5.362 -16.652 63.099 1.00 29.37 70 PHE C N 1
ATOM 3564 C CA . PHE C 1 49 ? 5.934 -17.953 62.814 1.00 28.52 70 PHE C CA 1
ATOM 3565 C C . PHE C 1 49 ? 7.438 -17.942 62.755 1.00 27.93 70 PHE C C 1
ATOM 3566 O O . PHE C 1 49 ? 8.084 -16.899 62.686 1.00 30.80 70 PHE C O 1
ATOM 3574 N N . GLU C 1 50 ? 7.998 -19.130 62.725 1.00 29.33 71 GLU C N 1
ATOM 3575 C CA . GLU C 1 50 ? 9.385 -19.271 62.418 1.00 27.99 71 GLU C CA 1
ATOM 3576 C C . GLU C 1 50 ? 9.598 -20.300 61.325 1.00 27.67 71 GLU C C 1
ATOM 3577 O O . GLU C 1 50 ? 8.910 -21.331 61.277 1.00 28.04 71 GLU C O 1
ATOM 3583 N N A LEU C 1 51 ? 10.562 -20.020 60.450 0.50 26.12 72 LEU C N 1
ATOM 3584 N N B LEU C 1 51 ? 10.544 -19.973 60.444 0.50 27.21 72 LEU C N 1
ATOM 3585 C CA A LEU C 1 51 ? 10.892 -20.896 59.346 0.50 26.34 72 LEU C CA 1
ATOM 3586 C CA B LEU C 1 51 ? 10.975 -20.829 59.367 0.50 27.94 72 LEU C CA 1
ATOM 3587 C C A LEU C 1 51 ? 12.333 -21.351 59.538 0.50 27.38 72 LEU C C 1
ATOM 3588 C C B LEU C 1 51 ? 12.315 -21.404 59.765 0.50 28.08 72 LEU C C 1
ATOM 3589 O O A LEU C 1 51 ? 13.216 -20.539 59.774 0.50 28.11 72 LEU C O 1
ATOM 3590 O O B LEU C 1 51 ? 13.117 -20.728 60.396 0.50 29.10 72 LEU C O 1
ATOM 3599 N N . ASP C 1 52 ? 12.567 -22.649 59.394 1.00 28.64 73 ASP C N 1
ATOM 3600 C CA . ASP C 1 52 ? 13.888 -23.245 59.606 1.00 29.88 73 ASP C CA 1
ATOM 3601 C C . ASP C 1 52 ? 14.226 -24.019 58.347 1.00 31.12 73 ASP C C 1
ATOM 3602 O O . ASP C 1 52 ? 13.394 -24.769 57.867 1.00 31.73 73 ASP C O 1
ATOM 3607 N N . LEU C 1 53 ? 15.406 -23.808 57.771 1.00 30.91 74 LEU C N 1
ATOM 3608 C CA . LEU C 1 53 ? 15.713 -24.465 56.504 1.00 29.81 74 LEU C CA 1
ATOM 3609 C C . LEU C 1 53 ? 17.216 -24.618 56.323 1.00 29.76 74 LEU C C 1
ATOM 3610 O O . LEU C 1 53 ? 17.993 -23.935 56.991 1.00 28.07 74 LEU C O 1
ATOM 3615 N N . ASP C 1 54 ? 17.632 -25.551 55.473 1.00 27.72 75 ASP C N 1
ATOM 3616 C CA . ASP C 1 54 ? 19.029 -25.564 55.030 1.00 29.36 75 ASP C CA 1
ATOM 3617 C C . ASP C 1 54 ? 18.996 -25.058 53.600 1.00 29.09 75 ASP C C 1
ATOM 3618 O O . ASP C 1 54 ? 18.021 -25.330 52.893 1.00 26.43 75 ASP C O 1
ATOM 3623 N N . PHE C 1 55 ? 20.041 -24.337 53.188 1.00 28.37 76 PHE C N 1
ATOM 3624 C CA . PHE C 1 55 ? 20.207 -23.964 51.799 1.00 27.60 76 PHE C CA 1
ATOM 3625 C C . PHE C 1 55 ? 21.650 -24.072 51.399 1.00 29.87 76 PHE C C 1
ATOM 3626 O O . PHE C 1 55 ? 22.552 -23.961 52.241 1.00 27.26 76 PHE C O 1
ATOM 3634 N N . LYS C 1 56 ? 21.840 -24.294 50.093 1.00 28.74 77 LYS C N 1
ATOM 3635 C CA . LYS C 1 56 ? 23.169 -24.367 49.485 1.00 31.20 77 LYS C CA 1
ATOM 3636 C C . LYS C 1 56 ? 23.226 -23.433 48.281 1.00 30.62 77 LYS C C 1
ATOM 3637 O O . LYS C 1 56 ? 22.324 -23.412 47.436 1.00 30.55 77 LYS C O 1
ATOM 3643 N N . THR C 1 57 ? 24.288 -22.642 48.211 1.00 33.05 78 THR C N 1
ATOM 3644 C CA . THR C 1 57 ? 24.465 -21.738 47.090 1.00 29.35 78 THR C CA 1
ATOM 3645 C C . THR C 1 57 ? 25.312 -22.290 45.967 1.00 31.57 78 THR C C 1
ATOM 3646 O O . THR C 1 57 ? 26.011 -23.315 46.088 1.00 32.73 78 THR C O 1
ATOM 3650 N N . ASP C 1 58 ? 25.175 -21.578 44.853 1.00 31.96 79 ASP C N 1
ATOM 3651 C CA . ASP C 1 58 ? 25.973 -21.725 43.669 1.00 32.55 79 ASP C CA 1
ATOM 3652 C C . ASP C 1 58 ? 26.778 -20.451 43.611 1.00 31.40 79 ASP C C 1
ATOM 3653 O O . ASP C 1 58 ? 26.459 -19.485 44.293 1.00 31.13 79 ASP C O 1
ATOM 3658 N N . VAL C 1 59 ? 27.827 -20.455 42.795 1.00 33.08 80 VAL C N 1
ATOM 3659 C CA . VAL C 1 59 ? 28.586 -19.264 42.532 1.00 31.35 80 VAL C CA 1
ATOM 3660 C C . VAL C 1 59 ? 27.579 -18.259 42.009 1.00 33.36 80 VAL C C 1
ATOM 3661 O O . VAL C 1 59 ? 26.821 -18.550 41.080 1.00 36.39 80 VAL C O 1
ATOM 3665 N N . GLY C 1 60 ? 27.538 -17.095 42.638 1.00 32.01 81 GLY C N 1
ATOM 3666 C CA . GLY C 1 60 ? 26.694 -16.018 42.175 1.00 32.71 81 GLY C CA 1
ATOM 3667 C C . GLY C 1 60 ? 25.232 -16.104 42.554 1.00 31.64 81 GLY C C 1
ATOM 3668 O O . GLY C 1 60 ? 24.457 -15.269 42.127 1.00 32.10 81 GLY C O 1
ATOM 3669 N N . THR C 1 61 ? 24.841 -17.072 43.377 1.00 33.37 82 THR C N 1
ATOM 3670 C CA . THR C 1 61 ? 23.446 -17.189 43.789 1.00 31.11 82 THR C CA 1
ATOM 3671 C C . THR C 1 61 ? 22.860 -15.861 44.259 1.00 32.33 82 THR C C 1
ATOM 3672 O O . THR C 1 61 ? 23.520 -15.089 44.969 1.00 30.15 82 THR C O 1
ATOM 3676 N N . ASN C 1 62 ? 21.623 -15.591 43.828 1.00 32.48 83 ASN C N 1
ATOM 3677 C CA . ASN C 1 62 ? 20.867 -14.471 44.349 1.00 34.36 83 ASN C CA 1
ATOM 3678 C C . ASN C 1 62 ? 19.417 -14.847 44.411 1.00 34.49 83 ASN C C 1
ATOM 3679 O O . ASN C 1 62 ? 18.608 -14.470 43.562 1.00 35.92 83 ASN C O 1
ATOM 3684 N N . SER C 1 63 ? 19.098 -15.582 45.473 1.00 32.34 84 SER C N 1
ATOM 3685 C CA . SER C 1 63 ? 17.745 -16.055 45.763 1.00 33.40 84 SER C CA 1
ATOM 3686 C C . SER C 1 63 ? 17.204 -15.280 46.959 1.00 31.99 84 SER C C 1
ATOM 3687 O O . SER C 1 63 ? 17.644 -14.150 47.272 1.00 32.49 84 SER C O 1
ATOM 3690 N N . GLY C 1 64 ? 16.279 -15.888 47.667 1.00 31.80 85 GLY C N 1
ATOM 3691 C CA . GLY C 1 64 ? 15.664 -15.233 48.779 1.00 32.14 85 GLY C CA 1
ATOM 3692 C C . GLY C 1 64 ? 14.487 -15.971 49.338 1.00 32.10 85 GLY C C 1
ATOM 3693 O O . GLY C 1 64 ? 13.899 -16.797 48.685 1.00 32.03 85 GLY C O 1
ATOM 3694 N N . VAL C 1 65 ? 14.177 -15.642 50.580 1.00 32.79 86 VAL C N 1
ATOM 3695 C CA . VAL C 1 65 ? 12.995 -16.084 51.244 1.00 29.93 86 VAL C CA 1
ATOM 3696 C C . VAL C 1 65 ? 12.082 -14.848 51.287 1.00 31.38 86 VAL C C 1
ATOM 3697 O O . VAL C 1 65 ? 12.488 -13.765 51.747 1.00 31.47 86 VAL C O 1
ATOM 3701 N N . VAL C 1 66 ? 10.872 -14.999 50.748 1.00 30.99 87 VAL C N 1
ATOM 3702 C CA . VAL C 1 66 ? 9.911 -13.914 50.685 1.00 29.31 87 VAL C CA 1
ATOM 3703 C C . VAL C 1 66 ? 8.834 -14.238 51.693 1.00 28.19 87 VAL C C 1
ATOM 3704 O O . VAL C 1 66 ? 8.292 -15.327 51.707 1.00 32.01 87 VAL C O 1
ATOM 3708 N N . VAL C 1 67 ? 8.528 -13.307 52.575 1.00 29.73 88 VAL C N 1
ATOM 3709 C CA . VAL C 1 67 ? 7.523 -13.538 53.631 1.00 26.84 88 VAL C CA 1
ATOM 3710 C C . VAL C 1 67 ? 6.559 -12.365 53.585 1.00 27.62 88 VAL C C 1
ATOM 3711 O O . VAL C 1 67 ? 6.852 -11.357 52.955 1.00 27.91 88 VAL C O 1
ATOM 3715 N N . TYR C 1 68 ? 5.398 -12.532 54.215 1.00 28.67 89 TYR C N 1
ATOM 3716 C CA . TYR C 1 68 ? 4.359 -11.511 54.272 1.00 25.68 89 TYR C CA 1
ATOM 3717 C C . TYR C 1 68 ? 3.946 -11.087 52.861 1.00 29.77 89 TYR C C 1
ATOM 3718 O O . TYR C 1 68 ? 3.711 -9.893 52.584 1.00 30.47 89 TYR C O 1
ATOM 3727 N N . CYS C 1 69 ? 3.846 -12.055 51.950 1.00 30.52 90 CYS C N 1
ATOM 3728 C CA . CYS C 1 69 ? 3.500 -11.706 50.587 1.00 29.47 90 CYS C CA 1
ATOM 3729 C C . CYS C 1 69 ? 2.007 -11.596 50.457 1.00 28.92 90 CYS C C 1
ATOM 3730 O O . CYS C 1 69 ? 1.290 -12.583 50.659 1.00 26.42 90 CYS C O 1
ATOM 3733 N N . THR C 1 70 ? 1.526 -10.410 50.103 1.00 29.35 91 THR C N 1
ATOM 3734 C CA . THR C 1 70 ? 0.071 -10.221 49.913 1.00 29.99 91 THR C CA 1
ATOM 3735 C C . THR C 1 70 ? -0.357 -10.313 48.441 1.00 30.49 91 THR C C 1
ATOM 3736 O O . THR C 1 70 ? -1.509 -10.074 48.132 1.00 30.48 91 THR C O 1
ATOM 3740 N N . ASP C 1 71 ? 0.581 -10.657 47.555 1.00 29.97 92 ASP C N 1
ATOM 3741 C CA . ASP C 1 71 ? 0.336 -10.748 46.120 1.00 30.67 92 ASP C CA 1
ATOM 3742 C C . ASP C 1 71 ? 1.491 -11.501 45.482 1.00 30.66 92 ASP C C 1
ATOM 3743 O O . ASP C 1 71 ? 2.580 -10.967 45.329 1.00 29.84 92 ASP C O 1
ATOM 3748 N N A THR C 1 72 ? 1.226 -12.754 45.138 0.50 31.80 93 THR C N 1
ATOM 3749 N N B THR C 1 72 ? 1.265 -12.755 45.120 0.50 29.49 93 THR C N 1
ATOM 3750 C CA A THR C 1 72 ? 2.244 -13.670 44.627 0.50 32.88 93 THR C CA 1
ATOM 3751 C CA B THR C 1 72 ? 2.359 -13.601 44.640 0.50 28.52 93 THR C CA 1
ATOM 3752 C C A THR C 1 72 ? 2.677 -13.326 43.197 0.50 33.81 93 THR C C 1
ATOM 3753 C C B THR C 1 72 ? 2.705 -13.316 43.179 0.50 31.49 93 THR C C 1
ATOM 3754 O O A THR C 1 72 ? 3.775 -13.697 42.774 0.50 32.83 93 THR C O 1
ATOM 3755 O O B THR C 1 72 ? 3.770 -13.725 42.710 0.50 30.57 93 THR C O 1
ATOM 3762 N N . LYS C 1 73 ? 1.810 -12.622 42.468 1.00 34.57 94 LYS C N 1
ATOM 3763 C CA . LYS C 1 73 ? 2.091 -12.223 41.090 1.00 37.93 94 LYS C CA 1
ATOM 3764 C C . LYS C 1 73 ? 2.974 -10.967 41.141 1.00 37.97 94 LYS C C 1
ATOM 3765 O O . LYS C 1 73 ? 4.129 -10.990 40.718 1.00 40.36 94 LYS C O 1
ATOM 3771 N N . ASP C 1 74 ? 2.447 -9.905 41.750 1.00 36.95 95 ASP C N 1
ATOM 3772 C CA . ASP C 1 74 ? 3.194 -8.683 41.968 1.00 33.06 95 ASP C CA 1
ATOM 3773 C C . ASP C 1 74 ? 3.773 -8.659 43.375 1.00 32.45 95 ASP C C 1
ATOM 3774 O O . ASP C 1 74 ? 3.322 -7.884 44.231 1.00 28.87 95 ASP C O 1
ATOM 3779 N N . TRP C 1 75 ? 4.783 -9.497 43.595 1.00 30.22 96 TRP C N 1
ATOM 3780 C CA . TRP C 1 75 ? 5.294 -9.757 44.936 1.00 30.22 96 TRP C CA 1
ATOM 3781 C C . TRP C 1 75 ? 6.289 -8.743 45.389 1.00 30.02 96 TRP C C 1
ATOM 3782 O O . TRP C 1 75 ? 6.437 -8.509 46.606 1.00 29.66 96 TRP C O 1
ATOM 3793 N N . ILE C 1 76 ? 6.982 -8.137 44.436 1.00 27.51 97 ILE C N 1
ATOM 3794 C CA . ILE C 1 76 ? 8.133 -7.304 44.787 1.00 28.29 97 ILE C CA 1
ATOM 3795 C C . ILE C 1 76 ? 7.763 -6.184 45.791 1.00 28.29 97 ILE C C 1
ATOM 3796 O O . ILE C 1 76 ? 8.401 -6.072 46.830 1.00 29.01 97 ILE C O 1
ATOM 3801 N N . PRO C 1 77 ? 6.727 -5.369 45.487 1.00 28.75 98 PRO C N 1
ATOM 3802 C CA . PRO C 1 77 ? 6.347 -4.286 46.416 1.00 29.99 98 PRO C CA 1
ATOM 3803 C C . PRO C 1 77 ? 5.310 -4.680 47.489 1.00 30.55 98 PRO C C 1
ATOM 3804 O O . PRO C 1 77 ? 4.865 -3.814 48.243 1.00 32.81 98 PRO C O 1
ATOM 3808 N N . ASN C 1 78 ? 4.929 -5.962 47.518 1.00 31.05 99 ASN C N 1
ATOM 3809 C CA . ASN C 1 78 ? 3.907 -6.509 48.410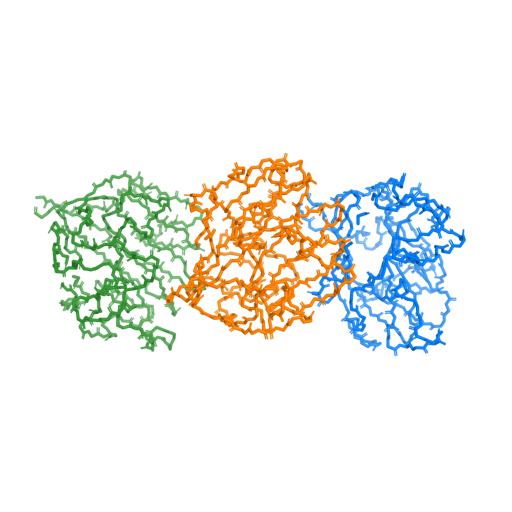 1.00 29.25 99 ASN C CA 1
ATOM 3810 C C . ASN C 1 78 ? 4.463 -7.648 49.264 1.00 30.76 99 ASN C C 1
ATOM 3811 O O . ASN C 1 78 ? 3.839 -8.705 49.373 1.00 29.57 99 ASN C O 1
ATOM 3816 N N . SER C 1 79 ? 5.652 -7.452 49.828 1.00 29.83 100 SER C N 1
ATOM 3817 C CA . SER C 1 79 ? 6.340 -8.512 50.593 1.00 28.23 100 SER C CA 1
ATOM 3818 C C . SER C 1 79 ? 7.636 -8.018 51.228 1.00 30.63 100 SER C C 1
ATOM 3819 O O . SER C 1 79 ? 8.106 -6.932 50.942 1.00 31.29 100 SER C O 1
ATOM 3822 N N . VAL C 1 80 ? 8.201 -8.859 52.093 1.00 29.40 101 VAL C N 1
ATOM 3823 C CA . VAL C 1 80 ? 9.500 -8.640 52.666 1.00 29.62 101 VAL C CA 1
ATOM 3824 C C . VAL C 1 80 ? 10.396 -9.755 52.132 1.00 29.35 101 VAL C C 1
ATOM 3825 O O . VAL C 1 80 ? 10.005 -10.936 52.149 1.00 27.37 101 VAL C O 1
ATOM 3829 N N . GLU C 1 81 ? 11.575 -9.386 51.656 1.00 27.78 102 GLU C N 1
ATOM 3830 C CA . GLU C 1 81 ? 12.527 -10.334 51.081 1.00 29.76 102 GLU C CA 1
ATOM 3831 C C . GLU C 1 81 ? 13.791 -10.495 51.937 1.00 30.15 102 GLU C C 1
ATOM 3832 O O . GLU C 1 81 ? 14.547 -9.535 52.132 1.00 27.71 102 GLU C O 1
ATOM 3838 N N . ILE C 1 82 ? 14.015 -11.709 52.442 1.00 29.48 103 ILE C N 1
ATOM 3839 C CA . ILE C 1 82 ? 15.272 -12.040 53.119 1.00 30.12 103 ILE C CA 1
ATOM 3840 C C . ILE C 1 82 ? 16.223 -12.557 52.049 1.00 28.90 103 ILE C C 1
ATOM 3841 O O . ILE C 1 82 ? 15.968 -13.591 51.408 1.00 30.70 103 ILE C O 1
ATOM 3846 N N . GLN C 1 83 ? 17.306 -11.835 51.840 1.00 30.69 104 GLN C N 1
ATOM 3847 C CA . GLN C 1 83 ? 18.271 -12.208 50.816 1.00 30.14 104 GLN C CA 1
ATOM 3848 C C . GLN C 1 83 ? 18.926 -13.567 51.088 1.00 31.98 104 GLN C C 1
ATOM 3849 O O . GLN C 1 83 ? 19.288 -13.868 52.223 1.00 29.43 104 GLN C O 1
ATOM 3855 N N . ILE C 1 84 ? 19.115 -14.362 50.038 1.00 30.34 105 ILE C N 1
ATOM 3856 C CA . ILE C 1 84 ? 20.060 -15.473 50.074 1.00 29.49 105 ILE C CA 1
ATOM 3857 C C . ILE C 1 84 ? 21.011 -15.196 48.927 1.00 31.22 105 ILE C C 1
ATOM 3858 O O . ILE C 1 84 ? 20.583 -15.137 47.777 1.00 31.90 105 ILE C O 1
ATOM 3863 N N . ALA C 1 85 ? 22.287 -14.951 49.229 1.00 31.29 106 ALA C N 1
ATOM 3864 C CA . ALA C 1 85 ? 23.246 -14.560 48.212 1.00 29.58 106 ALA C CA 1
ATOM 3865 C C . ALA C 1 85 ? 24.592 -15.225 48.435 1.00 30.53 106 ALA C C 1
ATOM 3866 O O . ALA C 1 85 ? 25.000 -15.476 49.584 1.00 30.25 106 ALA C O 1
ATOM 3868 N N . ASP C 1 86 ? 25.285 -15.492 47.334 1.00 30.66 107 ASP C N 1
ATOM 3869 C CA . ASP C 1 86 ? 26.667 -15.904 47.398 1.00 31.24 107 ASP C CA 1
ATOM 3870 C C . ASP C 1 86 ? 27.572 -14.698 47.654 1.00 32.12 107 ASP C C 1
ATOM 3871 O O . ASP C 1 86 ? 28.110 -14.057 46.725 1.00 34.93 107 ASP C O 1
ATOM 3876 N N . ASP C 1 87 ? 27.763 -14.407 48.929 1.00 31.06 108 ASP C N 1
ATOM 3877 C CA . ASP C 1 87 ? 28.607 -13.299 49.350 1.00 30.22 108 ASP C CA 1
ATOM 3878 C C . ASP C 1 87 ? 30.052 -13.435 48.885 1.00 31.04 108 ASP C C 1
ATOM 3879 O O . ASP C 1 87 ? 30.772 -12.436 48.870 1.00 28.98 108 ASP C O 1
ATOM 3884 N N . HIS C 1 88 ? 30.495 -14.656 48.566 1.00 31.10 109 HIS C N 1
ATOM 3885 C CA . HIS C 1 88 ? 31.915 -14.887 48.261 1.00 31.86 109 HIS C CA 1
ATOM 3886 C C . HIS C 1 88 ? 32.335 -14.551 46.829 1.00 33.75 109 HIS C C 1
ATOM 3887 O O . HIS C 1 88 ? 33.518 -14.619 46.516 1.00 34.04 109 HIS C O 1
ATOM 3894 N N . CYS C 1 89 ? 31.387 -14.178 45.971 1.00 35.04 110 CYS C N 1
ATOM 3895 C CA . CYS C 1 89 ? 31.711 -13.826 44.606 1.00 39.31 110 CYS C CA 1
ATOM 3896 C C . CYS C 1 89 ? 31.758 -12.306 44.415 1.00 40.34 110 CYS C C 1
ATOM 3897 O O . CYS C 1 89 ? 30.971 -11.585 45.038 1.00 41.66 110 CYS C O 1
ATOM 3900 N N . GLU C 1 90 ? 32.632 -11.841 43.522 1.00 38.65 111 GLU C N 1
ATOM 3901 C CA . GLU C 1 90 ? 32.851 -10.409 43.301 1.00 38.04 111 GLU C CA 1
ATOM 3902 C C . GLU C 1 90 ? 31.589 -9.571 43.009 1.00 37.23 111 GLU C C 1
ATOM 3903 O O . GLU C 1 90 ? 31.535 -8.409 43.407 1.00 38.24 111 GLU C O 1
ATOM 3905 N N . LYS C 1 91 ? 30.583 -10.127 42.330 1.00 36.06 112 LYS C N 1
ATOM 3906 C CA . LYS C 1 91 ? 29.334 -9.373 42.062 1.00 34.61 112 LYS C CA 1
ATOM 3907 C C . LYS C 1 91 ? 28.574 -9.006 43.345 1.00 35.01 112 LYS C C 1
ATOM 3908 O O . LYS C 1 91 ? 28.070 -7.887 43.466 1.00 35.86 112 LYS C O 1
ATOM 3914 N N . TRP C 1 92 ? 28.473 -9.944 44.287 1.00 33.98 113 TRP C N 1
ATOM 3915 C CA . TRP C 1 92 ? 27.733 -9.713 45.543 1.00 33.22 113 TRP C CA 1
ATOM 3916 C C . TRP C 1 92 ? 28.633 -9.380 46.746 1.00 32.79 113 TRP C C 1
ATOM 3917 O O . TRP C 1 92 ? 28.147 -8.840 47.734 1.00 33.66 113 TRP C O 1
ATOM 3928 N N . GLY C 1 93 ? 29.929 -9.694 46.656 1.00 33.77 114 GLY C N 1
ATOM 3929 C CA . GLY C 1 93 ? 30.936 -9.281 47.651 1.00 34.20 114 GLY C CA 1
ATOM 3930 C C . GLY C 1 93 ? 31.125 -7.771 47.708 1.00 34.84 114 GLY C C 1
ATOM 3931 O O . GLY C 1 93 ? 31.085 -7.182 48.793 1.00 34.71 114 GLY C O 1
ATOM 3932 N N . ASN C 1 94 ? 31.358 -7.147 46.546 1.00 35.45 115 ASN C N 1
ATOM 3933 C CA . ASN C 1 94 ? 31.113 -5.706 46.400 1.00 35.93 115 ASN C CA 1
ATOM 3934 C C . ASN C 1 94 ? 29.614 -5.655 46.263 1.00 36.81 115 ASN C C 1
ATOM 3935 O O . ASN C 1 94 ? 28.997 -6.660 45.935 1.00 37.02 115 ASN C O 1
ATOM 3940 N N . GLY C 1 95 ? 29.015 -4.501 46.481 1.00 38.65 116 GLY C N 1
ATOM 3941 C CA . GLY C 1 95 ? 27.552 -4.425 46.489 1.00 38.35 116 GLY C CA 1
ATOM 3942 C C . GLY C 1 95 ? 27.096 -3.978 47.854 1.00 37.75 116 GLY C C 1
ATOM 3943 O O . GLY C 1 95 ? 27.876 -4.016 48.808 1.00 40.92 116 GLY C O 1
ATOM 3944 N N . LYS C 1 96 ? 25.841 -3.565 47.962 1.00 35.09 117 LYS C N 1
ATOM 3945 C CA . LYS C 1 96 ? 25.364 -2.982 49.192 1.00 34.40 117 LYS C CA 1
ATOM 3946 C C . LYS C 1 96 ? 25.136 -4.033 50.288 1.00 33.95 117 LYS C C 1
ATOM 3947 O O . LYS C 1 96 ? 24.776 -5.179 49.998 1.00 33.06 117 LYS C O 1
ATOM 3952 N N . PRO C 1 97 ? 25.327 -3.631 51.559 1.00 33.41 118 PRO C N 1
ATOM 3953 C CA . PRO C 1 97 ? 24.968 -4.431 52.740 1.00 33.29 118 PRO C CA 1
ATOM 3954 C C . PRO C 1 97 ? 23.619 -5.125 52.610 1.00 32.67 118 PRO C C 1
ATOM 3955 O O . PRO C 1 97 ? 23.517 -6.319 52.865 1.00 33.71 118 PRO C O 1
ATOM 3959 N N . TYR C 1 98 ? 22.605 -4.390 52.166 1.00 33.33 119 TYR C N 1
ATOM 3960 C CA . TYR C 1 98 ? 21.255 -4.938 52.039 1.00 30.55 119 TYR C CA 1
ATOM 3961 C C . TYR C 1 98 ? 21.022 -5.976 50.901 1.00 31.23 119 TYR C C 1
ATOM 3962 O O . TYR C 1 98 ? 19.910 -6.520 50.771 1.00 29.51 119 TYR C O 1
ATOM 3971 N N . GLU C 1 99 ? 22.065 -6.262 50.109 1.00 31.05 120 GLU C N 1
ATOM 3972 C CA . GLU C 1 99 ? 22.049 -7.274 49.056 1.00 32.52 120 GLU C CA 1
ATOM 3973 C C . GLU C 1 99 ? 22.720 -8.581 49.460 1.00 34.13 120 GLU C C 1
ATOM 3974 O O . GLU C 1 99 ? 22.682 -9.559 48.728 1.00 35.59 120 GLU C O 1
ATOM 3980 N N . LYS C 1 100 ? 23.334 -8.612 50.623 1.00 34.80 121 LYS C N 1
ATOM 3981 C CA . LYS C 1 100 ? 24.084 -9.783 51.010 1.00 34.44 121 LYS C CA 1
ATOM 3982 C C . LYS C 1 100 ? 23.243 -10.786 51.784 1.00 33.99 121 LYS C C 1
ATOM 3983 O O . LYS C 1 100 ? 22.101 -10.530 52.125 1.00 35.31 121 LYS C O 1
ATOM 3989 N N . CYS C 1 101 ? 23.805 -11.951 52.026 1.00 31.94 122 CYS C N 1
ATOM 3990 C CA . CYS C 1 101 ? 23.049 -13.016 52.609 1.00 29.57 122 CYS C CA 1
ATOM 3991 C C . CYS C 1 101 ? 22.543 -12.639 53.996 1.00 29.60 122 CYS C C 1
ATOM 3992 O O . CYS C 1 101 ? 23.298 -12.160 54.843 1.00 32.62 122 CYS C O 1
ATOM 3995 N N . GLY C 1 102 ? 21.252 -12.838 54.226 1.00 29.80 123 GLY C N 1
ATOM 3996 C CA . GLY C 1 102 ? 20.672 -12.580 55.544 1.00 30.32 123 GLY C CA 1
ATOM 3997 C C . GLY C 1 102 ? 20.061 -11.206 55.679 1.00 29.18 123 GLY C C 1
ATOM 3998 O O . GLY C 1 102 ? 19.320 -10.956 56.624 1.00 31.20 123 GLY C O 1
ATOM 3999 N N . ALA C 1 103 ? 20.340 -10.336 54.709 1.00 28.76 124 ALA C N 1
ATOM 4000 C CA . ALA C 1 103 ? 19.842 -8.959 54.705 1.00 29.17 124 ALA C CA 1
ATOM 4001 C C . ALA C 1 103 ? 18.338 -8.930 54.459 1.00 29.53 124 ALA C C 1
ATOM 4002 O O . ALA C 1 103 ? 17.789 -9.861 53.892 1.00 29.54 124 ALA C O 1
ATOM 4004 N N . ILE C 1 104 ? 17.671 -7.860 54.881 1.00 29.18 125 ILE C N 1
ATOM 4005 C CA . ILE C 1 104 ? 16.313 -7.599 54.414 1.00 28.68 125 ILE C CA 1
ATOM 4006 C C . ILE C 1 104 ? 16.491 -6.734 53.174 1.00 29.34 125 ILE C C 1
ATOM 4007 O O . ILE C 1 104 ? 16.833 -5.556 53.300 1.00 29.18 125 ILE C O 1
ATOM 4012 N N . TYR C 1 105 ? 16.248 -7.291 51.980 1.00 27.93 126 TYR C N 1
ATOM 4013 C CA . TYR C 1 105 ? 16.623 -6.584 50.750 1.00 27.54 126 TYR C CA 1
ATOM 4014 C C . TYR C 1 105 ? 16.090 -5.145 50.710 1.00 28.89 126 TYR C C 1
ATOM 4015 O O . TYR C 1 105 ? 14.905 -4.877 50.960 1.00 29.63 126 TYR C O 1
ATOM 4024 N N . GLY C 1 106 ? 17.003 -4.229 50.418 1.00 27.22 127 GLY C N 1
ATOM 4025 C CA . GLY C 1 106 ? 16.701 -2.825 50.236 1.00 27.33 127 GLY C CA 1
ATOM 4026 C C . GLY C 1 106 ? 16.454 -2.041 51.485 1.00 26.28 127 GLY C C 1
ATOM 4027 O O . GLY C 1 106 ? 16.224 -0.849 51.411 1.00 25.02 127 GLY C O 1
ATOM 4028 N N . HIS C 1 107 ? 16.544 -2.694 52.645 1.00 28.83 128 HIS C N 1
ATOM 4029 C CA . HIS C 1 107 ? 16.083 -2.081 53.897 1.00 29.32 128 HIS C CA 1
ATOM 4030 C C . HIS C 1 107 ? 17.033 -2.221 55.056 1.00 27.49 128 HIS C C 1
ATOM 4031 O O . HIS C 1 107 ? 17.195 -1.287 55.849 1.00 25.23 128 HIS C O 1
ATOM 4038 N N . LEU C 1 108 ? 17.634 -3.396 55.193 1.00 28.95 129 LEU C N 1
ATOM 4039 C CA . LEU C 1 108 ? 18.564 -3.603 56.304 1.00 28.10 129 LEU C CA 1
ATOM 4040 C C . LEU C 1 108 ? 19.653 -4.611 55.993 1.00 29.32 129 LEU C C 1
ATOM 4041 O O . LEU C 1 108 ? 19.389 -5.787 55.722 1.00 30.47 129 LEU C O 1
ATOM 4046 N N . GLY C 1 109 ? 20.885 -4.156 56.072 1.00 27.66 130 GLY C N 1
ATOM 4047 C CA . GLY C 1 109 ? 22.028 -5.011 55.851 1.00 28.60 130 GLY C CA 1
ATOM 4048 C C . GLY C 1 109 ? 22.224 -5.924 57.015 1.00 30.33 130 GLY C C 1
ATOM 4049 O O . GLY C 1 109 ? 21.778 -5.622 58.131 1.00 31.06 130 GLY C O 1
ATOM 4050 N N . ALA C 1 110 ? 22.864 -7.061 56.747 1.00 33.04 131 ALA C N 1
ATOM 4051 C CA . ALA C 1 110 ? 23.245 -8.009 57.771 1.00 33.40 131 ALA C CA 1
ATOM 4052 C C . ALA C 1 110 ? 24.421 -7.398 58.537 1.00 34.33 131 ALA C C 1
ATOM 4053 O O . ALA C 1 110 ? 25.164 -6.560 57.983 1.00 33.43 131 ALA C O 1
ATOM 4055 N N . VAL C 1 111 ? 24.621 -7.812 59.793 1.00 34.34 132 VAL C N 1
ATOM 4056 C CA . VAL C 1 111 ? 25.703 -7.223 60.593 1.00 36.36 132 VAL C CA 1
ATOM 4057 C C . VAL C 1 111 ? 27.072 -7.417 59.957 1.00 36.28 132 VAL C C 1
ATOM 4058 O O . VAL C 1 111 ? 27.984 -6.620 60.190 1.00 35.58 132 VAL C O 1
ATOM 4062 N N . GLN C 1 112 ? 27.212 -8.482 59.176 1.00 36.32 133 GLN C N 1
ATOM 4063 C CA . GLN C 1 112 ? 28.503 -8.936 58.687 1.00 38.85 133 GLN C CA 1
ATOM 4064 C C . GLN C 1 112 ? 28.219 -9.766 57.442 1.00 37.49 133 GLN C C 1
ATOM 4065 O O . GLN C 1 112 ? 27.269 -10.535 57.425 1.00 34.50 133 GLN C O 1
ATOM 4071 N N . ASP C 1 113 ? 28.992 -9.589 56.376 1.00 37.06 134 ASP C N 1
ATOM 4072 C CA . ASP C 1 113 ? 28.814 -10.444 55.196 1.00 36.56 134 ASP C CA 1
ATOM 4073 C C . ASP C 1 113 ? 29.721 -11.664 55.369 1.00 34.07 134 ASP C C 1
ATOM 4074 O O . ASP C 1 113 ? 30.456 -11.767 56.378 1.00 31.51 134 ASP C O 1
ATOM 4079 N N . LYS C 1 114 ? 29.637 -12.592 54.416 1.00 30.22 135 LYS C N 1
ATOM 4080 C CA . LYS C 1 114 ? 30.370 -13.857 54.432 1.00 29.85 135 LYS C CA 1
ATOM 4081 C C . LYS C 1 114 ? 30.111 -14.760 55.654 1.00 30.49 135 LYS C C 1
ATOM 4082 O O . LYS C 1 114 ? 30.947 -15.597 56.017 1.00 33.17 135 LYS C O 1
ATOM 4088 N N . VAL C 1 115 ? 28.931 -14.639 56.248 1.00 30.76 136 VAL C N 1
ATOM 4089 C CA . VAL C 1 115 ? 28.454 -15.620 57.239 1.00 30.21 136 VAL C CA 1
ATOM 4090 C C . VAL C 1 115 ? 27.958 -16.867 56.506 1.00 30.45 136 VAL C C 1
ATOM 4091 O O . VAL C 1 115 ? 28.159 -17.992 56.959 1.00 30.06 136 VAL C O 1
ATOM 4095 N N . VAL C 1 116 ? 27.315 -16.663 55.365 1.00 30.88 137 VAL C N 1
ATOM 4096 C CA . VAL C 1 116 ? 27.018 -17.763 54.454 1.00 29.23 137 VAL C CA 1
ATOM 4097 C C . VAL C 1 116 ? 28.348 -18.403 54.050 1.00 30.18 137 VAL C C 1
ATOM 4098 O O . VAL C 1 116 ? 29.391 -17.716 53.926 1.00 29.37 137 VAL C O 1
ATOM 4102 N N . LYS C 1 117 ? 28.306 -19.706 53.821 1.00 28.35 138 LYS C N 1
ATOM 4103 C CA . LYS C 1 117 ? 29.495 -20.459 53.471 1.00 30.17 138 LYS C CA 1
ATOM 4104 C C . LYS C 1 117 ? 29.650 -20.402 51.969 1.00 30.02 138 LYS C C 1
ATOM 4105 O O . LYS C 1 117 ? 28.791 -19.886 51.289 1.00 32.28 138 LYS C O 1
ATOM 4111 N N . LYS C 1 118 ? 30.772 -20.905 51.469 1.00 30.83 139 LYS C N 1
ATOM 4112 C CA . LYS C 1 118 ? 31.076 -20.779 50.061 1.00 32.38 139 LYS C CA 1
ATOM 4113 C C . LYS C 1 118 ? 30.111 -21.678 49.264 1.00 31.77 139 LYS C C 1
ATOM 4114 O O . LYS C 1 118 ? 29.544 -22.637 49.808 1.00 31.07 139 LYS C O 1
ATOM 4120 N N . PRO C 1 119 ? 29.895 -21.349 47.984 1.00 30.84 140 PRO C N 1
ATOM 4121 C CA . PRO C 1 119 ? 29.067 -22.191 47.128 1.00 30.98 140 PRO C CA 1
ATOM 4122 C C . PRO C 1 119 ? 29.372 -23.671 47.324 1.00 31.08 140 PRO C C 1
ATOM 4123 O O . PRO C 1 119 ? 30.549 -24.054 47.448 1.00 30.79 140 PRO C O 1
ATOM 4127 N N . GLY C 1 120 ? 28.323 -24.484 47.381 1.00 30.44 141 GLY C N 1
ATOM 4128 C CA . GLY C 1 120 ? 28.479 -25.936 47.485 1.00 30.56 141 GLY C CA 1
ATOM 4129 C C . GLY C 1 120 ? 28.401 -26.515 48.885 1.00 30.37 141 GLY C C 1
ATOM 4130 O O . GLY C 1 120 ? 28.306 -27.723 49.047 1.00 29.92 141 GLY C O 1
ATOM 4131 N N . GLU C 1 121 ? 28.447 -25.650 49.889 1.00 31.28 142 GLU C N 1
ATOM 4132 C CA . GLU C 1 121 ? 28.310 -26.029 51.293 1.00 31.53 142 GLU C CA 1
ATOM 4133 C C . GLU C 1 121 ? 26.890 -25.762 51.747 1.00 30.41 142 GLU C C 1
ATOM 4134 O O . GLU C 1 121 ? 26.282 -24.792 51.315 1.00 32.17 142 GLU C O 1
ATOM 4140 N N . TRP C 1 122 ? 26.368 -26.609 52.625 1.00 30.20 143 TRP C N 1
ATOM 4141 C CA . TRP C 1 122 ? 25.055 -26.377 53.247 1.00 30.25 143 TRP C CA 1
ATOM 4142 C C . TRP C 1 122 ? 25.149 -25.334 54.364 1.00 30.70 143 TRP C C 1
ATOM 4143 O O . TRP C 1 122 ? 26.148 -25.249 55.103 1.00 30.19 143 TRP C O 1
ATOM 4154 N N . ASN C 1 123 ? 24.082 -24.535 54.432 1.00 30.69 144 ASN C N 1
ATOM 4155 C CA . ASN C 1 123 ? 23.912 -23.434 55.344 1.00 27.92 144 ASN C CA 1
ATOM 4156 C C . ASN C 1 123 ? 22.673 -23.699 56.120 1.00 27.74 144 ASN C C 1
ATOM 4157 O O . ASN C 1 123 ? 21.785 -24.389 55.631 1.00 29.38 144 ASN C O 1
ATOM 4162 N N A HIS C 1 124 ? 22.610 -23.186 57.337 0.60 27.39 145 HIS C N 1
ATOM 4163 N N B HIS C 1 124 ? 22.623 -23.188 57.351 0.40 27.48 145 HIS C N 1
ATOM 4164 C CA A HIS C 1 124 ? 21.370 -23.213 58.073 0.60 26.23 145 HIS C CA 1
ATOM 4165 C CA B HIS C 1 124 ? 21.433 -23.241 58.208 0.40 26.56 145 HIS C CA 1
ATOM 4166 C C A HIS C 1 124 ? 20.840 -21.817 58.235 0.60 25.81 145 HIS C C 1
ATOM 4167 C C B HIS C 1 124 ? 20.847 -21.830 58.285 0.40 26.28 145 HIS C C 1
ATOM 4168 O O A HIS C 1 124 ? 21.590 -20.875 58.410 0.60 26.56 145 HIS C O 1
ATOM 4169 O O B HIS C 1 124 ? 21.591 -20.875 58.450 0.40 26.83 145 HIS C O 1
ATOM 4190 N N . ARG C 1 126 ? 17.434 -19.706 60.162 1.00 25.88 147 ARG C N 1
ATOM 4191 C CA . ARG C 1 126 ? 16.174 -19.610 60.892 1.00 26.80 147 ARG C CA 1
ATOM 4192 C C . ARG C 1 126 ? 15.697 -18.193 60.740 1.00 27.83 147 ARG C C 1
ATOM 4193 O O . ARG C 1 126 ? 16.483 -17.268 60.833 1.00 29.15 147 ARG C O 1
ATOM 4201 N N . ILE C 1 127 ? 14.408 -18.022 60.488 1.00 29.20 148 ILE C N 1
ATOM 4202 C CA . ILE C 1 127 ? 13.808 -16.713 60.312 1.00 29.43 148 ILE C CA 1
ATOM 4203 C C . ILE C 1 127 ? 12.583 -16.677 61.219 1.00 27.73 148 ILE C C 1
ATOM 4204 O O . ILE C 1 127 ? 11.647 -17.437 61.031 1.00 28.27 148 ILE C O 1
ATOM 4209 N N . LYS C 1 128 ? 12.607 -15.772 62.196 1.00 30.28 149 LYS C N 1
ATOM 4210 C CA . LYS C 1 128 ? 11.463 -15.526 63.078 1.00 29.45 149 LYS C CA 1
ATOM 4211 C C . LYS C 1 128 ? 10.694 -14.310 62.608 1.00 29.12 149 LYS C C 1
ATOM 4212 O O . LYS C 1 128 ? 11.251 -13.228 62.419 1.00 28.50 149 LYS C O 1
ATOM 4218 N N . CYS C 1 129 ? 9.400 -14.498 62.427 1.00 29.63 150 CYS C N 1
ATOM 4219 C CA . CYS C 1 129 ? 8.536 -13.426 61.940 1.00 30.32 150 CYS C CA 1
ATOM 4220 C C . CYS C 1 129 ? 7.354 -13.301 62.866 1.00 29.17 150 CYS C C 1
ATOM 4221 O O . CYS C 1 129 ? 6.427 -14.097 62.802 1.00 29.88 150 CYS C O 1
ATOM 4224 N N . ALA C 1 130 ? 7.399 -12.315 63.751 1.00 30.49 151 ALA C N 1
ATOM 4225 C CA . ALA C 1 130 ? 6.334 -12.113 64.746 1.00 29.43 151 ALA C CA 1
ATOM 4226 C C . ALA C 1 130 ? 5.886 -10.682 64.570 1.00 29.23 151 ALA C C 1
ATOM 4227 O O . ALA C 1 130 ? 6.499 -9.782 65.093 1.00 28.45 151 ALA C O 1
ATOM 4229 N N . GLY C 1 131 ? 4.840 -10.481 63.781 1.00 30.97 152 GLY C N 1
ATOM 4230 C CA . GLY C 1 131 ? 4.412 -9.145 63.404 1.00 28.96 152 GLY C CA 1
ATOM 4231 C C . GLY C 1 131 ? 5.518 -8.367 62.698 1.00 28.54 152 GLY C C 1
ATOM 4232 O O . GLY C 1 131 ? 6.135 -8.843 61.719 1.00 26.38 152 GLY C O 1
ATOM 4233 N N . GLN C 1 132 ? 5.752 -7.165 63.224 1.00 28.30 153 GLN C N 1
ATOM 4234 C CA . GLN C 1 132 ? 6.757 -6.227 62.725 1.00 29.44 153 GLN C CA 1
ATOM 4235 C C . GLN C 1 132 ? 8.228 -6.616 63.063 1.00 30.95 153 GLN C C 1
ATOM 4236 O O . GLN C 1 132 ? 9.206 -5.987 62.585 1.00 30.89 153 GLN C O 1
ATOM 4242 N N . HIS C 1 133 ? 8.378 -7.685 63.839 1.00 30.49 154 HIS C N 1
ATOM 4243 C CA . HIS C 1 133 ? 9.672 -8.138 64.256 1.00 29.58 154 HIS C CA 1
ATOM 4244 C C . HIS C 1 133 ? 10.114 -9.331 63.420 1.00 28.91 154 HIS C C 1
ATOM 4245 O O . HIS C 1 133 ? 9.427 -10.332 63.335 1.00 31.48 154 HIS C O 1
ATOM 4252 N N . ILE C 1 134 ? 11.230 -9.163 62.725 1.00 29.47 155 ILE C N 1
ATOM 4253 C CA . ILE C 1 134 ? 11.829 -10.205 61.941 1.00 28.88 155 ILE C CA 1
ATOM 4254 C C . ILE C 1 134 ? 13.264 -10.399 62.407 1.00 29.28 155 ILE C C 1
ATOM 4255 O O . ILE C 1 134 ? 13.992 -9.442 62.523 1.00 30.08 155 ILE C O 1
ATOM 4276 N N . VAL C 1 136 ? 16.801 -12.856 61.625 1.00 28.84 157 VAL C N 1
ATOM 4277 C CA . VAL C 1 136 ? 17.440 -13.847 60.725 1.00 28.99 157 VAL C CA 1
ATOM 4278 C C . VAL C 1 136 ? 18.654 -14.422 61.443 1.00 27.48 157 VAL C C 1
ATOM 4279 O O . VAL C 1 136 ? 19.556 -13.684 61.849 1.00 29.05 157 VAL C O 1
ATOM 4283 N N . ILE C 1 137 ? 18.661 -15.745 61.606 1.00 26.41 158 ILE C N 1
ATOM 4284 C CA . ILE C 1 137 ? 19.810 -16.452 62.165 1.00 24.79 158 ILE C CA 1
ATOM 4285 C C . ILE C 1 137 ? 20.404 -17.327 61.082 1.00 26.18 158 ILE C C 1
ATOM 4286 O O . ILE C 1 137 ? 19.765 -18.280 60.621 1.00 28.94 158 ILE C O 1
ATOM 4291 N N . LEU C 1 138 ? 21.641 -17.006 60.713 1.00 25.49 159 LEU C N 1
ATOM 4292 C CA . LEU C 1 138 ? 22.329 -17.603 59.599 1.00 26.09 159 LEU C CA 1
ATOM 4293 C C . LEU C 1 138 ? 23.559 -18.285 60.149 1.00 26.42 159 LEU C C 1
ATOM 4294 O O . LEU C 1 138 ? 24.444 -17.628 60.701 1.00 28.33 159 LEU C O 1
ATOM 4299 N N . ASN C 1 139 ? 23.600 -19.600 59.971 1.00 26.35 160 ASN C N 1
ATOM 4300 C CA . ASN C 1 139 ? 24.656 -20.450 60.477 1.00 25.59 160 ASN C CA 1
ATOM 4301 C C . ASN C 1 139 ? 24.900 -20.190 61.943 1.00 26.50 160 ASN C C 1
ATOM 4302 O O . ASN C 1 139 ? 26.040 -20.220 62.418 1.00 26.83 160 ASN C O 1
ATOM 4307 N N . GLY C 1 140 ? 23.786 -19.984 62.658 1.00 27.01 161 GLY C N 1
ATOM 4308 C CA . GLY C 1 140 ? 23.753 -19.853 64.108 1.00 26.15 161 GLY C CA 1
ATOM 4309 C C . GLY C 1 140 ? 23.984 -18.454 64.626 1.00 27.77 161 GLY C C 1
ATOM 4310 O O . GLY C 1 140 ? 23.908 -18.218 65.834 1.00 27.29 161 GLY C O 1
ATOM 4311 N N . LYS C 1 141 ? 24.267 -17.531 63.714 1.00 26.57 162 LYS C N 1
ATOM 4312 C CA . LYS C 1 141 ? 24.614 -16.157 64.056 1.00 28.53 162 LYS C CA 1
ATOM 4313 C C . LYS C 1 141 ? 23.460 -15.220 63.768 1.00 27.43 162 LYS C C 1
ATOM 4314 O O . LYS C 1 141 ? 22.877 -15.245 62.671 1.00 29.93 162 LYS C O 1
ATOM 4320 N N . LYS C 1 142 ? 23.104 -14.402 64.747 1.00 26.30 163 LYS C N 1
ATOM 4321 C CA . LYS C 1 142 ? 22.042 -13.427 64.551 1.00 27.84 163 LYS C CA 1
ATOM 4322 C C . LYS C 1 142 ? 22.626 -12.345 63.639 1.00 28.53 163 LYS C C 1
ATOM 4323 O O . LYS C 1 142 ? 23.472 -11.580 64.063 1.00 30.58 163 LYS C O 1
ATOM 4328 N N . VAL C 1 143 ? 22.232 -12.336 62.375 1.00 27.39 164 VAL C N 1
ATOM 4329 C CA . VAL C 1 143 ? 22.810 -11.405 61.392 1.00 27.08 164 VAL C CA 1
ATOM 4330 C C . VAL C 1 143 ? 21.908 -10.172 61.118 1.00 26.73 164 VAL C C 1
ATOM 4331 O O . VAL C 1 143 ? 22.402 -9.115 60.778 1.00 29.05 164 VAL C O 1
ATOM 4335 N N . THR C 1 144 ? 20.602 -10.305 61.285 1.00 27.23 165 THR C N 1
ATOM 4336 C CA . THR C 1 144 ? 19.649 -9.254 60.911 1.00 29.14 165 THR C CA 1
ATOM 4337 C C . THR C 1 144 ? 18.428 -9.257 61.846 1.00 29.40 165 THR C C 1
ATOM 4338 O O . THR C 1 144 ? 17.787 -10.281 62.020 1.00 32.16 165 THR C O 1
ATOM 4342 N N . GLU C 1 145 ? 18.114 -8.108 62.430 1.00 28.63 166 GLU C N 1
ATOM 4343 C CA . GLU C 1 145 ? 16.972 -7.972 63.304 1.00 30.16 166 GLU C CA 1
ATOM 4344 C C . GLU C 1 145 ? 16.281 -6.637 62.980 1.00 29.45 166 GLU C C 1
ATOM 4345 O O . GLU C 1 145 ? 16.819 -5.574 63.252 1.00 29.45 166 GLU C O 1
ATOM 4359 N N . ASP C 1 147 ? 12.875 -4.097 63.265 1.00 30.21 168 ASP C N 1
ATOM 4360 C CA . ASP C 1 147 ? 11.607 -3.698 63.836 1.00 29.46 168 ASP C CA 1
ATOM 4361 C C . ASP C 1 147 ? 11.015 -2.808 62.781 1.00 28.38 168 ASP C C 1
ATOM 4362 O O . ASP C 1 147 ? 11.435 -1.675 62.635 1.00 29.05 168 ASP C O 1
ATOM 4375 N N . SER C 1 149 ? 8.415 -1.139 62.418 1.00 30.33 170 SER C N 1
ATOM 4376 C CA . SER C 1 149 ? 7.861 0.134 62.856 1.00 28.63 170 SER C CA 1
ATOM 4377 C C . SER C 1 149 ? 8.858 1.293 62.718 1.00 29.19 170 SER C C 1
ATOM 4378 O O . SER C 1 149 ? 8.451 2.450 62.588 1.00 28.56 170 SER C O 1
ATOM 4381 N N . LYS C 1 150 ? 10.156 0.994 62.748 1.00 28.54 171 LYS C N 1
ATOM 4382 C CA . LYS C 1 150 ? 11.163 2.034 62.605 1.00 29.54 171 LYS C CA 1
ATOM 4383 C C . LYS C 1 150 ? 11.239 2.531 61.146 1.00 29.79 171 LYS C C 1
ATOM 4384 O O . LYS C 1 150 ? 11.787 3.586 60.896 1.00 29.57 171 LYS C O 1
ATOM 4387 N N . TRP C 1 151 ? 10.680 1.770 60.195 1.00 29.15 172 TRP C N 1
ATOM 4388 C CA . TRP C 1 151 ? 10.707 2.143 58.773 1.00 28.22 172 TRP C CA 1
ATOM 4389 C C . TRP C 1 151 ? 9.520 3.035 58.368 1.00 28.84 172 TRP C C 1
ATOM 4390 O O . TRP C 1 151 ? 8.637 2.652 57.603 1.00 27.73 172 TRP C O 1
ATOM 4401 N N . THR C 1 152 ? 9.550 4.250 58.875 1.00 30.02 173 THR C N 1
ATOM 4402 C CA . THR C 1 152 ? 8.487 5.208 58.660 1.00 30.40 173 THR C CA 1
ATOM 4403 C C . THR C 1 152 ? 8.637 5.898 57.332 1.00 31.03 173 THR C C 1
ATOM 4404 O O . THR C 1 152 ? 7.682 6.514 56.837 1.00 33.22 173 THR C O 1
ATOM 4408 N N . SER C 1 153 ? 9.834 5.800 56.747 1.00 31.10 174 SER C N 1
ATOM 4409 C CA . SER C 1 153 ? 10.064 6.268 55.395 1.00 29.18 174 SER C CA 1
ATOM 4410 C C . SER C 1 153 ? 10.114 5.100 54.405 1.00 29.92 174 SER C C 1
ATOM 4411 O O . SER C 1 153 ? 10.719 4.069 54.683 1.00 31.66 174 SER C O 1
ATOM 4414 N N . GLY C 1 154 ? 9.459 5.267 53.259 1.00 30.00 175 GLY C N 1
ATOM 4415 C CA . GLY C 1 154 ? 9.603 4.356 52.119 1.00 28.89 175 GLY C CA 1
ATOM 4416 C C . GLY C 1 154 ? 10.727 4.731 51.178 1.00 28.39 175 GLY C C 1
ATOM 4417 O O . GLY C 1 154 ? 10.947 4.054 50.188 1.00 28.39 175 GLY C O 1
ATOM 4418 N N . THR C 1 155 ? 11.436 5.829 51.468 1.00 30.56 176 THR C N 1
ATOM 4419 C CA . THR C 1 155 ? 12.529 6.311 50.596 1.00 28.61 176 THR C CA 1
ATOM 4420 C C . THR C 1 155 ? 13.888 6.291 51.277 1.00 28.59 176 THR C C 1
ATOM 4421 O O . THR C 1 155 ? 14.919 6.236 50.589 1.00 25.84 176 THR C O 1
ATOM 4425 N N . LYS C 1 156 ? 13.889 6.341 52.616 1.00 29.21 177 LYS C N 1
ATOM 4426 C CA . LYS C 1 156 ? 15.107 6.292 53.416 1.00 29.51 177 LYS C CA 1
ATOM 4427 C C . LYS C 1 156 ? 14.970 5.266 54.510 1.00 28.49 177 LYS C C 1
ATOM 4428 O O . LYS C 1 156 ? 13.925 5.158 55.151 1.00 30.49 177 LYS C O 1
ATOM 4434 N N . ASN C 1 157 ? 16.030 4.495 54.720 1.00 28.36 178 ASN C N 1
ATOM 4435 C CA . ASN C 1 157 ? 16.061 3.534 55.798 1.00 27.98 178 ASN C CA 1
ATOM 4436 C C . ASN C 1 157 ? 16.315 4.327 57.073 1.00 30.29 178 ASN C C 1
ATOM 4437 O O . ASN C 1 157 ? 16.665 5.497 57.006 1.00 29.42 178 ASN C O 1
ATOM 4442 N N . PRO C 1 158 ? 16.075 3.722 58.242 1.00 31.03 179 PRO C N 1
ATOM 4443 C CA . PRO C 1 158 ? 16.419 4.368 59.507 1.00 32.15 179 PRO C CA 1
ATOM 4444 C C . PRO C 1 158 ? 17.873 4.827 59.597 1.00 34.03 179 PRO C C 1
ATOM 4445 O O . PRO C 1 158 ? 18.130 5.931 60.068 1.00 34.05 179 PRO C O 1
ATOM 4449 N N . ASP C 1 159 ? 18.810 4.003 59.131 1.00 36.10 180 ASP C N 1
ATOM 4450 C CA . ASP C 1 159 ? 20.218 4.420 59.064 1.00 36.97 180 ASP C CA 1
ATOM 4451 C C . ASP C 1 159 ? 20.488 5.517 58.036 1.00 37.62 180 ASP C C 1
ATOM 4452 O O . ASP C 1 159 ? 21.651 5.912 57.867 1.00 42.50 180 ASP C O 1
ATOM 4457 N N . GLY C 1 160 ? 19.464 6.002 57.329 1.00 36.57 181 GLY C N 1
ATOM 4458 C CA . GLY C 1 160 ? 19.633 7.132 56.391 1.00 35.52 181 GLY C CA 1
ATOM 4459 C C . GLY C 1 160 ? 19.990 6.760 54.950 1.00 35.30 181 GLY C C 1
ATOM 4460 O O . GLY C 1 160 ? 20.087 7.636 54.070 1.00 34.34 181 GLY C O 1
ATOM 4461 N N . SER C 1 161 ? 20.184 5.467 54.685 1.00 35.43 182 SER C N 1
ATOM 4462 C CA . SER C 1 161 ? 20.506 5.025 53.335 1.00 33.60 182 SER C CA 1
ATOM 4463 C C . SER C 1 161 ? 19.241 4.943 52.485 1.00 33.11 182 SER C C 1
ATOM 4464 O O . SER C 1 161 ? 18.148 4.671 52.986 1.00 34.41 182 SER C O 1
ATOM 4467 N N . ASP C 1 162 ? 19.419 5.128 51.187 1.00 32.16 183 ASP C N 1
ATOM 4468 C CA . ASP C 1 162 ? 18.326 5.099 50.212 1.00 31.51 183 ASP C CA 1
ATOM 4469 C C . ASP C 1 162 ? 17.711 3.718 50.084 1.00 29.01 183 ASP C C 1
ATOM 4470 O O . ASP C 1 162 ? 18.421 2.718 49.977 1.00 26.18 183 ASP C O 1
ATOM 4475 N N . ILE C 1 163 ? 16.383 3.689 50.052 1.00 27.86 184 ILE C N 1
ATOM 4476 C CA . ILE C 1 163 ? 15.640 2.504 49.709 1.00 24.64 184 ILE C CA 1
ATOM 4477 C C . ILE C 1 163 ? 15.521 2.509 48.182 1.00 26.65 184 ILE C C 1
ATOM 4478 O O . ILE C 1 163 ? 15.337 3.579 47.572 1.00 26.10 184 ILE C O 1
ATOM 4483 N N . PRO C 1 164 ? 15.641 1.324 47.545 1.00 28.28 185 PRO C N 1
ATOM 4484 C CA . PRO C 1 164 ? 15.443 1.233 46.086 1.00 28.40 185 PRO C CA 1
ATOM 4485 C C . PRO C 1 164 ? 14.152 1.899 45.647 1.00 27.00 185 PRO C C 1
ATOM 4486 O O . PRO C 1 164 ? 13.161 1.796 46.345 1.00 25.91 185 PRO C O 1
ATOM 4490 N N . SER C 1 165 ? 14.176 2.600 44.522 1.00 27.81 186 SER C N 1
ATOM 4491 C CA . SER C 1 165 ? 13.032 3.442 44.096 1.00 27.05 186 SER C CA 1
ATOM 4492 C C . SER C 1 165 ? 11.745 2.682 43.766 1.00 28.39 186 SER C C 1
ATOM 4493 O O . SER C 1 165 ? 10.657 3.257 43.785 1.00 28.85 186 SER C O 1
ATOM 4496 N N . TRP C 1 166 ? 11.868 1.391 43.489 1.00 27.06 187 TRP C N 1
ATOM 4497 C CA . TRP C 1 166 ? 10.724 0.555 43.137 1.00 27.69 187 TRP C CA 1
ATOM 4498 C C . TRP C 1 166 ? 10.071 -0.036 44.388 1.00 28.24 187 TRP C C 1
ATOM 4499 O O . TRP C 1 166 ? 9.066 -0.739 44.285 1.00 28.21 187 TRP C O 1
ATOM 4510 N N . LEU C 1 167 ? 10.632 0.294 45.563 1.00 28.46 188 LEU C N 1
ATOM 4511 C CA . LEU C 1 167 ? 10.127 -0.132 46.881 1.00 28.15 188 LEU C CA 1
ATOM 4512 C C . LEU C 1 167 ? 9.701 1.032 47.793 1.00 29.51 188 LEU C C 1
ATOM 4513 O O . LEU C 1 167 ? 10.222 1.173 48.930 1.00 30.41 188 LEU C O 1
ATOM 4518 N N . PRO C 1 168 ? 8.748 1.880 47.326 1.00 29.98 189 PRO C N 1
ATOM 4519 C CA . PRO C 1 168 ? 8.379 3.098 48.050 1.00 29.43 189 PRO C CA 1
ATOM 4520 C C . PRO C 1 168 ? 7.374 2.971 49.223 1.00 29.47 189 PRO C C 1
ATOM 4521 O O . PRO C 1 168 ? 7.090 3.974 49.890 1.00 31.08 189 PRO C O 1
ATOM 4525 N N . LYS C 1 169 ? 6.824 1.789 49.477 1.00 28.56 190 LYS C N 1
ATOM 4526 C CA . LYS C 1 169 ? 5.905 1.623 50.583 1.00 30.00 190 LYS C CA 1
ATOM 4527 C C . LYS C 1 169 ? 6.682 1.553 51.911 1.00 30.11 190 LYS C C 1
ATOM 4528 O O . LYS C 1 169 ? 7.589 0.716 52.067 1.00 30.54 190 LYS C O 1
ATOM 4534 N N . PRO C 1 170 ? 6.352 2.443 52.864 1.00 29.91 191 PRO C N 1
ATOM 4535 C CA . PRO C 1 170 ? 6.984 2.328 54.176 1.00 28.47 191 PRO C CA 1
ATOM 4536 C C . PRO C 1 170 ? 6.751 0.984 54.845 1.00 28.18 191 PRO C C 1
ATOM 4537 O O . PRO C 1 170 ? 5.627 0.542 54.999 1.00 27.24 191 PRO C O 1
ATOM 4541 N N . PHE C 1 171 ? 7.831 0.332 55.248 1.00 29.16 192 PHE C N 1
ATOM 4542 C CA . PHE C 1 171 ? 7.725 -0.950 55.935 1.00 28.91 192 PHE C CA 1
ATOM 4543 C C . PHE C 1 171 ? 6.973 -0.898 57.271 1.00 28.06 192 PHE C C 1
ATOM 4544 O O . PHE C 1 171 ? 6.467 -1.920 57.726 1.00 29.88 192 PHE C O 1
ATOM 4552 N N . ALA C 1 172 ? 6.867 0.286 57.862 1.00 29.06 193 ALA C N 1
ATOM 4553 C CA . ALA C 1 172 ? 6.095 0.471 59.091 1.00 28.50 193 ALA C CA 1
ATOM 4554 C C . ALA C 1 172 ? 4.600 0.269 58.822 1.00 29.91 193 ALA C C 1
ATOM 4555 O O . ALA C 1 172 ? 3.832 -0.003 59.749 1.00 31.54 193 ALA C O 1
ATOM 4557 N N . GLU C 1 173 ? 4.200 0.370 57.555 1.00 32.63 194 GLU C N 1
ATOM 4558 C CA . GLU C 1 173 ? 2.806 0.258 57.156 1.00 33.50 194 GLU C CA 1
ATOM 4559 C C . GLU C 1 173 ? 2.485 -1.029 56.419 1.00 32.22 194 GLU C C 1
ATOM 4560 O O . GLU C 1 173 ? 1.340 -1.250 56.063 1.00 31.37 194 GLU C O 1
ATOM 4566 N N . LEU C 1 174 ? 3.485 -1.879 56.205 1.00 30.72 195 LEU C N 1
ATOM 4567 C CA . LEU C 1 174 ? 3.309 -3.110 55.448 1.00 30.71 195 LEU C CA 1
ATOM 4568 C C . LEU C 1 174 ? 2.574 -4.162 56.294 1.00 31.00 195 LEU C C 1
ATOM 4569 O O . LEU C 1 174 ? 2.866 -4.321 57.474 1.00 31.54 195 LEU C O 1
ATOM 4574 N N . PRO C 1 175 ? 1.591 -4.864 55.709 1.00 31.78 196 PRO C N 1
ATOM 4575 C CA . PRO C 1 175 ? 1.023 -6.006 56.409 1.00 30.61 196 PRO C CA 1
ATOM 4576 C C . PRO C 1 175 ? 2.079 -7.034 56.820 1.00 30.35 196 PRO C C 1
ATOM 4577 O O . PRO C 1 175 ? 3.129 -7.159 56.169 1.00 27.84 196 PRO C O 1
ATOM 4581 N N . THR C 1 176 ? 1.782 -7.746 57.905 1.00 29.85 197 THR C N 1
ATOM 4582 C CA . THR C 1 176 ? 2.692 -8.714 58.505 1.00 30.70 197 THR C CA 1
ATOM 4583 C C . THR C 1 176 ? 2.059 -10.115 58.511 1.00 30.37 197 THR C C 1
ATOM 4584 O O . THR C 1 176 ? 2.227 -10.881 59.463 1.00 31.39 197 THR C O 1
ATOM 4588 N N . LYS C 1 177 ? 1.329 -10.421 57.434 1.00 29.15 198 LYS C N 1
ATOM 4589 C CA . LYS C 1 177 ? 0.820 -11.756 57.160 1.00 28.34 198 LYS C CA 1
ATOM 4590 C C . LYS C 1 177 ? 0.760 -11.948 55.670 1.00 28.13 198 LYS C C 1
ATOM 4591 O O . LYS C 1 177 ? 0.524 -11.011 54.936 1.00 29.67 198 LYS C O 1
ATOM 4597 N N . GLY C 1 178 ? 0.985 -13.172 55.213 1.00 26.17 199 GLY C N 1
ATOM 4598 C CA . GLY C 1 178 ? 0.891 -13.448 53.821 1.00 23.97 199 GLY C CA 1
ATOM 4599 C C . GLY C 1 178 ? 1.512 -14.764 53.455 1.00 25.28 199 GLY C C 1
ATOM 4600 O O . GLY C 1 178 ? 1.874 -15.570 54.308 1.00 26.56 199 GLY C O 1
ATOM 4601 N N . PHE C 1 179 ? 1.673 -14.951 52.158 1.00 25.74 200 PHE C N 1
ATOM 4602 C CA . PHE C 1 179 ? 2.328 -16.119 51.615 1.00 27.00 200 PHE C CA 1
ATOM 4603 C C . PHE C 1 179 ? 3.841 -16.057 51.840 1.00 28.74 200 PHE C C 1
ATOM 4604 O O . PHE C 1 179 ? 4.435 -14.978 52.092 1.00 28.82 200 PHE C O 1
ATOM 4612 N N . ILE C 1 180 ? 4.453 -17.243 51.774 1.00 30.15 201 ILE C N 1
ATOM 4613 C CA . ILE C 1 180 ? 5.912 -17.395 51.890 1.00 28.08 201 ILE C CA 1
ATOM 4614 C C . ILE C 1 180 ? 6.362 -17.980 50.573 1.00 27.74 201 ILE C C 1
ATOM 4615 O O . ILE C 1 180 ? 5.697 -18.883 50.029 1.00 28.26 201 ILE C O 1
ATOM 4620 N N . GLY C 1 181 ? 7.467 -17.481 50.063 1.00 25.57 202 GLY C N 1
ATOM 4621 C CA . GLY C 1 181 ? 8.033 -18.005 48.853 1.00 28.49 202 GLY C CA 1
ATOM 4622 C C . GLY C 1 181 ? 9.547 -18.194 48.893 1.00 29.23 202 GLY C C 1
ATOM 4623 O O . GLY C 1 181 ? 10.245 -17.596 49.697 1.00 30.13 202 GLY C O 1
ATOM 4624 N N . LEU C 1 182 ? 10.026 -19.054 48.003 1.00 30.23 203 LEU C N 1
ATOM 4625 C CA . LEU C 1 182 ? 11.447 -19.209 47.740 1.00 29.72 203 LEU C CA 1
ATOM 4626 C C . LEU C 1 182 ? 11.677 -18.832 46.292 1.00 30.36 203 LEU C C 1
ATOM 4627 O O . LEU C 1 182 ? 10.899 -19.218 45.419 1.00 30.68 203 LEU C O 1
ATOM 4632 N N . GLN C 1 183 ? 12.723 -18.050 46.063 1.00 31.64 204 GLN C N 1
ATOM 4633 C CA . GLN C 1 183 ? 13.096 -17.616 44.727 1.00 31.65 204 GLN C CA 1
ATOM 4634 C C . GLN C 1 183 ? 13.955 -18.664 44.024 1.00 32.75 204 GLN C C 1
ATOM 4635 O O . GLN C 1 183 ? 14.674 -19.451 44.658 1.00 31.23 204 GLN C O 1
ATOM 4641 N N . GLY C 1 184 ? 13.889 -18.651 42.698 1.00 33.83 205 GLY C N 1
ATOM 4642 C CA . GLY C 1 184 ? 14.578 -19.642 41.896 1.00 36.46 205 GLY C CA 1
ATOM 4643 C C . GLY C 1 184 ? 15.936 -19.228 41.373 1.00 35.76 205 GLY C C 1
ATOM 4644 O O . GLY C 1 184 ? 16.680 -18.458 42.012 1.00 36.12 205 GLY C O 1
ATOM 4645 N N . LYS C 1 185 ? 16.252 -19.777 40.206 1.00 36.55 206 LYS C N 1
ATOM 4646 C CA . LYS C 1 185 ? 17.466 -19.456 39.486 1.00 37.29 206 LYS C CA 1
ATOM 4647 C C . LYS C 1 185 ? 17.537 -17.944 39.242 1.00 38.44 206 LYS C C 1
ATOM 4648 O O . LYS C 1 185 ? 16.528 -17.292 38.922 1.00 40.21 206 LYS C O 1
ATOM 4654 N N . HIS C 1 186 ? 18.731 -17.385 39.420 1.00 38.73 207 HIS C N 1
ATOM 4655 C CA . HIS C 1 186 ? 18.979 -15.992 39.083 1.00 38.66 207 HIS C CA 1
ATOM 4656 C C . HIS C 1 186 ? 20.165 -15.947 38.139 1.00 38.47 207 HIS C C 1
ATOM 4657 O O . HIS C 1 186 ? 21.303 -16.178 38.553 1.00 36.31 207 HIS C O 1
ATOM 4664 N N . GLY C 1 187 ? 19.910 -15.658 36.862 1.00 37.88 208 GLY C N 1
ATOM 4665 C CA . GLY C 1 187 ? 20.944 -15.795 35.857 1.00 36.27 208 GLY C CA 1
ATOM 4666 C C . GLY C 1 187 ? 21.345 -17.243 35.681 1.00 35.74 208 GLY C C 1
ATOM 4667 O O . GLY C 1 187 ? 20.502 -18.076 35.445 1.00 35.59 208 GLY C O 1
ATOM 4668 N N . ASP C 1 188 ? 22.643 -17.536 35.776 1.00 37.98 209 ASP C N 1
ATOM 4669 C CA . ASP C 1 188 ? 23.173 -18.908 35.679 1.00 38.11 209 ASP C CA 1
ATOM 4670 C C . ASP C 1 188 ? 23.345 -19.554 37.065 1.00 39.16 209 ASP C C 1
ATOM 4671 O O . ASP C 1 188 ? 23.816 -20.701 37.169 1.00 41.24 209 ASP C O 1
ATOM 4676 N N . SER C 1 189 ? 22.972 -18.834 38.123 1.00 36.39 210 SER C N 1
ATOM 4677 C CA . SER C 1 189 ? 23.269 -19.265 39.476 1.00 35.07 210 SER C CA 1
ATOM 4678 C C . SER C 1 189 ? 22.092 -20.013 40.089 1.00 34.23 210 SER C C 1
ATOM 4679 O O . SER C 1 189 ? 21.008 -19.438 40.292 1.00 30.44 210 SER C O 1
ATOM 4682 N N . LEU C 1 190 ? 22.330 -21.298 40.358 1.00 32.36 211 LEU C N 1
ATOM 4683 C CA . LEU C 1 190 ? 21.360 -22.207 40.985 1.00 33.03 211 LEU C CA 1
ATOM 4684 C C . LEU C 1 190 ? 21.219 -22.054 42.531 1.00 33.28 211 LEU C C 1
ATOM 4685 O O . LEU C 1 190 ? 21.909 -21.254 43.184 1.00 35.33 211 LEU C O 1
ATOM 4690 N N . ILE C 1 191 ? 20.291 -22.810 43.105 1.00 32.48 212 ILE C N 1
ATOM 4691 C CA . ILE C 1 191 ? 19.939 -22.712 44.517 1.00 32.05 212 ILE C CA 1
ATOM 4692 C C . ILE C 1 191 ? 19.285 -24.046 44.908 1.00 31.26 212 ILE C C 1
ATOM 4693 O O . ILE C 1 191 ? 18.467 -24.595 44.149 1.00 32.12 212 ILE C O 1
ATOM 4698 N N . TRP C 1 192 ? 19.670 -24.568 46.074 1.00 29.67 213 TRP C N 1
ATOM 4699 C CA . TRP C 1 192 ? 19.085 -25.785 46.635 1.00 27.66 213 TRP C CA 1
ATOM 4700 C C . TRP C 1 192 ? 18.685 -25.566 48.079 1.00 27.99 213 TRP C C 1
ATOM 4701 O O . TRP C 1 192 ? 19.377 -24.889 48.826 1.00 27.42 213 TRP C O 1
ATOM 4712 N N . PHE C 1 193 ? 17.576 -26.190 48.465 1.00 28.92 214 PHE C N 1
ATOM 4713 C CA . PHE C 1 193 ? 17.046 -26.157 49.827 1.00 29.85 214 PHE C CA 1
ATOM 4714 C C . PHE C 1 193 ? 16.826 -27.589 50.327 1.00 29.09 214 PHE C C 1
ATOM 4715 O O . PHE C 1 193 ? 16.665 -28.507 49.523 1.00 30.94 214 PHE C O 1
ATOM 4723 N N . ARG C 1 194 ? 16.798 -27.771 51.640 1.00 30.26 215 ARG C N 1
ATOM 4724 C CA . ARG C 1 194 ? 16.277 -29.017 52.244 1.00 28.76 215 ARG C CA 1
ATOM 4725 C C . ARG C 1 194 ? 15.787 -28.725 53.629 1.00 27.59 215 ARG C C 1
ATOM 4726 O O . ARG C 1 194 ? 16.140 -27.696 54.176 1.00 29.44 215 ARG C O 1
ATOM 4734 N N . ASN C 1 195 ? 15.031 -29.653 54.216 1.00 27.69 216 ASN C N 1
ATOM 4735 C CA . ASN C 1 195 ? 14.618 -29.574 55.630 1.00 28.35 216 ASN C CA 1
ATOM 4736 C C . ASN C 1 195 ? 13.857 -28.275 55.906 1.00 28.56 216 ASN C C 1
ATOM 4737 O O . ASN C 1 195 ? 14.036 -27.654 56.953 1.00 28.02 216 ASN C O 1
ATOM 4742 N N . ILE C 1 196 ? 13.029 -27.868 54.939 1.00 29.35 217 ILE C N 1
ATOM 4743 C CA . ILE C 1 196 ? 12.303 -26.580 55.009 1.00 29.01 217 ILE C CA 1
ATOM 4744 C C . ILE C 1 196 ? 11.113 -26.842 55.860 1.00 28.86 217 ILE C C 1
ATOM 4745 O O . ILE C 1 196 ? 10.338 -27.733 55.564 1.00 29.97 217 ILE C O 1
ATOM 4750 N N . LYS C 1 197 ? 10.993 -26.102 56.949 1.00 30.65 218 LYS C N 1
ATOM 4751 C CA . LYS C 1 197 ? 9.954 -26.364 57.944 1.00 28.67 218 LYS C CA 1
ATOM 4752 C C . LYS C 1 197 ? 9.516 -25.092 58.681 1.00 28.09 218 LYS C C 1
ATOM 4753 O O . LYS C 1 197 ? 10.253 -24.088 58.768 1.00 28.74 218 LYS C O 1
ATOM 4759 N N . ILE C 1 198 ? 8.315 -25.144 59.220 1.00 28.89 219 ILE C N 1
ATOM 4760 C CA . ILE C 1 198 ? 7.681 -23.981 59.822 1.00 28.84 219 ILE C CA 1
ATOM 4761 C C . ILE C 1 198 ? 6.901 -24.402 61.081 1.00 29.39 219 ILE C C 1
ATOM 4762 O O . ILE C 1 198 ? 6.502 -25.556 61.210 1.00 26.53 219 ILE C O 1
ATOM 4767 N N . ARG C 1 199 ? 6.764 -23.474 62.026 1.00 30.94 220 ARG C N 1
ATOM 4768 C CA . ARG C 1 199 ? 5.851 -23.601 63.156 1.00 29.78 220 ARG C CA 1
ATOM 4769 C C . ARG C 1 199 ? 5.482 -22.226 63.673 1.00 28.28 220 ARG C C 1
ATOM 4770 O O . ARG C 1 199 ? 6.197 -21.269 63.442 1.00 28.23 220 ARG C O 1
ATOM 4778 N N . SER C 1 200 ? 4.367 -22.131 64.379 1.00 28.66 221 SER C N 1
ATOM 4779 C CA . SER C 1 200 ? 3.964 -20.890 65.004 1.00 30.45 221 SER C CA 1
ATOM 4780 C C . SER C 1 200 ? 4.840 -20.593 66.189 1.00 31.00 221 SER C C 1
ATOM 4781 O O . SER C 1 200 ? 5.364 -21.510 66.826 1.00 28.46 221 SER C O 1
ATOM 4784 N N . LEU C 1 201 ? 4.973 -19.294 66.446 1.00 32.78 222 LEU C N 1
ATOM 4785 C CA . LEU C 1 201 ? 5.619 -18.755 67.621 1.00 35.10 222 LEU C CA 1
ATOM 4786 C C . LEU C 1 201 ? 4.617 -18.785 68.764 1.00 36.61 222 LEU C C 1
ATOM 4787 O O . LEU C 1 201 ? 3.383 -18.761 68.563 1.00 36.31 222 LEU C O 1
#

Foldseek 3Di:
DDKAFQCHPQSVQKDDDPQFWGDDPQKIWGPFWAKIKGNDKDFQKKKKKKKAWFQWDWWWKWHLAPDSVLGQQQTWTQIATQCVHQDVHPDDQQRAHRHGHLEGGWPDGPLDDHGPDMKMMWGQHWQW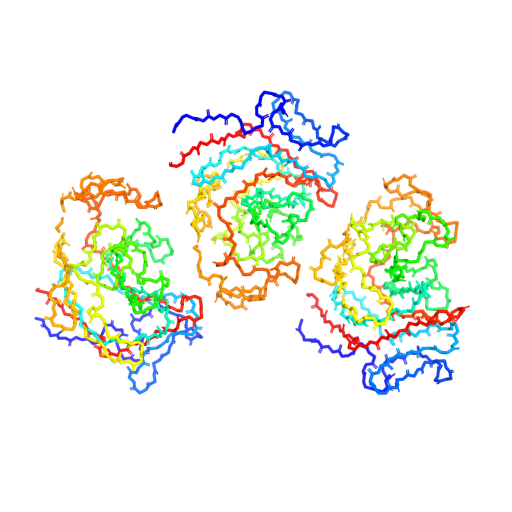IGAIRNRRTDIGLQQPFQAAYPVGDGRPPSHGDRSNPHGSMGMMMITGDDDDMIMMMHPIIMDHD/DDKDFQQHPFNVQKDDDPVFWGQDPQKIAGPDFAKIWGNDKDFQKKKKWKKAWAAWDWKWKWHLAADRVLRQQQTWTQIATQCPHPPNVPDDQQRAHRHGHLEGGWQDHPLDDHGPDMKIMWGQHWQWIGAINNRRTDIGLQQPFQQAYNVGDGGPPSHGDRSNPHGRMGMIMITHDDDPIIMMMGPIIMDHD/DDKDFQQHPQSVQKDDDCVAWGADPQKIKGPDWAKIKGNDKDAQKKKKWKKAWFAFDWKWKWHQAPDRVPRPQQTWTQTQGQCPHPVNVPDDQQRAHRHRHQAGGWQDHPLDDHGPDMKIMWGQHWQWIGQINNRRGDIGLCQPFQQAYNVGDGGPPVHGDGSNPHGRMTMIMITADDPPMMMMMGPIIMDHD

InterPro domains:
  IPR010496 3-keto-alpha-glucoside-1,2-lyase/3-keto-2-hydroxy-glucal hydratase domain [PF06439] (27-220)

Radius of gyration: 28.13 Å; Cα contacts (8 Å, |Δi|>4): 1583; chains: 3; bounding box: 44×60×84 Å

CATH classification: 2.60.120.560

Organism: Parabacteroides distasonis (strain ATCC 8503 / DSM 20701 / CIP 104284 / JCM 5825 / NCTC 11152) (NCBI:txid435591)

B-factor: mean 31.58, std 5.44, range [15.81, 61.09]

Secondary structure (DSSP, 8-state):
---EETT-GGGTTEE--TTTEEEETTEEEESSS--EEESS-B-SEEEEEEEEE-TT-EEEEEEEES-SSS-TTSSEEEEEE-TT--EEEE--GGGSTTSBTTTB--SSS--SPPTTSEE--EEEBTTB--EETTEE---------SSB-TTSPBPPTT--S-GGGS-S-BEEEE----SS--EEEEEEEEEE-/---EETT-GGGTTEE--TTTEEEETTEEEESSS--EEESS-B-SEEEEEEEEE-TT-EEEEEEEES-SSS-TTSSEEEEEE-TTSHHHHSS-GGGSTTSBTTTB--SSS--SPPTTSEE--EEEBTTB--EETTEE---------SSB-TTSPBPPTT--S-GGGS-S-BEEEE---BTTB-EEEEEEEEEE-/---EETT-STTTTEE--TTTEEEETTEEEESSS--EEESS-B-SEEEEEEEEE-TT-EEEEEEEES-SSS-TTSSEEEEEE-TTSHHHHSS-GGGSTT-BTTTB--SSS--SPPTTSEE--EEEBTTB--EETTEE---------SSB-TTSPBPPTT--S-GGGS-S-BEEEE---BTTB-EEEEEEEEEE-